Protein 3EU9 (pdb70)

Foldseek 3Di:
DDDPDDCVPPDLLVCLLVLVVVSNVVVVVVPDQQQDADPQFHGSLLSNLLSVNLVVNVVSVVRPHDLFQFTGPFRGGSLLNNLLSQPQVSNVSSVVVPHDQQDQTSVQDGSLQSNLLSQNQVNNVVVVVVPDDQQDQTPQQDGSLLSNLQHPLDQPPNVVSLVPPYDQQAARPPFGHGSLLNNLVNVSPNVNVVSLVSPHDQCRATPVSAGSLNSNVVVPPPVSNVVSVVSD/DVPCLPPDLLVCLLVLVVVSNVVVVVVPDQQQDADPQFHGSLLSNLLSVVLVVNVVSVVRPHDQFQFGGPFRGGSLLNNLLNLPQVSVVSSVVVVRDQQDATSVQDGSLLSNLLNQNQVNVVVCVVVPDDQQDAGVFQDGSLLNNLQRPLACPPNVVSVVVVYDQAFAGDPFGDTSLLNNLVNVRPSNNVVSVVSPHQQQDATPVRRRSLNSVVVVVPPVSVVVSVD/DPLLVCLLVLVVVVNVVVVVVPDQQQDADPQFHGSLLSNLLSVNLVVNVVSVVRPHDQQQFTGPWRGGSLLNNLLSLPQVSVVSSVVVPHDQQDAISVQDGSLLSNLLNQNQVNNVVCVVVPDDQQDQGPQQDGSLLSNLQRPLDLPPNVVSVVVPYDQLQARPPFGQGSLLNNLVNVNVNNNVVSLVSPYQQCRATPVRAGSLNSNVVVVPPVNNVSSVVSNVVD

GO terms:
  GO:0043067 regulation of programmed cell death (P, IDA)
  GO:0019706 protein-cysteine S-palmitoyltransferase activity (F, IDA)
  GO:0000139 Golgi membrane (C, EXP)
  GO:0030659 cytoplasmic vesicle membrane (C, EXP)
  GO:0019706 protein-cysteine S-palmitoyltransferase activity (F, EXP)
  GO:0042802 identical protein binding (F, IPI)
  GO:0005515 protein binding (F, IPI)
  GO:0005794 Golgi apparatus (C, IDA)
  GO:0000139 Golgi membrane (C, IDA)
  GO:0030660 Golgi-associated vesicle membrane (C, IDA)
  GO:0042953 lipoprotein transport (P, IDA)
  GO:0043123 positive regulation of canonical NF-kappaB signal transduction (P, HMP)
  GO:0016409 palmitoyltransferase activity (F, IDA)
  GO:0042734 presynaptic membrane (C, EXP)
  GO:0016409 palmitoyltransferase activity (F, IMP)
  GO:0018345 protein palmitoylation (P, IMP)

Secondary structure (DSSP, 8-state):
----S-GGG--HHHHHHTT-HHHHHHHHHTT--TT---TTS--HHHHHHHTT-HHHHHHHHHTT--TT--BTTTTB-HHHHHHHHT-HHHHHHHHHTT--TT---TTS--HHHHHHHTT-HHHHHHHHHTT--TT---TTS--HHHHHHHH--SSTTHHHHHHTT--TT---TTT---HHHHHHHHT-HHHHHHHHHHT--TT-B-TTS-BHHHHHHHTT-HHHHHHHHHH-/---GGG--HHHHHHTT-HHHHHHHHHTT--TT---TTS--HHHHHHHTT-HHHHHHHHHTT--TT--BTTTTB-HHHHHHHHT-HHHHHHHHTTT--TT---TTS--HHHHHHHTT-HHHHHHHHHHT--TT---TTS--HHHHHHHH--SSTTHHHHHHTT--TT-B-SSS--BHHHHHHHTT-HHHHHHHHHTT--SS---TTS--SHHHHHHHT-HHHHHHHH-/--HHHHHHTT-HHHHHHHHHTT--TT---TT---HHHHHHHTT-HHHHHHHHHTT--TT--BTTTTB-HHHHHHHHT-HHHHHHHHHTT--TT---TTS--HHHHHHHTT-HHHHHHHHHTT--TT---TTS--HHHHHHHH--SSTTHHHHHHTT--TT-B-TTT--BHHHHHHHTT-HHHHHHHHHTT--TT---TTS--HHHHHHHHT-HHHHHHHHHHHHH-

Radius of gyration: 31.91 Å; Cα contacts (8 Å, |Δi|>4): 1283; chains: 3; bounding box: 91×57×67 Å

Structure (mmCIF, N/CA/C/O backbone):
data_3EU9
#
_entry.id   3EU9
#
_cell.length_a   106.660
_cell.length_b   106.660
_cell.length_c   255.530
_cell.angle_alpha   90.00
_cell.angle_beta   90.00
_cell.angle_gamma   120.00
#
_symmetry.space_group_name_H-M   'P 61 2 2'
#
loop_
_entity.id
_entity.type
_entity.pdbx_description
1 polymer 'Huntingtin-interacting protein 14'
2 non-polymer HISTIDINE
3 non-polymer 'SULFATE ION'
4 non-polymer GLYCEROL
5 water water
#
loop_
_atom_site.group_PDB
_atom_site.id
_atom_site.type_symbol
_atom_site.label_atom_id
_atom_site.label_alt_id
_atom_site.label_comp_id
_atom_site.label_asym_id
_atom_site.label_entity_id
_atom_site.label_seq_id
_atom_site.pdbx_PDB_ins_code
_atom_site.Cartn_x
_atom_site.Cartn_y
_atom_site.Cartn_z
_atom_site.occupancy
_atom_site.B_iso_or_equiv
_atom_site.auth_seq_id
_atom_site.auth_comp_id
_atom_site.auth_asym_id
_atom_site.auth_atom_id
_atom_site.pdbx_PDB_model_num
ATOM 1 N N . MET A 1 2 ? 43.944 -41.868 -15.488 1.00 43.50 50 MET A N 1
ATOM 2 C CA . MET A 1 2 ? 45.254 -41.399 -14.950 1.00 41.49 50 MET A CA 1
ATOM 3 C C . MET A 1 2 ? 46.012 -42.561 -14.308 1.00 40.55 50 MET A C 1
ATOM 4 O O . MET A 1 2 ? 47.136 -42.868 -14.704 1.00 40.96 50 MET A O 1
ATOM 6 N N . THR A 1 3 ? 45.395 -43.203 -13.318 1.00 38.67 51 THR A N 1
ATOM 7 C CA . THR A 1 3 ? 46.019 -44.334 -12.629 1.00 36.61 51 THR A CA 1
ATOM 8 C C . THR A 1 3 ? 45.756 -45.627 -13.395 1.00 36.38 51 THR A C 1
ATOM 9 O O . THR A 1 3 ? 44.617 -45.914 -13.760 1.00 35.56 51 THR A O 1
ATOM 13 N N . HIS A 1 4 ? 46.804 -46.408 -13.642 1.00 36.42 52 HIS A N 1
ATOM 14 C CA . HIS A 1 4 ? 46.636 -47.669 -14.360 1.00 37.65 52 HIS A CA 1
ATOM 15 C C . HIS A 1 4 ? 46.187 -48.759 -13.397 1.00 37.53 52 HIS A C 1
ATOM 16 O O . HIS A 1 4 ? 46.982 -49.251 -12.597 1.00 36.63 52 HIS A O 1
ATOM 23 N N . ILE A 1 5 ? 44.912 -49.133 -13.481 1.00 37.56 53 ILE A N 1
ATOM 24 C CA . ILE A 1 5 ? 44.353 -50.148 -12.598 1.00 38.18 53 ILE A CA 1
ATOM 25 C C . ILE A 1 5 ? 43.966 -51.422 -13.337 1.00 39.23 53 ILE A C 1
ATOM 26 O O . ILE A 1 5 ? 43.301 -52.295 -12.784 1.00 38.85 53 ILE A O 1
ATOM 31 N N . ASP A 1 6 ? 44.388 -51.515 -14.592 1.00 40.38 54 ASP A N 1
ATOM 32 C CA . ASP A 1 6 ? 44.108 -52.676 -15.425 1.00 42.44 54 ASP A CA 1
ATOM 33 C C . ASP A 1 6 ? 45.154 -52.752 -16.528 1.00 42.61 54 ASP A C 1
ATOM 34 O O . ASP A 1 6 ? 45.878 -51.785 -16.776 1.00 42.31 54 ASP A O 1
ATOM 39 N N . ASP A 1 7 ? 45.238 -53.907 -17.177 1.00 42.93 55 ASP A N 1
ATOM 40 C CA . ASP A 1 7 ? 46.175 -54.092 -18.275 1.00 44.41 55 ASP A CA 1
ATOM 41 C C . ASP A 1 7 ? 45.370 -53.785 -19.535 1.00 45.21 55 ASP A C 1
ATOM 42 O O . ASP A 1 7 ? 44.628 -54.635 -20.026 1.00 44.93 55 ASP A O 1
ATOM 47 N N . TYR A 1 8 ? 45.511 -52.567 -20.048 1.00 46.03 56 TYR A N 1
ATOM 48 C CA . TYR A 1 8 ? 44.762 -52.152 -21.233 1.00 47.37 56 TYR A CA 1
ATOM 49 C C . TYR A 1 8 ? 45.425 -52.533 -22.548 1.00 48.88 56 TYR A C 1
ATOM 50 O O . TYR A 1 8 ? 44.804 -52.441 -23.610 1.00 49.61 56 TYR A O 1
ATOM 59 N N . SER A 1 9 ? 46.683 -52.957 -22.480 1.00 49.81 57 SER A N 1
ATOM 60 C CA . SER A 1 9 ? 47.422 -53.337 -23.680 1.00 50.67 57 SER A CA 1
ATOM 61 C C . SER A 1 9 ? 46.705 -54.412 -24.496 1.00 51.17 57 SER A C 1
ATOM 62 O O . SER A 1 9 ? 47.117 -54.726 -25.613 1.00 51.67 57 SER A O 1
ATOM 65 N N . THR A 1 10 ? 45.631 -54.969 -23.943 1.00 51.49 58 THR A N 1
ATOM 66 C CA . THR A 1 10 ? 44.875 -56.010 -24.635 1.00 51.64 58 THR A CA 1
ATOM 67 C C . THR A 1 10 ? 43.437 -55.599 -24.951 1.00 51.06 58 THR A C 1
ATOM 68 O O . THR A 1 10 ? 42.688 -56.358 -25.567 1.00 51.04 58 THR A O 1
ATOM 72 N N . TRP A 1 11 ? 43.055 -54.396 -24.533 1.00 49.92 59 TRP A N 1
ATOM 73 C CA . TRP A 1 11 ? 41.698 -53.900 -24.763 1.00 48.77 59 TRP A CA 1
ATOM 74 C C . TRP A 1 11 ? 41.525 -53.322 -26.165 1.00 47.36 59 TRP A C 1
ATOM 75 O O . TRP A 1 11 ? 42.380 -52.580 -26.643 1.00 47.52 59 TRP A O 1
ATOM 86 N N . ASP A 1 12 ? 40.418 -53.664 -26.821 1.00 46.02 60 ASP A N 1
ATOM 87 C CA . ASP A 1 12 ? 40.144 -53.155 -28.162 1.00 45.29 60 ASP A CA 1
ATOM 88 C C . ASP A 1 12 ? 39.563 -51.739 -28.064 1.00 43.94 60 ASP A C 1
ATOM 89 O O . ASP A 1 12 ? 39.005 -51.355 -27.035 1.00 42.62 60 ASP A O 1
ATOM 94 N N . ILE A 1 13 ? 39.703 -50.970 -29.139 1.00 42.17 61 ILE A N 1
ATOM 95 C CA . ILE A 1 13 ? 39.227 -49.592 -29.176 1.00 40.15 61 ILE A CA 1
ATOM 96 C C . ILE A 1 13 ? 37.813 -49.387 -28.616 1.00 38.48 61 ILE A C 1
ATOM 97 O O . ILE A 1 13 ? 37.596 -48.497 -27.795 1.00 38.12 61 ILE A O 1
ATOM 102 N N . VAL A 1 14 ? 36.857 -50.204 -29.043 1.00 37.07 62 VAL A N 1
ATOM 103 C CA . VAL A 1 14 ? 35.487 -50.059 -28.559 1.00 37.20 62 VAL A CA 1
ATOM 104 C C . VAL A 1 14 ? 35.380 -50.182 -27.039 1.00 37.27 62 VAL A C 1
ATOM 105 O O . VAL A 1 14 ? 34.761 -49.343 -26.389 1.00 36.93 62 VAL A O 1
ATOM 109 N N . LYS A 1 15 ? 35.989 -51.216 -26.467 1.00 37.04 63 LYS A N 1
ATOM 110 C CA . LYS A 1 15 ? 35.929 -51.404 -25.023 1.00 36.65 63 LYS A CA 1
ATOM 111 C C . LYS A 1 15 ? 36.603 -50.260 -24.271 1.00 35.45 63 LYS A C 1
ATOM 112 O O . LYS A 1 15 ? 36.074 -49.775 -23.272 1.00 35.91 63 LYS A O 1
ATOM 118 N N . ALA A 1 16 ? 37.769 -49.828 -24.745 1.00 34.09 64 ALA A N 1
ATOM 119 C CA . ALA A 1 16 ? 38.491 -48.742 -24.091 1.00 33.18 64 ALA A CA 1
ATOM 120 C C . ALA A 1 16 ? 37.686 -47.438 -24.159 1.00 32.68 64 ALA A C 1
ATOM 121 O O . ALA A 1 16 ? 37.783 -46.588 -23.271 1.00 31.57 64 ALA A O 1
ATOM 123 N N . THR A 1 17 ? 36.895 -47.288 -25.217 1.00 31.81 65 THR A N 1
ATOM 124 C CA . THR A 1 17 ? 36.070 -46.094 -25.388 1.00 31.16 65 THR A CA 1
ATOM 125 C C . THR A 1 17 ? 34.932 -46.133 -24.376 1.00 31.54 65 THR A C 1
ATOM 126 O O . THR A 1 17 ? 34.727 -45.186 -23.624 1.00 30.98 65 THR A O 1
ATOM 130 N N . GLN A 1 18 ? 34.203 -47.240 -24.358 1.00 33.68 66 GLN A N 1
ATOM 131 C CA . GLN A 1 18 ? 33.093 -47.405 -23.433 1.00 36.24 66 GLN A CA 1
ATOM 132 C C . GLN A 1 18 ? 33.534 -47.160 -21.987 1.00 38.22 66 GLN A C 1
ATOM 133 O O . GLN A 1 18 ? 32.810 -46.530 -21.213 1.00 37.81 66 GLN A O 1
ATOM 139 N N . TYR A 1 19 ? 34.725 -47.642 -21.631 1.00 39.40 67 TYR A N 1
ATOM 140 C CA . TYR A 1 19 ? 35.251 -47.463 -20.278 1.00 41.31 67 TYR A CA 1
ATOM 141 C C . TYR A 1 19 ? 35.977 -46.138 -20.070 1.00 41.04 67 TYR A C 1
ATOM 142 O O . TYR A 1 19 ? 36.427 -45.833 -18.964 1.00 41.62 67 TYR A O 1
ATOM 151 N N . GLY A 1 20 ? 36.100 -45.352 -21.133 1.00 39.65 68 GLY A N 1
ATOM 152 C CA . GLY A 1 20 ? 36.768 -44.071 -21.014 1.00 38.71 68 GLY A CA 1
ATOM 153 C C . GLY A 1 20 ? 38.264 -44.121 -20.756 1.00 38.41 68 GLY A C 1
ATOM 154 O O . GLY A 1 20 ? 38.805 -43.238 -20.091 1.00 37.75 68 GLY A O 1
ATOM 155 N N . ILE A 1 21 ? 38.945 -45.141 -21.271 1.00 38.64 69 ILE A N 1
ATOM 156 C CA . ILE A 1 21 ? 40.385 -45.229 -21.073 1.00 38.61 69 ILE A CA 1
ATOM 157 C C . ILE A 1 21 ? 41.062 -44.389 -22.149 1.00 38.78 69 ILE A C 1
ATOM 158 O O . ILE A 1 21 ? 41.523 -44.908 -23.165 1.00 39.03 69 ILE A O 1
ATOM 163 N N . TYR A 1 22 ? 41.110 -43.083 -21.913 1.00 38.54 70 TYR A N 1
ATOM 164 C CA . TYR A 1 22 ? 41.702 -42.130 -22.846 1.00 39.28 70 TYR A CA 1
ATOM 165 C C . TYR A 1 22 ? 43.021 -42.577 -23.473 1.00 39.44 70 TYR A C 1
ATOM 166 O O . TYR A 1 22 ? 43.119 -42.725 -24.686 1.00 38.88 70 TYR A O 1
ATOM 175 N N . GLU A 1 23 ? 44.033 -42.785 -22.637 1.00 40.00 71 GLU A N 1
ATOM 176 C CA . GLU A 1 23 ? 45.362 -43.175 -23.102 1.00 40.63 71 GLU A CA 1
ATOM 177 C C . GLU A 1 23 ? 45.392 -44.372 -24.051 1.00 39.39 71 GLU A C 1
ATOM 178 O O . GLU A 1 23 ? 46.139 -44.374 -25.027 1.00 39.51 71 GLU A O 1
ATOM 184 N N . ARG A 1 24 ? 44.589 -45.389 -23.764 1.00 38.23 72 ARG A N 1
ATOM 185 C CA . ARG A 1 24 ? 44.539 -46.578 -24.610 1.00 37.61 72 ARG A CA 1
ATOM 186 C C . ARG A 1 24 ? 43.864 -46.298 -25.954 1.00 37.92 72 ARG A C 1
ATOM 187 O O . ARG A 1 24 ? 44.182 -46.935 -26.962 1.00 37.35 72 ARG A O 1
ATOM 195 N N . CYS A 1 25 ? 42.919 -45.361 -25.963 1.00 36.40 73 CYS A N 1
ATOM 196 C CA . CYS A 1 25 ? 42.223 -45.007 -27.195 1.00 35.44 73 CYS A CA 1
ATOM 197 C C . CYS A 1 25 ? 43.166 -44.198 -28.063 1.00 36.16 73 CYS A C 1
ATOM 198 O O . CYS A 1 25 ? 43.291 -44.434 -29.264 1.00 36.76 73 CYS A O 1
ATOM 201 N N . ARG A 1 26 ? 43.834 -43.238 -27.439 1.00 37.45 74 ARG A N 1
ATOM 202 C CA . ARG A 1 26 ? 44.774 -42.386 -28.143 1.00 39.48 74 ARG A CA 1
ATOM 203 C C . ARG A 1 26 ? 45.845 -43.268 -28.780 1.00 39.92 74 ARG A C 1
ATOM 204 O O . ARG A 1 26 ? 46.247 -43.049 -29.924 1.00 39.64 74 ARG A O 1
ATOM 212 N N . GLU A 1 27 ? 46.291 -44.277 -28.036 1.00 40.23 75 GLU A N 1
ATOM 213 C CA . GLU A 1 27 ? 47.314 -45.193 -28.527 1.00 41.33 75 GLU A CA 1
ATOM 214 C C . GLU A 1 27 ? 46.855 -45.929 -29.783 1.00 41.00 75 GLU A C 1
ATOM 215 O O . GLU A 1 27 ? 47.548 -45.917 -30.798 1.00 41.37 75 GLU A O 1
ATOM 217 N N . LEU A 1 28 ? 45.686 -46.563 -29.716 1.00 41.25 76 LEU A N 1
ATOM 218 C CA . LEU A 1 28 ? 45.152 -47.299 -30.858 1.00 41.21 76 LEU A CA 1
ATOM 219 C C . LEU A 1 28 ? 44.927 -46.400 -32.074 1.00 41.88 76 LEU A C 1
ATOM 220 O O . LEU A 1 28 ? 45.147 -46.821 -33.211 1.00 41.49 76 LEU A O 1
ATOM 225 N N . VAL A 1 29 ? 44.489 -45.166 -31.841 1.00 42.11 77 VAL A N 1
ATOM 226 C CA . VAL A 1 29 ? 44.269 -44.233 -32.942 1.00 42.48 77 VAL A CA 1
ATOM 227 C C . VAL A 1 29 ? 45.639 -43.863 -33.503 1.00 44.40 77 VAL A C 1
ATOM 228 O O . VAL A 1 29 ? 45.813 -43.720 -34.715 1.00 44.06 77 VAL A O 1
ATOM 232 N N . GLU A 1 30 ? 46.610 -43.720 -32.605 1.00 46.11 78 GLU A N 1
ATOM 233 C CA . GLU A 1 30 ? 47.978 -43.398 -32.993 1.00 48.18 78 GLU A CA 1
ATOM 234 C C . GLU A 1 30 ? 48.499 -44.519 -33.886 1.00 48.02 78 GLU A C 1
ATOM 235 O O . GLU A 1 30 ? 49.183 -44.273 -34.878 1.00 48.81 78 GLU A O 1
ATOM 241 N N . ALA A 1 31 ? 48.162 -45.752 -33.518 1.00 47.69 79 ALA A N 1
ATOM 242 C CA . ALA A 1 31 ? 48.581 -46.934 -34.259 1.00 47.44 79 ALA A CA 1
ATOM 243 C C . ALA A 1 31 ? 47.980 -46.972 -35.660 1.00 47.33 79 ALA A C 1
ATOM 244 O O . ALA A 1 31 ? 48.446 -47.722 -36.520 1.00 47.55 79 ALA A O 1
ATOM 246 N N . GLY A 1 32 ? 46.940 -46.175 -35.887 1.00 46.38 80 GLY A N 1
ATOM 247 C CA . GLY A 1 32 ? 46.324 -46.139 -37.201 1.00 44.22 80 GLY A CA 1
ATOM 248 C C . GLY A 1 32 ? 44.856 -46.519 -37.287 1.00 43.19 80 GLY A C 1
ATOM 249 O O . GLY A 1 32 ? 44.356 -46.790 -38.379 1.00 43.54 80 GLY A O 1
ATOM 250 N N . TYR A 1 33 ? 44.154 -46.554 -36.158 1.00 41.11 81 TYR A N 1
ATOM 251 C CA . TYR A 1 33 ? 42.736 -46.894 -36.196 1.00 39.79 81 TYR A CA 1
ATOM 252 C C . TYR A 1 33 ? 41.963 -45.677 -36.712 1.00 38.17 81 TYR A C 1
ATOM 253 O O . TYR A 1 33 ? 42.216 -44.549 -36.291 1.00 37.41 81 TYR A O 1
ATOM 262 N N . ASP A 1 34 ? 41.027 -45.910 -37.625 1.00 36.82 82 ASP A N 1
ATOM 263 C CA . ASP A 1 34 ? 40.227 -44.824 -38.195 1.00 35.87 82 ASP A CA 1
ATOM 264 C C . ASP A 1 34 ? 39.032 -44.555 -37.285 1.00 33.61 82 ASP A C 1
ATOM 265 O O . ASP A 1 34 ? 38.141 -45.397 -37.167 1.00 31.89 82 ASP A O 1
ATOM 270 N N . VAL A 1 35 ? 39.008 -43.386 -36.647 1.00 32.63 83 VAL A N 1
ATOM 271 C CA . VAL A 1 35 ? 37.909 -43.052 -35.738 1.00 32.04 83 VAL A CA 1
ATOM 272 C C . VAL A 1 35 ? 36.543 -43.045 -36.425 1.00 32.75 83 VAL A C 1
ATOM 273 O O . VAL A 1 35 ? 35.509 -43.063 -35.757 1.00 32.41 83 VAL A O 1
ATOM 277 N N . ARG A 1 36 ? 36.535 -43.020 -37.755 1.00 33.32 84 ARG A N 1
ATOM 278 C CA . ARG A 1 36 ? 35.278 -43.017 -38.496 1.00 35.44 84 ARG A CA 1
ATOM 279 C C . ARG A 1 36 ? 34.781 -44.426 -38.794 1.00 36.18 84 ARG A C 1
ATOM 280 O O . ARG A 1 36 ? 33.695 -44.601 -39.340 1.00 36.25 84 ARG A O 1
ATOM 288 N N A GLN A 1 37 ? 35.580 -45.427 -38.443 0.50 36.55 85 GLN A N 1
ATOM 289 N N B GLN A 1 37 ? 35.578 -45.425 -38.428 0.50 36.87 85 GLN A N 1
ATOM 290 C CA A GLN A 1 37 ? 35.210 -46.816 -38.691 0.50 37.24 85 GLN A CA 1
ATOM 291 C CA B GLN A 1 37 ? 35.226 -46.826 -38.651 0.50 37.83 85 GLN A CA 1
ATOM 292 C C A GLN A 1 37 ? 34.208 -47.322 -37.657 0.50 37.66 85 GLN A C 1
ATOM 293 C C B GLN A 1 37 ? 34.202 -47.327 -37.637 0.50 37.99 85 GLN A C 1
ATOM 294 O O A GLN A 1 37 ? 34.539 -47.481 -36.484 0.50 37.28 85 GLN A O 1
ATOM 295 O O B GLN A 1 37 ? 34.511 -47.486 -36.458 0.50 37.61 85 GLN A O 1
ATOM 306 N N . PRO A 1 38 ? 32.964 -47.585 -38.087 1.00 38.50 86 PRO A N 1
ATOM 307 C CA . PRO A 1 38 ? 31.901 -48.074 -37.205 1.00 39.31 86 PRO A CA 1
ATOM 308 C C . PRO A 1 38 ? 32.018 -49.575 -36.952 1.00 40.19 86 PRO A C 1
ATOM 309 O O . PRO A 1 38 ? 32.665 -50.286 -37.720 1.00 40.38 86 PRO A O 1
ATOM 313 N N . ASP A 1 39 ? 31.404 -50.058 -35.877 1.00 40.22 87 ASP A N 1
ATOM 314 C CA . ASP A 1 39 ? 31.450 -51.485 -35.576 1.00 41.31 87 ASP A CA 1
ATOM 315 C C . ASP A 1 39 ? 30.410 -52.244 -36.404 1.00 41.86 87 ASP A C 1
ATOM 316 O O . ASP A 1 39 ? 29.816 -51.689 -37.333 1.00 40.62 87 ASP A O 1
ATOM 321 N N . LYS A 1 40 ? 30.190 -53.511 -36.064 1.00 42.55 88 LYS A N 1
ATOM 322 C CA . LYS A 1 40 ? 29.237 -54.346 -36.791 1.00 43.99 88 LYS A CA 1
ATOM 323 C C . LYS A 1 40 ? 27.824 -53.765 -36.802 1.00 44.84 88 LYS A C 1
ATOM 324 O O . LYS A 1 40 ? 27.107 -53.875 -37.798 1.00 45.08 88 LYS A O 1
ATOM 326 N N . GLU A 1 41 ? 27.426 -53.145 -35.695 1.00 44.79 89 GLU A N 1
ATOM 327 C CA . GLU A 1 41 ? 26.097 -52.555 -35.597 1.00 45.00 89 GLU A CA 1
ATOM 328 C C . GLU A 1 41 ? 26.045 -51.166 -36.219 1.00 43.75 89 GLU A C 1
ATOM 329 O O . GLU A 1 41 ? 25.055 -50.447 -36.081 1.00 43.90 89 GLU A O 1
ATOM 335 N N . ASN A 1 42 ? 27.119 -50.792 -36.904 1.00 41.50 90 ASN A N 1
ATOM 336 C CA . ASN A 1 42 ? 27.195 -49.492 -37.554 1.00 39.25 90 ASN A CA 1
ATOM 337 C C . ASN A 1 42 ? 27.250 -48.357 -36.528 1.00 37.10 90 ASN A C 1
ATOM 338 O O . ASN A 1 42 ? 26.794 -47.247 -36.790 1.00 35.23 90 ASN A O 1
ATOM 343 N N . VAL A 1 43 ? 27.804 -48.647 -35.357 1.00 35.17 91 VAL A N 1
ATOM 344 C CA . VAL A 1 43 ? 27.932 -47.649 -34.303 1.00 32.54 91 VAL A CA 1
ATOM 345 C C . VAL A 1 43 ? 29.350 -47.085 -34.338 1.00 30.71 91 VAL A C 1
ATOM 346 O O . VAL A 1 43 ? 30.308 -47.849 -34.436 1.00 31.06 91 VAL A O 1
ATOM 350 N N . THR A 1 44 ? 29.492 -45.761 -34.261 1.00 27.20 92 THR A N 1
ATOM 351 C CA . THR A 1 44 ? 30.822 -45.154 -34.276 1.00 25.28 92 THR A CA 1
ATOM 352 C C . THR A 1 44 ? 31.367 -44.973 -32.867 1.00 24.49 92 THR A C 1
ATOM 353 O O . THR A 1 44 ? 30.616 -44.995 -31.890 1.00 25.15 92 THR A O 1
ATOM 357 N N . LEU A 1 45 ? 32.682 -44.808 -32.767 1.00 24.17 93 LEU A N 1
ATOM 358 C CA . LEU A 1 45 ? 33.322 -44.596 -31.479 1.00 23.43 93 LEU A CA 1
ATOM 359 C C . LEU A 1 45 ? 32.722 -43.366 -30.793 1.00 24.63 93 LEU A C 1
ATOM 360 O O . LEU A 1 45 ? 32.680 -43.300 -29.564 1.00 23.50 93 LEU A O 1
ATOM 365 N N . LEU A 1 46 ? 32.272 -42.388 -31.583 1.00 24.42 94 LEU A N 1
ATOM 366 C CA . LEU A 1 46 ? 31.678 -41.174 -31.009 1.00 23.76 94 LEU A CA 1
ATOM 367 C C . LEU A 1 46 ? 30.370 -41.512 -30.302 1.00 23.35 94 LEU A C 1
ATOM 368 O O . LEU A 1 46 ? 30.062 -40.930 -29.265 1.00 23.24 94 LEU A O 1
ATOM 373 N N . HIS A 1 47 ? 29.593 -42.435 -30.872 1.00 23.19 95 HIS A N 1
ATOM 374 C CA . HIS A 1 47 ? 28.336 -42.867 -30.253 1.00 23.20 95 HIS A CA 1
ATOM 375 C C . HIS A 1 47 ? 28.638 -43.514 -28.905 1.00 23.33 95 HIS A C 1
ATOM 376 O O . HIS A 1 47 ? 27.990 -43.219 -27.898 1.00 23.08 95 HIS A O 1
ATOM 383 N N . TRP A 1 48 ? 29.618 -44.413 -28.895 1.00 24.02 96 TRP A N 1
ATOM 384 C CA . TRP A 1 48 ? 29.996 -45.107 -27.664 1.00 24.90 96 TRP A CA 1
ATOM 385 C C . TRP A 1 48 ? 30.483 -44.143 -26.598 1.00 24.23 96 TRP A C 1
ATOM 386 O O . TRP A 1 48 ? 30.116 -44.272 -25.431 1.00 25.65 96 TRP A O 1
ATOM 397 N N . ALA A 1 49 ? 31.312 -43.184 -26.998 1.00 23.45 97 ALA A N 1
ATOM 398 C CA . ALA A 1 49 ? 31.839 -42.194 -26.057 1.00 23.86 97 ALA A CA 1
ATOM 399 C C . ALA A 1 49 ? 30.724 -41.304 -25.513 1.00 23.78 97 ALA A C 1
ATOM 400 O O . ALA A 1 49 ? 30.710 -40.961 -24.330 1.00 24.04 97 ALA A O 1
ATOM 402 N N . ALA A 1 50 ? 29.794 -40.918 -26.380 1.00 23.89 98 ALA A N 1
ATOM 403 C CA . ALA A 1 50 ? 28.696 -40.057 -25.954 1.00 24.93 98 ALA A CA 1
ATOM 404 C C . ALA A 1 50 ? 27.741 -40.748 -24.980 1.00 24.64 98 ALA A C 1
ATOM 405 O O . ALA A 1 50 ? 27.419 -40.201 -23.929 1.00 23.67 98 ALA A O 1
ATOM 407 N N . ILE A 1 51 ? 27.289 -41.950 -25.320 1.00 25.64 99 ILE A N 1
ATOM 408 C CA . ILE A 1 51 ? 26.351 -42.642 -24.447 1.00 26.77 99 ILE A CA 1
ATOM 409 C C . ILE A 1 51 ? 26.987 -43.058 -23.121 1.00 28.64 99 ILE A C 1
ATOM 410 O O . ILE A 1 51 ? 26.284 -43.309 -22.141 1.00 28.71 99 ILE A O 1
ATOM 415 N N . ASN A 1 52 ? 28.315 -43.108 -23.083 1.00 28.75 100 ASN A N 1
ATOM 416 C CA . ASN A 1 52 ? 29.020 -43.467 -21.856 1.00 30.71 100 ASN A CA 1
ATOM 417 C C . ASN A 1 52 ? 29.522 -42.233 -21.135 1.00 30.36 100 ASN A C 1
ATOM 418 O O . ASN A 1 52 ? 30.295 -42.329 -20.184 1.00 30.84 100 ASN A O 1
ATOM 423 N N . ASN A 1 53 ? 29.089 -41.071 -21.608 1.00 30.56 101 ASN A N 1
ATOM 424 C CA . ASN A 1 53 ? 29.462 -39.805 -20.990 1.00 30.36 101 ASN A CA 1
ATOM 425 C C . ASN A 1 53 ? 30.969 -39.534 -20.948 1.00 31.05 101 ASN A C 1
ATOM 426 O O . ASN A 1 53 ? 31.454 -38.866 -20.029 1.00 30.20 101 ASN A O 1
ATOM 431 N N . ARG A 1 54 ? 31.713 -40.040 -21.930 1.00 29.39 102 ARG A N 1
ATOM 432 C CA . ARG A 1 54 ? 33.155 -39.804 -21.968 1.00 30.26 102 ARG A CA 1
ATOM 433 C C . ARG A 1 54 ? 33.442 -38.496 -22.700 1.00 30.51 102 ARG A C 1
ATOM 434 O O . ARG A 1 54 ? 33.751 -38.492 -23.891 1.00 29.15 102 ARG A O 1
ATOM 442 N N . ILE A 1 55 ? 33.342 -37.387 -21.974 1.00 31.84 103 ILE A N 1
ATOM 443 C CA . ILE A 1 55 ? 33.558 -36.062 -22.545 1.00 32.19 103 ILE A CA 1
ATOM 444 C C . ILE A 1 55 ? 34.923 -35.825 -23.185 1.00 32.66 103 ILE A C 1
ATOM 445 O O . ILE A 1 55 ? 35.009 -35.252 -24.272 1.00 30.65 103 ILE A O 1
ATOM 450 N N . ASP A 1 56 ? 35.989 -36.254 -22.518 1.00 32.85 104 ASP A N 1
ATOM 451 C CA . ASP A 1 56 ? 37.331 -36.050 -23.058 1.00 33.11 104 ASP A CA 1
ATOM 452 C C . ASP A 1 56 ? 37.550 -36.822 -24.358 1.00 30.35 104 ASP A C 1
ATOM 453 O O . ASP A 1 56 ? 38.190 -36.319 -25.279 1.00 30.28 104 ASP A O 1
ATOM 458 N N . LEU A 1 57 ? 37.014 -38.034 -24.436 1.00 28.63 105 LEU A N 1
ATOM 459 C CA . LEU A 1 57 ? 37.156 -38.845 -25.642 1.00 27.54 105 LEU A CA 1
ATOM 460 C C . LEU A 1 57 ? 36.357 -38.250 -26.798 1.00 26.11 105 LEU A C 1
ATOM 461 O O . LEU A 1 57 ? 36.796 -38.280 -27.945 1.00 25.87 105 LEU A O 1
ATOM 466 N N . VAL A 1 58 ? 35.178 -37.713 -26.497 1.00 24.98 106 VAL A N 1
ATOM 467 C CA . VAL A 1 58 ? 34.359 -37.102 -27.540 1.00 23.58 106 VAL A CA 1
ATOM 468 C C . VAL A 1 58 ? 35.150 -35.991 -28.220 1.00 24.16 106 VAL A C 1
ATOM 469 O O . VAL A 1 58 ? 35.190 -35.912 -29.446 1.00 23.79 106 VAL A O 1
ATOM 473 N N . LYS A 1 59 ? 35.796 -35.141 -27.425 1.00 25.57 107 LYS A N 1
ATOM 474 C CA . LYS A 1 59 ? 36.587 -34.049 -27.981 1.00 26.87 107 LYS A CA 1
ATOM 475 C C . LYS A 1 59 ? 37.780 -34.588 -28.772 1.00 27.01 107 LYS A C 1
ATOM 476 O O . LYS A 1 59 ? 38.102 -34.080 -29.847 1.00 27.16 107 LYS A O 1
ATOM 482 N N . TYR A 1 60 ? 38.432 -35.618 -28.245 1.00 26.82 108 TYR A N 1
ATOM 483 C CA . TYR A 1 60 ? 39.572 -36.214 -28.933 1.00 26.26 108 TYR A CA 1
ATOM 484 C C . TYR A 1 60 ? 39.154 -36.809 -30.275 1.00 25.19 108 TYR A C 1
ATOM 485 O O . TYR A 1 60 ? 39.761 -36.524 -31.308 1.00 25.00 108 TYR A O 1
ATOM 494 N N . TYR A 1 61 ? 38.116 -37.639 -30.267 1.00 24.26 109 TYR A N 1
ATOM 495 C CA . TYR A 1 61 ? 37.669 -38.257 -31.510 1.00 24.07 109 TYR A CA 1
ATOM 496 C C . TYR A 1 61 ? 37.279 -37.221 -32.561 1.00 24.12 109 TYR A C 1
ATOM 497 O O . TYR A 1 61 ? 37.597 -37.369 -33.741 1.00 22.86 109 TYR A O 1
ATOM 506 N N . ILE A 1 62 ? 36.600 -36.165 -32.135 1.00 23.01 110 ILE A N 1
ATOM 507 C CA . ILE A 1 62 ? 36.204 -35.131 -33.076 1.00 22.63 110 ILE A CA 1
ATOM 508 C C . ILE A 1 62 ? 37.445 -34.482 -33.688 1.00 23.18 110 ILE A C 1
ATOM 509 O O . ILE A 1 62 ? 37.491 -34.258 -34.895 1.00 23.58 110 ILE A O 1
ATOM 514 N N . SER A 1 63 ? 38.464 -34.217 -32.872 1.00 24.51 111 SER A N 1
ATOM 515 C CA . SER A 1 63 ? 39.691 -33.606 -33.386 1.00 25.48 111 SER A CA 1
ATOM 516 C C . SER A 1 63 ? 40.392 -34.548 -34.364 1.00 26.71 111 SER A C 1
ATOM 517 O O . SER A 1 63 ? 41.141 -34.107 -35.245 1.00 25.42 111 SER A O 1
ATOM 520 N N . LYS A 1 64 ? 40.132 -35.843 -34.220 1.00 27.46 112 LYS A N 1
ATOM 521 C CA . LYS A 1 64 ? 40.752 -36.840 -35.083 1.00 28.16 112 LYS A CA 1
ATOM 522 C C . LYS A 1 64 ? 39.970 -37.166 -36.353 1.00 28.52 112 LYS A C 1
ATOM 523 O O . LYS A 1 64 ? 40.388 -38.022 -37.137 1.00 30.02 112 LYS A O 1
ATOM 529 N N . GLY A 1 65 ? 38.845 -36.492 -36.564 1.00 27.46 113 GLY A N 1
ATOM 530 C CA . GLY A 1 65 ? 38.074 -36.721 -37.775 1.00 26.34 113 GLY A CA 1
ATOM 531 C C . GLY A 1 65 ? 36.672 -37.285 -37.633 1.00 26.12 113 GLY A C 1
ATOM 532 O O . GLY A 1 65 ? 35.969 -37.441 -38.627 1.00 27.13 113 GLY A O 1
ATOM 533 N N . ALA A 1 66 ? 36.253 -37.603 -36.417 1.00 24.79 114 ALA A N 1
ATOM 534 C CA . ALA A 1 66 ? 34.921 -38.159 -36.221 1.00 25.48 114 ALA A CA 1
ATOM 535 C C . ALA A 1 66 ? 33.819 -37.208 -36.704 1.00 25.17 114 ALA A C 1
ATOM 536 O O . ALA A 1 66 ? 33.876 -36.001 -36.465 1.00 24.45 114 ALA A O 1
ATOM 538 N N . ILE A 1 67 ? 32.822 -37.766 -37.383 1.00 24.62 115 ILE A N 1
ATOM 539 C CA . ILE A 1 67 ? 31.696 -36.980 -37.881 1.00 26.13 115 ILE A CA 1
ATOM 540 C C . ILE A 1 67 ? 30.748 -36.790 -36.700 1.00 25.84 115 ILE A C 1
ATOM 541 O O . ILE A 1 67 ? 30.203 -37.760 -36.163 1.00 25.23 115 ILE A O 1
ATOM 546 N N . VAL A 1 68 ? 30.565 -35.538 -36.296 1.00 25.32 116 VAL A N 1
ATOM 547 C CA . VAL A 1 68 ? 29.730 -35.205 -35.149 1.00 25.18 116 VAL A CA 1
ATOM 548 C C . VAL A 1 68 ? 28.315 -35.750 -35.191 1.00 25.31 116 VAL A C 1
ATOM 549 O O . VAL A 1 68 ? 27.889 -36.424 -34.253 1.00 23.92 116 VAL A O 1
ATOM 553 N N . ASP A 1 69 ? 27.581 -35.466 -36.262 1.00 25.02 117 ASP A N 1
ATOM 554 C CA . ASP A 1 69 ? 26.208 -35.947 -36.356 1.00 27.07 117 ASP A CA 1
ATOM 555 C C . ASP A 1 69 ? 26.036 -37.204 -37.201 1.00 27.63 117 ASP A C 1
ATOM 556 O O . ASP A 1 69 ? 24.992 -37.404 -37.829 1.00 28.57 117 ASP A O 1
ATOM 561 N N . GLN A 1 70 ? 27.054 -38.056 -37.199 1.00 27.63 118 GLN A N 1
ATOM 562 C CA . GLN A 1 70 ? 27.005 -39.305 -37.952 1.00 27.73 118 GLN A CA 1
ATOM 563 C C . GLN A 1 70 ? 25.866 -40.193 -37.453 1.00 27.93 118 GLN A C 1
ATOM 564 O O . GLN A 1 70 ? 25.750 -40.450 -36.255 1.00 26.56 118 GLN A O 1
ATOM 570 N N . LEU A 1 71 ? 25.027 -40.658 -38.372 1.00 28.31 119 LEU A N 1
ATOM 571 C CA . LEU A 1 71 ? 23.919 -41.535 -38.010 1.00 30.19 119 LEU A CA 1
ATOM 572 C C . LEU A 1 71 ? 24.438 -42.964 -37.878 1.00 30.26 119 LEU A C 1
ATOM 573 O O . LEU A 1 71 ? 25.294 -43.393 -38.649 1.00 31.24 119 LEU A O 1
ATOM 578 N N . GLY A 1 72 ? 23.933 -43.696 -36.895 1.00 29.82 120 GLY A N 1
ATOM 579 C CA . GLY A 1 72 ? 24.384 -45.061 -36.712 1.00 30.81 120 GLY A CA 1
ATOM 580 C C . GLY A 1 72 ? 23.494 -45.886 -35.805 1.00 30.62 120 GLY A C 1
ATOM 581 O O . GLY A 1 72 ? 22.499 -45.393 -35.275 1.00 29.59 120 GLY A O 1
ATOM 582 N N . GLY A 1 73 ? 23.859 -47.154 -35.637 1.00 31.34 121 GLY A N 1
ATOM 583 C CA . GLY A 1 73 ? 23.096 -48.049 -34.787 1.00 32.66 121 GLY A CA 1
ATOM 584 C C . GLY A 1 73 ? 21.823 -48.547 -35.441 1.00 33.19 121 GLY A C 1
ATOM 585 O O . GLY A 1 73 ? 21.465 -48.110 -36.536 1.00 33.23 121 GLY A O 1
ATOM 586 N N . ASP A 1 74 ? 21.139 -49.464 -34.763 1.00 34.23 122 ASP A N 1
ATOM 587 C CA . ASP A 1 74 ? 19.901 -50.038 -35.274 1.00 36.40 122 ASP A CA 1
ATOM 588 C C . ASP A 1 74 ? 18.855 -48.963 -35.542 1.00 37.41 122 ASP A C 1
ATOM 589 O O . ASP A 1 74 ? 18.163 -49.008 -36.559 1.00 37.72 122 ASP A O 1
ATOM 591 N N . LEU A 1 75 ? 18.762 -47.993 -34.633 1.00 37.19 123 LEU 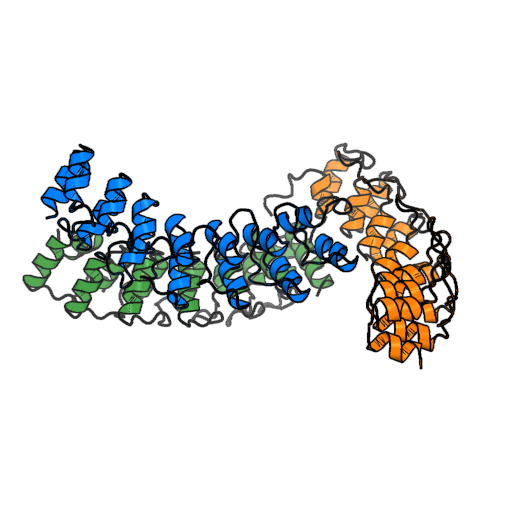A N 1
ATOM 592 C CA . LEU A 1 75 ? 17.790 -46.908 -34.745 1.00 37.37 123 LEU A CA 1
ATOM 593 C C . LEU A 1 75 ? 18.226 -45.715 -35.596 1.00 36.68 123 LEU A C 1
ATOM 594 O O . LEU A 1 75 ? 17.536 -44.695 -35.632 1.00 37.96 123 LEU A O 1
ATOM 599 N N . ASN A 1 76 ? 19.363 -45.831 -36.273 1.00 34.40 124 ASN A N 1
ATOM 600 C CA . ASN A 1 76 ? 19.845 -44.750 -37.127 1.00 32.71 124 ASN A CA 1
ATOM 601 C C . ASN A 1 76 ? 19.775 -43.396 -36.401 1.00 31.38 124 ASN A C 1
ATOM 602 O O . ASN A 1 76 ? 19.011 -42.503 -36.785 1.00 30.60 124 ASN A O 1
ATOM 607 N N . SER A 1 77 ? 20.592 -43.244 -35.363 1.00 28.12 125 SER A N 1
ATOM 608 C CA . SER A 1 77 ? 20.603 -42.023 -34.564 1.00 26.71 125 SER A CA 1
ATOM 609 C C . SER A 1 77 ? 21.993 -41.405 -34.496 1.00 24.37 125 SER A C 1
ATOM 610 O O . SER A 1 77 ? 22.984 -42.059 -34.808 1.00 23.99 125 SER A O 1
ATOM 613 N N . THR A 1 78 ? 22.061 -40.151 -34.057 1.00 22.52 126 THR A N 1
ATOM 614 C CA . THR A 1 78 ? 23.343 -39.457 -33.920 1.00 21.56 126 THR A CA 1
ATOM 615 C C . THR A 1 78 ? 23.885 -39.642 -32.508 1.00 20.97 126 THR A C 1
ATOM 616 O O . THR A 1 78 ? 23.174 -40.116 -31.618 1.00 19.95 126 THR A O 1
ATOM 620 N N . PRO A 1 79 ? 25.163 -39.288 -32.291 1.00 19.87 127 PRO A N 1
ATOM 621 C CA . PRO A 1 79 ? 25.729 -39.430 -30.948 1.00 19.21 127 PRO A CA 1
ATOM 622 C C . PRO A 1 79 ? 24.921 -38.577 -29.956 1.00 19.41 127 PRO A C 1
ATOM 623 O O . PRO A 1 79 ? 24.708 -38.985 -28.821 1.00 18.35 127 PRO A O 1
ATOM 627 N N . LEU A 1 80 ? 24.457 -37.405 -30.397 1.00 19.12 128 LEU A N 1
ATOM 628 C CA . LEU A 1 80 ? 23.657 -36.518 -29.536 1.00 18.53 128 LEU A CA 1
ATOM 629 C C . LEU A 1 80 ? 22.323 -37.167 -29.159 1.00 19.62 128 LEU A C 1
ATOM 630 O O . LEU A 1 80 ? 21.837 -36.989 -28.036 1.00 19.13 128 LEU A O 1
ATOM 635 N N . HIS A 1 81 ? 21.717 -37.892 -30.101 1.00 19.30 129 HIS A N 1
ATOM 636 C CA . HIS A 1 81 ? 20.457 -38.589 -29.822 1.00 20.76 129 HIS A CA 1
ATOM 637 C C . HIS A 1 81 ? 20.724 -39.602 -28.702 1.00 19.81 129 HIS A C 1
ATOM 638 O O . HIS A 1 81 ? 19.943 -39.727 -27.767 1.00 20.13 129 HIS A O 1
ATOM 645 N N . TRP A 1 82 ? 21.818 -40.344 -28.823 1.00 19.55 130 TRP A N 1
ATOM 646 C CA . TRP A 1 82 ? 22.170 -41.347 -27.814 1.00 20.58 130 TRP A CA 1
ATOM 647 C C . TRP A 1 82 ? 22.397 -40.700 -26.448 1.00 20.31 130 TRP A C 1
ATOM 648 O O . TRP A 1 82 ? 21.895 -41.181 -25.425 1.00 20.15 130 TRP A O 1
ATOM 659 N N . ALA A 1 83 ? 23.153 -39.607 -26.437 1.00 18.15 131 ALA A N 1
ATOM 660 C CA . ALA A 1 83 ? 23.436 -38.889 -25.194 1.00 19.39 131 ALA A CA 1
ATOM 661 C C . ALA A 1 83 ? 22.139 -38.380 -24.566 1.00 20.26 131 ALA A C 1
ATOM 662 O O . ALA A 1 83 ? 21.971 -38.403 -23.341 1.00 20.19 131 ALA A O 1
ATOM 664 N N . THR A 1 84 ? 21.220 -37.925 -25.411 1.00 19.92 132 THR A N 1
ATOM 665 C CA . THR A 1 84 ? 19.949 -37.407 -24.936 1.00 20.13 132 THR A CA 1
ATOM 666 C C . THR A 1 84 ? 19.104 -38.519 -24.321 1.00 21.16 132 THR A C 1
ATOM 667 O O . THR A 1 84 ? 18.576 -38.357 -23.224 1.00 21.45 132 THR A O 1
ATOM 671 N N . ARG A 1 85 ? 18.974 -39.639 -25.031 1.00 22.98 133 ARG A N 1
ATOM 672 C CA . ARG A 1 85 ? 18.204 -40.787 -24.537 1.00 25.03 133 ARG A CA 1
ATOM 673 C C . ARG A 1 85 ? 18.730 -41.253 -23.186 1.00 25.31 133 ARG A C 1
ATOM 674 O O . ARG A 1 85 ? 17.958 -41.524 -22.262 1.00 23.88 133 ARG A O 1
ATOM 682 N N . GLN A 1 86 ? 20.052 -41.370 -23.092 1.00 24.93 134 GLN A N 1
ATOM 683 C CA . GLN A 1 86 ? 20.703 -41.824 -21.867 1.00 26.56 134 GLN A CA 1
ATOM 684 C C . GLN A 1 86 ? 20.563 -40.776 -20.765 1.00 27.22 134 GLN A C 1
ATOM 685 O O . GLN A 1 86 ? 20.621 -41.099 -19.581 1.00 28.37 134 GLN A O 1
ATOM 691 N N . GLY A 1 87 ? 20.379 -39.518 -21.159 1.00 26.14 135 GLY A N 1
ATOM 692 C CA . GLY A 1 87 ? 20.207 -38.455 -20.185 1.00 23.54 135 GLY A CA 1
ATOM 693 C C . GLY A 1 87 ? 21.458 -37.796 -19.635 1.00 23.91 135 GLY A C 1
ATOM 694 O O . GLY A 1 87 ? 21.459 -37.363 -18.479 1.00 24.39 135 GLY A O 1
ATOM 695 N N . HIS A 1 88 ? 22.518 -37.710 -20.436 1.00 21.43 136 HIS A N 1
ATOM 696 C CA . HIS A 1 88 ? 23.758 -37.070 -19.989 1.00 22.61 136 HIS A CA 1
ATOM 697 C C . HIS A 1 88 ? 23.752 -35.599 -20.400 1.00 22.03 136 HIS A C 1
ATOM 698 O O . HIS A 1 88 ? 24.159 -35.253 -21.513 1.00 20.18 136 HIS A O 1
ATOM 705 N N . LEU A 1 89 ? 23.287 -34.738 -19.496 1.00 21.55 137 LEU A N 1
ATOM 706 C CA . LEU A 1 89 ? 23.219 -33.307 -19.761 1.00 21.08 137 LEU A CA 1
ATOM 707 C C . LEU A 1 89 ? 24.559 -32.698 -20.178 1.00 21.15 137 LEU A C 1
ATOM 708 O O . LEU A 1 89 ? 24.623 -31.927 -21.133 1.00 19.06 137 LEU A O 1
ATOM 713 N N . SER A 1 90 ? 25.635 -33.029 -19.467 1.00 21.36 138 SER A N 1
ATOM 714 C CA . SER A 1 90 ? 26.934 -32.473 -19.817 1.00 22.11 138 SER A CA 1
ATOM 715 C C . SER A 1 90 ? 27.376 -32.889 -21.214 1.00 21.08 138 SER A C 1
ATOM 716 O O . SER A 1 90 ? 28.007 -32.114 -21.928 1.00 21.42 138 SER A O 1
ATOM 719 N N . MET A 1 91 ? 27.051 -34.111 -21.611 1.00 20.07 139 MET A N 1
ATOM 720 C CA . MET A 1 91 ? 27.439 -34.565 -22.940 1.00 20.28 139 MET A CA 1
ATOM 721 C C . MET A 1 91 ? 26.596 -33.834 -23.996 1.00 19.83 139 MET A C 1
ATOM 722 O O . MET A 1 91 ? 27.090 -33.497 -25.067 1.00 19.11 139 MET A O 1
ATOM 727 N N . VAL A 1 92 ? 25.323 -33.596 -23.690 1.00 19.10 140 VAL A N 1
ATOM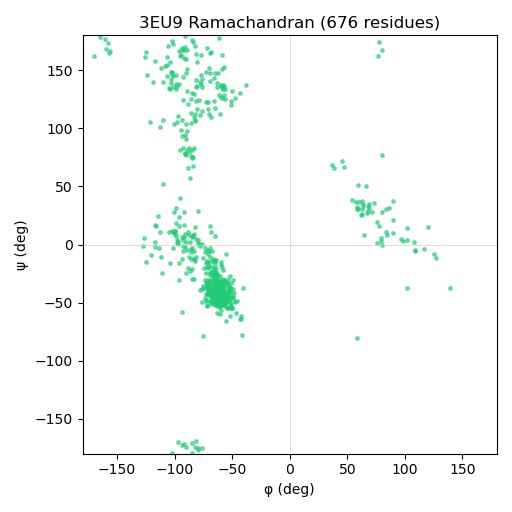 728 C CA . VAL A 1 92 ? 24.458 -32.865 -24.618 1.00 19.02 140 VAL A CA 1
ATOM 729 C C . VAL A 1 92 ? 25.059 -31.469 -24.806 1.00 18.54 140 VAL A C 1
ATOM 730 O O . VAL A 1 92 ? 25.177 -30.972 -25.919 1.00 19.41 140 VAL A O 1
ATOM 734 N N . VAL A 1 93 ? 25.456 -30.839 -23.707 1.00 20.98 141 VAL A N 1
ATOM 735 C CA . VAL A 1 93 ? 26.047 -29.507 -23.791 1.00 19.73 141 VAL A CA 1
ATOM 736 C C . VAL A 1 93 ? 27.298 -29.519 -24.657 1.00 20.15 141 VAL A C 1
ATOM 737 O O . VAL A 1 93 ? 27.476 -28.669 -25.545 1.00 18.95 141 VAL A O 1
ATOM 741 N N . GLN A 1 94 ? 28.164 -30.494 -24.409 1.00 20.61 142 GLN A N 1
ATOM 742 C CA . GLN A 1 94 ? 29.420 -30.591 -25.148 1.00 22.47 142 GLN A CA 1
ATOM 743 C C . GLN A 1 94 ? 29.237 -30.830 -26.638 1.00 21.52 142 GLN A C 1
ATOM 744 O O . GLN A 1 94 ? 29.879 -30.176 -27.464 1.00 21.89 142 GLN A O 1
ATOM 750 N N . LEU A 1 95 ? 28.381 -31.782 -26.989 1.00 20.88 143 LEU A N 1
ATOM 751 C CA . LEU A 1 95 ? 28.158 -32.075 -28.399 1.00 21.26 143 LEU A CA 1
ATOM 752 C C . LEU A 1 95 ? 27.539 -30.877 -29.121 1.00 20.64 143 LEU A C 1
ATOM 753 O O . LEU A 1 95 ? 27.896 -30.578 -30.261 1.00 21.04 143 LEU A O 1
ATOM 758 N N . MET A 1 96 ? 26.620 -30.1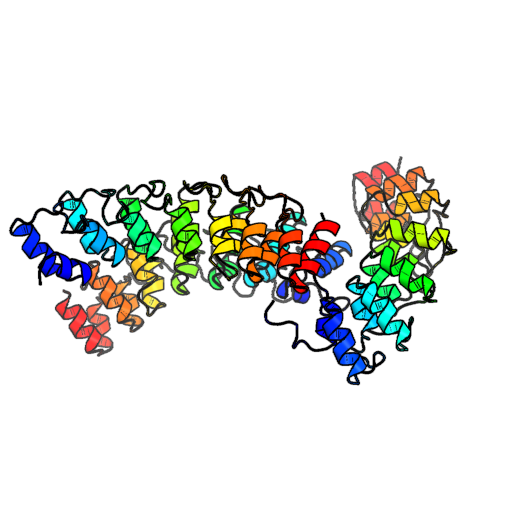82 -28.462 1.00 21.83 144 MET A N 1
ATOM 759 C CA . MET A 1 96 ? 26.007 -29.024 -29.103 1.00 22.81 144 MET A CA 1
ATOM 760 C C . MET A 1 96 ? 27.050 -27.929 -29.309 1.00 23.05 144 MET A C 1
ATOM 761 O O . MET A 1 96 ? 26.970 -27.167 -30.267 1.00 24.49 144 MET A O 1
ATOM 766 N N . LYS A 1 97 ? 28.037 -27.858 -28.419 1.00 25.40 145 LYS A N 1
ATOM 767 C CA . LYS A 1 97 ? 29.100 -26.868 -28.566 1.00 27.46 145 LYS A CA 1
ATOM 768 C C . LYS A 1 97 ? 29.847 -27.155 -29.856 1.00 28.64 145 LYS A C 1
ATOM 769 O O . LYS A 1 97 ? 30.278 -26.235 -30.551 1.00 27.55 145 LYS A O 1
ATOM 775 N N . TYR A 1 98 ? 29.991 -28.439 -30.182 1.00 28.66 146 TYR A N 1
ATOM 776 C CA . TYR A 1 98 ? 30.682 -28.823 -31.407 1.00 28.00 146 TYR A CA 1
ATOM 777 C C . TYR A 1 98 ? 29.813 -28.736 -32.645 1.00 27.43 146 TYR A C 1
ATOM 778 O O . TYR A 1 98 ? 30.246 -29.106 -33.733 1.00 28.36 146 TYR A O 1
ATOM 787 N N . GLY A 1 99 ? 28.587 -28.245 -32.490 1.00 26.57 147 GLY A N 1
ATOM 788 C CA . GLY A 1 99 ? 27.715 -28.124 -33.644 1.00 24.81 147 GLY A CA 1
ATOM 789 C C . GLY A 1 99 ? 26.697 -29.237 -33.841 1.00 24.07 147 GLY A C 1
ATOM 790 O O . GLY A 1 99 ? 25.980 -29.236 -34.842 1.00 23.57 147 GLY A O 1
ATOM 791 N N . ALA A 1 100 ? 26.625 -30.199 -32.923 1.00 22.84 148 ALA A N 1
ATOM 792 C CA . ALA A 1 100 ? 25.631 -31.263 -33.072 1.00 21.72 148 ALA A CA 1
ATOM 793 C C . ALA A 1 100 ? 24.268 -30.563 -33.098 1.00 21.32 148 ALA A C 1
ATOM 794 O O . ALA A 1 100 ? 23.998 -29.690 -32.284 1.00 19.91 148 ALA A O 1
ATOM 796 N N . ASP A 1 101 ? 23.422 -30.965 -34.037 1.00 21.93 149 ASP A N 1
ATOM 797 C CA . ASP A 1 101 ? 22.102 -30.368 -34.239 1.00 22.63 149 ASP A CA 1
ATOM 798 C C . ASP A 1 101 ? 20.998 -31.169 -33.541 1.00 20.94 149 ASP A C 1
ATOM 799 O O . ASP A 1 101 ? 20.673 -32.278 -33.961 1.00 19.85 149 ASP A O 1
ATOM 804 N N . PRO A 1 102 ? 20.399 -30.612 -32.473 1.00 21.19 150 PRO A N 1
ATOM 805 C CA . PRO A 1 102 ? 19.337 -31.329 -31.755 1.00 21.96 150 PRO A CA 1
ATOM 806 C C . PRO A 1 102 ? 18.021 -31.490 -32.515 1.00 23.09 150 PRO A C 1
ATOM 807 O O . PRO A 1 102 ? 17.153 -32.252 -32.094 1.00 24.24 150 PRO A O 1
ATOM 811 N N . SER A 1 103 ? 17.877 -30.789 -33.632 1.00 22.31 151 SER A N 1
ATOM 812 C CA . SER A 1 103 ? 16.655 -30.900 -34.415 1.00 24.49 151 SER A CA 1
ATOM 813 C C . SER A 1 103 ? 16.639 -32.119 -35.341 1.00 24.37 151 SER A C 1
ATOM 814 O O . SER A 1 103 ? 15.578 -32.490 -35.862 1.00 24.76 151 SER A O 1
ATOM 817 N N . LEU A 1 104 ? 17.794 -32.754 -35.547 1.00 23.95 152 LEU A N 1
ATOM 818 C CA . LEU A 1 104 ? 17.852 -33.925 -36.425 1.00 24.42 152 LEU A CA 1
ATOM 819 C C . LEU A 1 104 ? 16.925 -35.043 -35.946 1.00 25.88 152 LEU A C 1
ATOM 820 O O . LEU A 1 104 ? 16.674 -35.186 -34.748 1.00 22.53 152 LEU A O 1
ATOM 825 N N . ILE A 1 105 ? 16.439 -35.841 -36.897 1.00 26.43 153 ILE A N 1
ATOM 826 C CA . ILE A 1 105 ? 15.513 -36.941 -36.630 1.00 29.06 153 ILE A CA 1
ATOM 827 C C . ILE A 1 105 ? 16.194 -38.305 -36.546 1.00 29.40 153 ILE A C 1
ATOM 828 O O . ILE A 1 105 ? 17.074 -38.610 -37.353 1.00 30.03 153 ILE A O 1
ATOM 833 N N . ASP A 1 106 ? 15.793 -39.129 -35.581 1.00 28.94 154 ASP A N 1
ATOM 834 C CA . ASP A 1 106 ? 16.368 -40.462 -35.484 1.00 29.50 154 ASP A CA 1
ATOM 835 C C . ASP A 1 106 ? 15.524 -41.421 -36.322 1.00 29.55 154 ASP A C 1
ATOM 836 O O . ASP A 1 106 ? 14.603 -40.993 -37.015 1.00 28.61 154 ASP A O 1
ATOM 841 N N . GLY A 1 107 ? 15.843 -42.708 -36.257 1.00 30.93 155 GLY A N 1
ATOM 842 C CA . GLY A 1 107 ? 15.124 -43.703 -37.036 1.00 33.03 155 GLY A CA 1
ATOM 843 C C . GLY A 1 107 ? 13.686 -43.964 -36.622 1.00 34.26 155 GLY A C 1
ATOM 844 O O . GLY A 1 107 ? 12.990 -44.762 -37.260 1.00 34.49 155 GLY A O 1
ATOM 845 N N . GLU A 1 108 ? 13.238 -43.303 -35.559 1.00 33.06 156 GLU A N 1
ATOM 846 C CA . GLU A 1 108 ? 11.872 -43.475 -35.083 1.00 33.18 156 GLU A CA 1
ATOM 847 C C . GLU A 1 108 ? 11.098 -42.159 -35.185 1.00 31.13 156 GLU A C 1
ATOM 848 O O . GLU A 1 108 ? 10.053 -41.996 -34.561 1.00 31.13 156 GLU A O 1
ATOM 854 N N . GLY A 1 109 ? 11.634 -41.233 -35.979 1.00 28.84 157 GLY A N 1
ATOM 855 C CA . GLY A 1 109 ? 11.002 -39.943 -36.202 1.00 27.43 157 GLY A CA 1
ATOM 856 C C . GLY A 1 109 ? 11.159 -38.881 -35.125 1.00 26.86 157 GLY A C 1
ATOM 857 O O . GLY A 1 109 ? 10.582 -37.798 -35.240 1.00 27.11 157 GLY A O 1
ATOM 858 N N . CYS A 1 110 ? 11.955 -39.164 -34.097 1.00 24.61 158 CYS A N 1
ATOM 859 C CA . CYS A 1 110 ? 12.129 -38.219 -32.996 1.00 24.10 158 CYS A CA 1
ATOM 860 C C . CYS A 1 110 ? 13.371 -37.330 -33.023 1.00 23.22 158 CYS A C 1
ATOM 861 O O . CYS A 1 110 ? 14.441 -37.739 -33.487 1.00 20.71 158 CYS A O 1
ATOM 864 N N . SER A 1 111 ? 13.219 -36.105 -32.522 1.00 22.13 159 SER A N 1
ATOM 865 C CA . SER A 1 111 ? 14.348 -35.185 -32.404 1.00 22.40 159 SER A CA 1
ATOM 866 C C . SER A 1 111 ? 14.745 -35.228 -30.924 1.00 21.77 159 SER A C 1
ATOM 867 O O . SER A 1 111 ? 14.064 -35.867 -30.117 1.00 20.20 159 SER A O 1
ATOM 870 N N . CYS A 1 112 ? 15.825 -34.539 -30.559 1.00 19.83 160 CYS A N 1
ATOM 871 C CA . CYS A 1 112 ? 16.284 -34.565 -29.176 1.00 19.77 160 CYS A CA 1
ATOM 872 C C . CYS A 1 112 ? 15.255 -34.123 -28.146 1.00 18.19 160 CYS A C 1
ATOM 873 O O . CYS A 1 112 ? 15.127 -34.752 -27.104 1.00 18.50 160 CYS A O 1
ATOM 876 N N . ILE A 1 113 ? 14.507 -33.065 -28.426 1.00 18.20 161 ILE A N 1
ATOM 877 C CA . ILE A 1 113 ? 13.542 -32.616 -27.435 1.00 18.47 161 ILE A CA 1
ATOM 878 C C . ILE A 1 113 ? 12.477 -33.681 -27.160 1.00 18.73 161 ILE A C 1
ATOM 879 O O . ILE A 1 113 ? 11.990 -33.803 -26.037 1.00 18.71 161 ILE A O 1
ATOM 884 N N . HIS A 1 114 ? 12.140 -34.477 -28.172 1.00 19.38 162 HIS A N 1
ATOM 885 C CA . HIS A 1 114 ? 11.149 -35.533 -27.998 1.00 18.99 162 HIS A CA 1
ATOM 886 C C . HIS A 1 114 ? 11.718 -36.701 -27.213 1.00 18.57 162 HIS A C 1
ATOM 887 O O . HIS A 1 114 ? 11.014 -37.322 -26.414 1.00 18.61 162 HIS A O 1
ATOM 894 N N . LEU A 1 115 ? 12.987 -37.009 -27.449 1.00 17.29 163 LEU A N 1
ATOM 895 C CA . LEU A 1 115 ? 13.639 -38.091 -26.725 1.00 19.63 163 LEU A CA 1
ATOM 896 C C . LEU A 1 115 ? 13.755 -37.705 -25.256 1.00 20.48 163 LEU A C 1
ATOM 897 O O . LEU A 1 115 ? 13.481 -38.517 -24.360 1.00 21.40 163 LEU A O 1
ATOM 902 N N . ALA A 1 116 ? 14.156 -36.461 -25.008 1.00 20.89 164 ALA A N 1
ATOM 903 C CA . ALA A 1 116 ? 14.305 -35.974 -23.636 1.00 20.93 164 ALA A CA 1
ATOM 904 C C . ALA A 1 116 ? 12.963 -36.043 -22.916 1.00 21.32 164 ALA A C 1
ATOM 905 O O . ALA A 1 116 ? 12.893 -36.452 -21.754 1.00 22.32 164 ALA A O 1
ATOM 907 N N . ALA A 1 117 ? 11.897 -35.661 -23.613 1.00 20.77 165 ALA A N 1
ATOM 908 C CA . ALA A 1 117 ? 10.563 -35.694 -23.029 1.00 22.08 165 ALA A CA 1
ATOM 909 C C . ALA A 1 117 ? 10.071 -37.117 -22.750 1.00 23.81 165 ALA A C 1
ATOM 910 O O . ALA A 1 117 ? 9.594 -37.404 -21.650 1.00 24.47 165 ALA A O 1
ATOM 912 N N . GLN A 1 118 ? 10.180 -38.016 -23.724 1.00 23.89 166 GLN A N 1
ATOM 913 C CA . GLN A 1 118 ? 9.683 -39.370 -23.496 1.00 26.77 166 GLN A CA 1
ATOM 914 C C . GLN A 1 118 ? 10.465 -40.164 -22.447 1.00 26.57 166 GLN A C 1
ATOM 915 O O . GLN A 1 118 ? 9.919 -41.064 -21.815 1.00 26.11 166 GLN A O 1
ATOM 921 N N . PHE A 1 119 ? 11.732 -39.823 -22.246 1.00 26.65 167 PHE A N 1
ATOM 922 C CA . PHE A 1 119 ? 12.527 -40.527 -21.253 1.00 27.37 167 PHE A CA 1
ATOM 923 C C . PHE A 1 119 ? 12.626 -39.743 -19.946 1.00 27.33 167 PHE A C 1
ATOM 924 O O . PHE A 1 119 ? 13.414 -40.076 -19.062 1.00 27.24 167 PHE A O 1
ATOM 932 N N . GLY A 1 120 ? 11.797 -38.705 -19.845 1.00 26.96 168 GLY A N 1
ATOM 933 C CA . GLY A 1 120 ? 11.718 -37.887 -18.644 1.00 27.12 168 GLY A CA 1
ATOM 934 C C . GLY A 1 120 ? 12.932 -37.110 -18.169 1.00 27.80 168 GLY A C 1
ATOM 935 O O . GLY A 1 120 ? 13.034 -36.813 -16.973 1.00 26.69 168 GLY A O 1
ATOM 936 N N . HIS A 1 121 ? 13.838 -36.768 -19.081 1.00 25.96 169 HIS A N 1
ATOM 937 C CA . HIS A 1 121 ? 15.039 -36.017 -18.720 1.00 25.51 169 HIS A CA 1
ATOM 938 C C . HIS A 1 121 ? 14.729 -34.519 -18.687 1.00 25.14 169 HIS A C 1
ATOM 939 O O . HIS A 1 121 ? 15.108 -33.766 -19.580 1.00 24.54 169 HIS A O 1
ATOM 946 N N . THR A 1 122 ? 14.042 -34.099 -17.630 1.00 24.17 170 THR A N 1
ATOM 947 C CA . THR A 1 122 ? 13.627 -32.714 -17.456 1.00 24.02 170 THR A CA 1
ATOM 948 C C . THR A 1 122 ? 14.702 -31.644 -17.649 1.00 21.87 170 THR A C 1
ATOM 949 O O . THR A 1 122 ? 14.461 -30.646 -18.323 1.00 20.84 170 THR A O 1
ATOM 953 N N . SER A 1 123 ? 15.887 -31.836 -17.083 1.00 21.75 171 SER A N 1
ATOM 954 C CA . SER A 1 123 ? 16.936 -30.827 -17.225 1.00 22.68 171 SER A CA 1
ATOM 955 C C . SER A 1 123 ? 17.358 -30.623 -18.673 1.00 21.86 171 SER A C 1
ATOM 956 O O . SER A 1 123 ? 17.703 -29.515 -19.074 1.00 20.71 171 SER A O 1
ATOM 959 N N . ILE A 1 124 ? 17.324 -31.690 -19.463 1.00 20.73 172 ILE A N 1
ATOM 960 C CA . ILE A 1 124 ? 17.717 -31.570 -20.854 1.00 19.56 172 ILE A CA 1
ATOM 961 C C . ILE A 1 124 ? 16.613 -30.871 -21.647 1.00 19.99 172 ILE A C 1
ATOM 962 O O . ILE A 1 124 ? 16.892 -30.089 -22.555 1.00 18.97 172 ILE A O 1
ATOM 967 N N . VAL A 1 125 ? 15.361 -31.135 -21.290 1.00 19.29 173 VAL A N 1
ATOM 968 C CA . VAL A 1 125 ? 14.254 -30.476 -21.966 1.00 20.49 173 VAL A CA 1
ATOM 969 C C . VAL A 1 125 ? 14.425 -28.969 -21.787 1.00 20.74 173 VAL A C 1
ATOM 970 O O . VAL A 1 125 ? 14.370 -28.214 -22.752 1.00 20.52 173 VAL A O 1
ATOM 974 N N . ALA A 1 126 ? 14.650 -28.535 -20.547 1.00 21.28 174 ALA A N 1
ATOM 975 C CA . ALA A 1 126 ? 14.836 -27.109 -20.267 1.00 20.94 174 ALA A CA 1
ATOM 976 C C . ALA A 1 126 ? 16.030 -26.523 -21.006 1.00 20.18 174 ALA A C 1
ATOM 977 O O . ALA A 1 126 ? 15.939 -25.431 -21.565 1.00 21.27 174 ALA A O 1
ATOM 979 N N . TYR A 1 127 ? 17.156 -27.233 -21.004 1.00 19.93 175 TYR A N 1
ATOM 980 C CA . TYR A 1 127 ? 18.339 -26.726 -21.688 1.00 19.00 175 TYR A CA 1
ATOM 981 C C . TYR A 1 127 ? 18.091 -26.540 -23.181 1.00 19.21 175 TYR A C 1
ATOM 982 O O . TYR A 1 127 ? 18.487 -25.529 -23.760 1.00 18.45 175 TYR A O 1
ATOM 991 N N . LEU A 1 128 ? 17.455 -27.530 -23.806 1.00 19.07 176 LEU A N 1
ATOM 992 C CA . LEU A 1 128 ? 17.184 -27.467 -25.240 1.00 20.09 176 LEU A CA 1
ATOM 993 C C . LEU A 1 128 ? 16.261 -26.294 -25.571 1.00 20.42 176 LEU A C 1
ATOM 994 O O . LEU A 1 128 ? 16.466 -25.586 -26.556 1.00 18.84 176 LEU A O 1
ATOM 999 N N . ILE A 1 129 ? 15.244 -26.078 -24.746 1.00 21.27 177 ILE A N 1
ATOM 1000 C CA . ILE A 1 129 ? 14.336 -24.969 -24.999 1.00 22.96 177 ILE A CA 1
ATOM 1001 C C . ILE A 1 129 ? 15.103 -23.660 -24.822 1.00 22.64 177 ILE A C 1
ATOM 1002 O O . ILE A 1 129 ? 14.970 -22.743 -25.625 1.00 22.51 177 ILE A O 1
ATOM 1007 N N . ALA A 1 130 ? 15.937 -23.589 -23.790 1.00 23.55 178 ALA A N 1
ATOM 1008 C CA . ALA A 1 130 ? 16.728 -22.382 -23.546 1.00 23.80 178 ALA A CA 1
ATOM 1009 C C . ALA A 1 130 ? 17.623 -22.126 -24.751 1.00 24.35 178 ALA A C 1
ATOM 1010 O O . ALA A 1 130 ? 17.907 -20.977 -25.098 1.00 25.23 178 ALA A O 1
ATOM 1012 N N . LYS A 1 131 ? 18.056 -23.197 -25.405 1.00 24.76 179 LYS A N 1
ATOM 1013 C CA . LYS A 1 131 ? 18.920 -23.054 -26.570 1.00 25.65 179 LYS A CA 1
ATOM 1014 C C . LYS A 1 131 ? 18.170 -22.815 -27.881 1.00 26.80 179 LYS A C 1
ATOM 1015 O O . LYS A 1 131 ? 18.777 -22.827 -28.951 1.00 27.55 179 LYS A O 1
ATOM 1021 N N . GLY A 1 132 ? 16.857 -22.623 -27.815 1.00 26.62 180 GLY A N 1
ATOM 1022 C CA . GLY A 1 132 ? 16.123 -22.347 -29.040 1.00 25.94 180 GLY A CA 1
ATOM 1023 C C . GLY A 1 132 ? 15.201 -23.400 -29.627 1.00 26.87 180 GLY A C 1
ATOM 1024 O O . GLY A 1 132 ? 14.518 -23.119 -30.613 1.00 26.41 180 GLY A O 1
ATOM 1025 N N . GLN A 1 133 ? 15.157 -24.600 -29.057 1.00 25.78 181 GLN A N 1
ATOM 1026 C CA . GLN A 1 133 ? 14.260 -25.616 -29.602 1.00 26.39 181 GLN A CA 1
ATOM 1027 C C . GLN A 1 133 ? 12.803 -25.222 -29.321 1.00 26.69 181 GLN A C 1
ATOM 1028 O O . GLN A 1 133 ? 12.481 -24.691 -28.260 1.00 27.40 181 GLN A O 1
ATOM 1034 N N . ASP A 1 134 ? 11.933 -25.464 -30.293 1.00 26.28 182 ASP A N 1
ATOM 1035 C CA . ASP A 1 134 ? 10.515 -25.131 -30.186 1.00 27.68 182 ASP A CA 1
ATOM 1036 C C . ASP A 1 134 ? 9.847 -26.067 -29.184 1.00 27.01 182 ASP A C 1
ATOM 1037 O O . ASP A 1 134 ? 9.880 -27.282 -29.340 1.00 26.06 182 ASP A O 1
ATOM 1042 N N . VAL A 1 135 ? 9.235 -25.502 -28.154 1.00 26.08 183 VAL A N 1
ATOM 1043 C CA . VAL A 1 135 ? 8.585 -26.324 -27.149 1.00 26.35 183 VAL A CA 1
ATOM 1044 C C . VAL A 1 135 ? 7.411 -27.118 -27.749 1.00 26.25 183 VAL A C 1
ATOM 1045 O O . VAL A 1 135 ? 7.042 -28.170 -27.230 1.00 24.97 183 VAL A O 1
ATOM 1049 N N . ASP A 1 136 ? 6.850 -26.624 -28.851 1.00 25.70 184 ASP A N 1
ATOM 1050 C CA . ASP A 1 136 ? 5.729 -27.291 -29.516 1.00 27.76 184 ASP A CA 1
ATOM 1051 C C . ASP A 1 136 ? 6.169 -28.089 -30.746 1.00 28.16 184 ASP A C 1
ATOM 1052 O O . ASP A 1 136 ? 5.330 -28.529 -31.529 1.00 27.48 184 ASP A O 1
ATOM 1057 N N . MET A 1 137 ? 7.474 -28.267 -30.921 1.00 27.96 185 MET A N 1
ATOM 1058 C CA . MET A 1 137 ? 7.993 -29.001 -32.072 1.00 27.95 185 MET A CA 1
ATOM 1059 C C . MET A 1 137 ? 7.313 -30.359 -32.238 1.00 26.73 185 MET A C 1
ATOM 1060 O O . MET A 1 137 ? 7.377 -31.213 -31.358 1.00 26.05 185 MET A O 1
ATOM 1065 N N . MET A 1 138 ? 6.674 -30.565 -33.381 1.00 24.99 186 MET A N 1
ATOM 1066 C CA . MET A 1 138 ? 6.003 -31.834 -33.643 1.00 25.80 186 MET A CA 1
ATOM 1067 C C . MET A 1 138 ? 6.987 -32.758 -34.373 1.00 24.75 186 MET A C 1
ATOM 1068 O O . MET A 1 138 ? 7.538 -32.374 -35.403 1.00 26.17 186 MET A O 1
ATOM 1073 N N . ASP A 1 139 ? 7.239 -33.957 -33.850 1.00 23.08 187 ASP A N 1
ATOM 1074 C CA . ASP A 1 139 ? 8.174 -34.848 -34.541 1.00 23.75 187 ASP A CA 1
ATOM 1075 C C . ASP A 1 139 ? 7.491 -35.480 -35.759 1.00 24.13 187 ASP A C 1
ATOM 1076 O O . ASP A 1 139 ? 6.352 -35.140 -36.075 1.00 23.68 187 ASP A O 1
ATOM 1081 N N . GLN A 1 140 ? 8.174 -36.396 -36.438 1.00 25.74 188 GLN A N 1
ATOM 1082 C CA . GLN A 1 140 ? 7.595 -37.020 -37.633 1.00 26.97 188 GLN A CA 1
ATOM 1083 C C . GLN A 1 140 ? 6.494 -38.030 -37.345 1.00 27.20 188 GLN A C 1
ATOM 1084 O O . GLN A 1 140 ? 5.880 -38.573 -38.266 1.00 28.02 188 GLN A O 1
ATOM 1090 N N . ASN A 1 141 ? 6.239 -38.276 -36.065 1.00 26.05 189 ASN A N 1
ATOM 1091 C CA . ASN A 1 141 ? 5.174 -39.180 -35.659 1.00 25.10 189 ASN A CA 1
ATOM 1092 C C . ASN A 1 141 ? 3.973 -38.301 -35.330 1.00 24.76 189 ASN A C 1
ATOM 1093 O O . ASN A 1 141 ? 2.924 -38.789 -34.901 1.00 26.31 189 ASN A O 1
ATOM 1098 N N . GLY A 1 142 ? 4.139 -36.999 -35.535 1.00 23.37 190 GLY A N 1
ATOM 1099 C CA . GLY A 1 142 ? 3.072 -36.053 -35.252 1.00 23.55 190 GLY A CA 1
ATOM 1100 C C . GLY A 1 142 ? 2.924 -35.760 -33.768 1.00 24.26 190 GLY A C 1
ATOM 1101 O O . GLY A 1 142 ? 1.915 -35.207 -33.340 1.00 24.14 190 GLY A O 1
ATOM 1102 N N . MET A 1 143 ? 3.944 -36.112 -32.987 1.00 24.62 191 MET A N 1
ATOM 1103 C CA . MET A 1 143 ? 3.916 -35.915 -31.540 1.00 24.11 191 MET A CA 1
ATOM 1104 C C . MET A 1 143 ? 4.754 -34.745 -31.020 1.00 23.37 191 MET A C 1
ATOM 1105 O O . MET A 1 143 ? 5.906 -34.567 -31.416 1.00 21.83 191 MET A O 1
ATOM 1110 N N . THR A 1 144 ? 4.164 -33.951 -30.131 1.00 21.70 192 THR A N 1
ATOM 1111 C CA . THR A 1 144 ? 4.878 -32.839 -29.510 1.00 20.96 192 THR A CA 1
ATOM 1112 C C . THR A 1 144 ? 5.516 -33.389 -28.234 1.00 19.71 192 THR A C 1
ATOM 1113 O O . THR A 1 144 ? 5.233 -34.511 -27.830 1.00 20.21 192 THR A O 1
ATOM 1117 N N . PRO A 1 145 ? 6.401 -32.610 -27.593 1.00 20.64 193 PRO A N 1
ATOM 1118 C CA . PRO A 1 145 ? 7.042 -33.071 -26.355 1.00 20.23 193 PRO A CA 1
ATOM 1119 C C . PRO A 1 145 ? 5.994 -33.330 -25.271 1.00 20.12 193 PRO A C 1
ATOM 1120 O O . PRO A 1 145 ? 6.101 -34.299 -24.517 1.00 20.50 193 PRO A O 1
ATOM 1124 N N . LEU A 1 146 ? 4.980 -32.467 -25.202 1.00 20.11 194 LEU A N 1
ATOM 1125 C CA . LEU A 1 146 ? 3.913 -32.620 -24.204 1.00 21.68 194 LEU A CA 1
ATOM 1126 C C . LEU A 1 146 ? 3.186 -33.948 -24.388 1.00 23.16 194 LEU A C 1
ATOM 1127 O O . LEU A 1 146 ? 2.882 -34.651 -23.412 1.00 22.78 194 LEU A O 1
ATOM 1132 N N . MET A 1 147 ? 2.901 -34.286 -25.644 1.00 22.39 195 MET A N 1
ATOM 1133 C CA . MET A 1 147 ? 2.226 -35.538 -25.962 1.00 23.46 195 MET A CA 1
ATOM 1134 C C . MET A 1 147 ? 3.068 -36.730 -25.549 1.00 23.85 195 MET A C 1
ATOM 1135 O O . MET A 1 147 ? 2.545 -37.710 -25.010 1.00 23.76 195 MET A O 1
ATOM 1140 N N . TRP A 1 148 ? 4.369 -36.657 -25.820 1.00 24.24 196 TRP A N 1
ATOM 1141 C CA . TRP A 1 148 ? 5.280 -37.736 -25.454 1.00 23.84 196 TRP A CA 1
ATOM 1142 C C . TRP A 1 148 ? 5.336 -37.911 -23.942 1.00 24.16 196 TRP A C 1
ATOM 1143 O O . TRP A 1 148 ? 5.362 -39.034 -23.440 1.00 23.46 196 TRP A O 1
ATOM 1154 N N . ALA A 1 149 ? 5.358 -36.797 -23.222 1.00 24.09 197 ALA A N 1
ATOM 1155 C CA . ALA A 1 149 ? 5.416 -36.840 -21.765 1.00 26.65 197 ALA A CA 1
ATOM 1156 C C . ALA A 1 149 ? 4.114 -37.446 -21.234 1.00 27.15 197 ALA A C 1
ATOM 1157 O O . ALA A 1 149 ? 4.115 -38.280 -20.323 1.00 26.42 197 ALA A O 1
ATOM 1159 N N . ALA A 1 150 ? 3.003 -37.034 -21.828 1.00 28.25 198 ALA A N 1
ATOM 1160 C CA . ALA A 1 150 ? 1.694 -37.525 -21.421 1.00 29.34 198 ALA A CA 1
ATOM 1161 C C . ALA A 1 150 ? 1.554 -39.026 -21.641 1.00 30.60 198 ALA A C 1
ATOM 1162 O O . ALA A 1 150 ? 0.949 -39.729 -20.831 1.00 31.85 198 ALA A O 1
ATOM 1164 N N . TYR A 1 151 ? 2.128 -39.519 -22.730 1.00 32.56 199 TYR A N 1
ATOM 1165 C CA . TYR A 1 151 ? 2.025 -40.931 -23.069 1.00 34.34 199 TYR A CA 1
ATOM 1166 C C . TYR A 1 151 ? 3.079 -41.827 -22.426 1.00 35.13 199 TYR A C 1
ATOM 1167 O O . TYR A 1 151 ? 2.861 -43.033 -22.273 1.00 34.60 199 TYR A O 1
ATOM 1176 N N . ARG A 1 152 ? 4.208 -41.253 -22.026 1.00 34.91 200 ARG A N 1
ATOM 1177 C CA . ARG A 1 152 ? 5.267 -42.077 -21.460 1.00 36.14 200 ARG A CA 1
ATOM 1178 C C . ARG A 1 152 ? 5.831 -41.760 -20.077 1.00 35.67 200 ARG A C 1
ATOM 1179 O O . ARG A 1 152 ? 6.520 -42.601 -19.495 1.00 36.94 200 ARG A O 1
ATOM 1187 N N . THR A 1 153 ? 5.562 -40.576 -19.539 1.00 34.09 201 THR A N 1
ATOM 1188 C CA . THR A 1 153 ? 6.106 -40.252 -18.226 1.00 34.06 201 THR A CA 1
ATOM 1189 C C . THR A 1 153 ? 5.029 -40.120 -17.159 1.00 34.79 201 THR A C 1
ATOM 1190 O O . THR A 1 153 ? 4.347 -39.098 -17.056 1.00 34.22 201 THR A O 1
ATOM 1194 N N . HIS A 1 154 ? 4.888 -41.177 -16.370 1.00 36.32 202 HIS A N 1
ATOM 1195 C CA . HIS A 1 154 ? 3.904 -41.226 -15.297 1.00 38.38 202 HIS A CA 1
ATOM 1196 C C . HIS A 1 154 ? 4.511 -40.551 -14.082 1.00 38.35 202 HIS A C 1
ATOM 1197 O O . HIS A 1 154 ? 4.792 -41.189 -13.063 1.00 38.42 202 HIS A O 1
ATOM 1204 N N . SER A 1 155 ? 4.708 -39.243 -14.210 1.00 36.76 203 SER A N 1
ATOM 1205 C CA . SER A 1 155 ? 5.308 -38.442 -13.162 1.00 34.72 203 SER A CA 1
ATOM 1206 C C . SER A 1 155 ? 4.943 -36.984 -13.389 1.00 33.23 203 SER A C 1
ATOM 1207 O O . SER A 1 155 ? 4.423 -36.630 -14.450 1.00 31.57 203 SER A O 1
ATOM 1210 N N . VAL A 1 156 ? 5.209 -36.144 -12.391 1.00 31.88 204 VAL A N 1
ATOM 1211 C CA . VAL A 1 156 ? 4.900 -34.723 -12.476 1.00 31.72 204 VAL A CA 1
ATOM 1212 C C . VAL A 1 156 ? 5.720 -34.043 -13.570 1.00 31.99 204 VAL A C 1
ATOM 1213 O O . VAL A 1 156 ? 5.181 -33.285 -14.372 1.00 30.88 204 VAL A O 1
ATOM 1217 N N . ASP A 1 157 ? 7.021 -34.305 -13.599 1.00 31.92 205 ASP A N 1
ATOM 1218 C CA . ASP A 1 157 ? 7.871 -33.729 -14.638 1.00 32.01 205 ASP A CA 1
ATOM 1219 C C . ASP A 1 157 ? 8.162 -34.833 -15.634 1.00 30.89 205 ASP A C 1
ATOM 1220 O O . ASP A 1 157 ? 8.108 -36.014 -15.281 1.00 31.90 205 ASP A O 1
ATOM 1225 N N . PRO A 1 158 ? 8.509 -34.472 -16.882 1.00 28.80 206 PRO A N 1
ATOM 1226 C CA . PRO A 1 158 ? 8.646 -33.105 -17.400 1.00 27.64 206 PRO A CA 1
ATOM 1227 C C . PRO A 1 158 ? 7.360 -32.364 -17.786 1.00 27.11 206 PRO A C 1
ATOM 1228 O O . PRO A 1 158 ? 7.420 -31.226 -18.249 1.00 25.97 206 PRO A O 1
ATOM 1232 N N . THR A 1 159 ? 6.201 -32.988 -17.608 1.00 27.31 207 THR A N 1
ATOM 1233 C CA . THR A 1 159 ? 4.960 -32.315 -17.990 1.00 27.66 207 THR A CA 1
ATOM 1234 C C . THR A 1 159 ? 4.819 -30.946 -17.345 1.00 27.21 207 THR A C 1
ATOM 1235 O O . THR A 1 159 ? 4.530 -29.967 -18.031 1.00 26.82 207 THR A O 1
ATOM 1239 N N . ARG A 1 160 ? 5.033 -30.861 -16.033 1.00 28.06 208 ARG A N 1
ATOM 1240 C CA . ARG A 1 160 ? 4.914 -29.574 -15.356 1.00 28.89 208 ARG A CA 1
ATOM 1241 C C . ARG A 1 160 ? 5.859 -28.515 -15.915 1.00 26.91 208 ARG A C 1
ATOM 1242 O O . ARG A 1 160 ? 5.491 -27.346 -16.014 1.00 26.59 208 ARG A O 1
ATOM 1250 N N . LEU A 1 161 ? 7.081 -28.914 -16.262 1.00 27.00 209 LEU A N 1
ATOM 1251 C CA . LEU A 1 161 ? 8.055 -27.970 -16.825 1.00 24.64 209 LEU A CA 1
ATOM 1252 C C . LEU A 1 161 ? 7.568 -27.504 -18.200 1.00 24.65 209 LEU A C 1
ATOM 1253 O O . LEU A 1 161 ? 7.597 -26.316 -18.523 1.00 25.14 209 LEU A O 1
ATOM 1258 N N . LEU A 1 162 ? 7.132 -28.455 -19.018 1.00 24.55 210 LEU A N 1
ATOM 1259 C CA . LEU A 1 162 ? 6.643 -28.127 -20.350 1.00 26.38 210 LEU A CA 1
ATOM 1260 C C . LEU A 1 162 ? 5.484 -27.152 -20.249 1.00 27.27 210 LEU A C 1
ATOM 1261 O O . LEU A 1 162 ? 5.443 -26.140 -20.955 1.00 26.04 210 LEU A O 1
ATOM 1266 N N . LEU A 1 163 ? 4.548 -27.455 -19.357 1.00 28.44 211 LEU A N 1
ATOM 1267 C CA . LEU A 1 163 ? 3.391 -26.594 -19.174 1.00 30.89 211 LEU A CA 1
ATOM 1268 C C . LEU A 1 163 ? 3.826 -25.222 -18.701 1.00 31.20 211 LEU A C 1
ATOM 1269 O O . LEU A 1 163 ? 3.141 -24.232 -18.942 1.00 32.00 211 LEU A O 1
ATOM 1274 N N . THR A 1 164 ? 4.974 -25.160 -18.034 1.00 32.58 212 THR A N 1
ATOM 1275 C CA . THR A 1 164 ? 5.484 -23.886 -17.545 1.00 33.24 212 THR A CA 1
ATOM 1276 C C . THR A 1 164 ? 5.950 -23.018 -18.708 1.00 33.25 212 THR A C 1
ATOM 1277 O O . THR A 1 164 ? 5.889 -21.794 -18.631 1.00 33.19 212 THR A O 1
ATOM 1281 N N . PHE A 1 165 ? 6.442 -23.638 -19.778 1.00 33.69 213 PHE A N 1
ATOM 1282 C CA . PHE A 1 165 ? 6.846 -22.859 -20.945 1.00 35.48 213 PHE A CA 1
ATOM 1283 C C . PHE A 1 165 ? 5.527 -22.563 -21.672 1.00 36.99 213 PHE A C 1
ATOM 1284 O O . PHE A 1 165 ? 4.460 -22.931 -21.181 1.00 37.87 213 PHE A O 1
ATOM 1292 N N . ASN A 1 166 ? 5.574 -21.912 -22.826 1.00 38.84 214 ASN A N 1
ATOM 1293 C CA . ASN A 1 166 ? 4.327 -21.583 -23.524 1.00 41.28 214 ASN A CA 1
ATOM 1294 C C . ASN A 1 166 ? 3.806 -22.684 -24.458 1.00 41.51 214 ASN A C 1
ATOM 1295 O O . ASN A 1 166 ? 3.596 -22.446 -25.648 1.00 42.85 214 ASN A O 1
ATOM 1297 N N . VAL A 1 167 ? 3.576 -23.875 -23.913 1.00 41.79 215 VAL A N 1
ATOM 1298 C CA . VAL A 1 167 ? 3.094 -25.006 -24.710 1.00 42.38 215 VAL A CA 1
ATOM 1299 C C . VAL A 1 167 ? 1.606 -24.935 -25.046 1.00 42.19 215 VAL A C 1
ATOM 1300 O O . VAL A 1 167 ? 0.800 -24.451 -24.249 1.00 42.79 215 VAL A O 1
ATOM 1304 N N . SER A 1 168 ? 1.247 -25.420 -26.234 1.00 41.27 216 SER A N 1
ATOM 1305 C CA . SER A 1 168 ? -0.148 -25.444 -26.665 1.00 39.81 216 SER A CA 1
ATOM 1306 C C . SER A 1 168 ? -0.729 -26.772 -26.200 1.00 38.51 216 SER A C 1
ATOM 1307 O O . SER A 1 168 ? -0.470 -27.821 -26.789 1.00 38.92 216 SER A O 1
ATOM 1310 N N . VAL A 1 169 ? -1.515 -26.713 -25.135 1.00 35.83 217 VAL A N 1
ATOM 1311 C CA . VAL A 1 169 ? -2.113 -27.898 -24.540 1.00 35.05 217 VAL A CA 1
ATOM 1312 C C . VAL A 1 169 ? -3.113 -28.666 -25.406 1.00 33.52 217 VAL A C 1
ATOM 1313 O O . VAL A 1 169 ? -3.215 -29.884 -25.290 1.00 33.57 217 VAL A O 1
ATOM 1317 N N . ASN A 1 170 ? -3.832 -27.970 -26.280 1.00 33.25 218 ASN A N 1
ATOM 1318 C CA . ASN A 1 170 ? -4.846 -28.629 -27.103 1.00 33.86 218 ASN A CA 1
ATOM 1319 C C . ASN A 1 170 ? -4.516 -29.016 -28.543 1.00 34.04 218 ASN A C 1
ATOM 1320 O O . ASN A 1 170 ? -5.425 -29.255 -29.343 1.00 34.91 218 ASN A O 1
ATOM 1325 N N . LEU A 1 171 ? -3.236 -29.081 -28.886 1.00 33.13 219 LEU A N 1
ATOM 1326 C CA . LEU A 1 171 ? -2.866 -29.491 -30.232 1.00 31.45 219 LEU A CA 1
ATOM 1327 C C . LEU A 1 171 ? -3.117 -30.988 -30.321 1.00 30.04 219 LEU A C 1
ATOM 1328 O O . LEU A 1 171 ? -3.014 -31.699 -29.319 1.00 29.71 219 LEU A O 1
ATOM 1333 N N . GLY A 1 172 ? -3.468 -31.466 -31.509 1.00 27.95 220 GLY A N 1
ATOM 1334 C CA . GLY A 1 172 ? -3.685 -32.890 -31.685 1.00 27.00 220 GLY A CA 1
ATOM 1335 C C . GLY A 1 172 ? -2.568 -33.397 -32.576 1.00 26.50 220 GLY A C 1
ATOM 1336 O O . GLY A 1 172 ? -2.041 -32.629 -33.375 1.00 26.07 220 GLY A O 1
ATOM 1337 N N . ASP A 1 173 ? -2.188 -34.665 -32.458 1.00 27.71 221 ASP A N 1
ATOM 1338 C CA . ASP A 1 173 ? -1.117 -35.166 -33.304 1.00 28.68 221 ASP A CA 1
ATOM 1339 C C . ASP A 1 173 ? -1.572 -35.138 -34.756 1.00 30.05 221 ASP A C 1
ATOM 1340 O O . ASP A 1 173 ? -2.752 -35.316 -35.062 1.00 27.90 221 ASP A O 1
ATOM 1345 N N . LYS A 1 174 ? -0.619 -34.906 -35.647 1.00 31.40 222 LYS A N 1
ATOM 1346 C CA . LYS A 1 174 ? -0.893 -34.800 -37.070 1.00 33.82 222 LYS A CA 1
ATOM 1347 C C . LYS A 1 174 ? -1.706 -35.925 -37.693 1.00 33.76 222 LYS A C 1
ATOM 1348 O O . LYS A 1 174 ? -2.478 -35.679 -38.617 1.00 34.17 222 LYS A O 1
ATOM 1354 N N . TYR A 1 175 ? -1.541 -37.146 -37.195 1.00 34.72 223 TYR A N 1
ATOM 1355 C CA . TYR A 1 175 ? -2.250 -38.299 -37.750 1.00 35.54 223 TYR A CA 1
ATOM 1356 C C . TYR A 1 175 ? -3.578 -38.657 -37.074 1.00 36.56 223 TYR A C 1
ATOM 1357 O O . TYR A 1 175 ? -4.610 -38.702 -37.735 1.00 38.49 223 TYR A O 1
ATOM 1366 N N . HIS A 1 176 ? -3.550 -38.920 -35.771 1.00 37.63 224 HIS A N 1
ATOM 1367 C CA . HIS A 1 176 ? -4.753 -39.301 -35.024 1.00 38.65 224 HIS A CA 1
ATOM 1368 C C . HIS A 1 176 ? -5.544 -38.114 -34.468 1.00 38.41 224 HIS A C 1
ATOM 1369 O O . HIS A 1 176 ? -6.726 -38.240 -34.147 1.00 38.99 224 HIS A O 1
ATOM 1376 N N . LYS A 1 177 ? -4.888 -36.968 -34.343 1.00 36.57 225 LYS A N 1
ATOM 1377 C CA . LYS A 1 177 ? -5.510 -35.782 -33.771 1.00 35.41 225 LYS A CA 1
ATOM 1378 C C . LYS A 1 177 ? -5.794 -36.015 -32.283 1.00 34.62 225 LYS A C 1
ATOM 1379 O O . LYS A 1 177 ? -6.723 -35.443 -31.711 1.00 34.11 225 LYS A O 1
ATOM 1385 N N . ASN A 1 178 ? -4.991 -36.878 -31.665 1.00 33.81 226 ASN A N 1
ATOM 1386 C CA . ASN A 1 178 ? -5.109 -37.141 -30.235 1.00 33.36 226 ASN A CA 1
ATOM 1387 C C . ASN A 1 178 ? -4.340 -36.035 -29.520 1.00 32.82 226 ASN A C 1
ATOM 1388 O O . ASN A 1 178 ? -3.190 -35.750 -29.867 1.00 32.24 226 ASN A O 1
ATOM 1393 N N . THR A 1 179 ? -4.965 -35.400 -28.537 1.00 31.76 227 THR A N 1
ATOM 1394 C CA . THR A 1 179 ? -4.283 -34.350 -27.794 1.00 31.27 227 THR A CA 1
ATOM 1395 C C . THR A 1 179 ? -3.474 -35.021 -26.692 1.00 30.18 227 THR A C 1
ATOM 1396 O O . THR A 1 179 ? -3.534 -36.244 -26.521 1.00 29.23 227 THR A O 1
ATOM 1400 N N . ALA A 1 180 ? -2.712 -34.222 -25.955 1.00 29.95 228 ALA A N 1
ATOM 1401 C CA . ALA A 1 180 ? -1.905 -34.743 -24.857 1.00 30.54 228 ALA A CA 1
ATOM 1402 C C . ALA A 1 180 ? -2.836 -35.458 -23.882 1.00 30.51 228 ALA A C 1
ATOM 1403 O O . ALA A 1 180 ? -2.467 -36.463 -23.281 1.00 30.03 228 ALA A O 1
ATOM 1405 N N . LEU A 1 181 ? -4.052 -34.935 -23.741 1.00 32.80 229 LEU A N 1
ATOM 1406 C CA . LEU A 1 181 ? -5.052 -35.521 -22.845 1.00 33.47 229 LEU A CA 1
ATOM 1407 C C . LEU A 1 181 ? -5.437 -36.932 -23.300 1.00 34.46 229 LEU A C 1
ATOM 1408 O O . LEU A 1 181 ? -5.535 -37.847 -22.483 1.00 35.20 229 LEU A O 1
ATOM 1413 N N . HIS A 1 182 ? -5.664 -37.103 -24.601 1.00 34.26 230 HIS A N 1
ATOM 1414 C CA . HIS A 1 182 ? -6.018 -38.411 -25.146 1.00 34.79 230 HIS A CA 1
ATOM 1415 C C . HIS A 1 182 ? -4.916 -39.420 -24.851 1.00 34.72 230 HIS A C 1
ATOM 1416 O O . HIS A 1 182 ? -5.180 -40.538 -24.406 1.00 35.48 230 HIS A O 1
ATOM 1423 N N . TRP A 1 183 ? -3.674 -39.026 -25.123 1.00 34.22 231 TRP A N 1
ATOM 1424 C CA . TRP A 1 183 ? -2.537 -39.907 -24.893 1.00 33.27 231 TRP A CA 1
ATOM 1425 C C . TRP A 1 183 ? -2.425 -40.291 -23.422 1.00 33.67 231 TRP A C 1
ATOM 1426 O O . TRP A 1 183 ? -2.126 -41.440 -23.097 1.00 34.26 231 TRP A O 1
ATOM 1437 N N . ALA A 1 184 ? -2.666 -39.332 -22.537 1.00 33.20 232 ALA A N 1
ATOM 1438 C CA . ALA A 1 184 ? -2.594 -39.600 -21.105 1.00 34.73 232 ALA A CA 1
ATOM 1439 C C . ALA A 1 184 ? -3.610 -40.694 -20.754 1.00 35.24 232 ALA A C 1
ATOM 1440 O O . ALA A 1 184 ? -3.294 -41.651 -20.048 1.00 34.42 232 ALA A O 1
ATOM 1442 N N . VAL A 1 185 ? -4.829 -40.551 -21.265 1.00 36.77 233 VAL A N 1
ATOM 1443 C CA . VAL A 1 185 ? -5.875 -41.540 -21.023 1.00 37.85 233 VAL A CA 1
ATOM 1444 C C . VAL A 1 185 ? -5.414 -42.891 -21.554 1.00 38.71 233 VAL A C 1
ATOM 1445 O O . VAL A 1 185 ? -5.347 -43.877 -20.812 1.00 39.27 233 VAL A O 1
ATOM 1449 N N . LEU A 1 186 ? -5.077 -42.929 -22.839 1.00 39.03 234 LEU A N 1
ATOM 1450 C CA . LEU A 1 186 ? -4.624 -44.159 -23.475 1.00 40.41 234 LEU A CA 1
ATOM 1451 C C . LEU A 1 186 ? -3.488 -44.830 -22.719 1.00 41.15 234 LEU A C 1
ATOM 1452 O O . LEU A 1 186 ? -3.319 -46.049 -22.792 1.00 41.26 234 LEU A O 1
ATOM 1457 N N . ALA A 1 187 ? -2.705 -44.034 -21.996 1.00 41.43 235 ALA A N 1
ATOM 1458 C CA . ALA A 1 187 ? -1.579 -44.572 -21.242 1.00 41.84 235 ALA A CA 1
ATOM 1459 C C . ALA A 1 187 ? -1.967 -44.884 -19.805 1.00 42.28 235 ALA A C 1
ATOM 1460 O O . ALA A 1 187 ? -1.228 -45.553 -19.089 1.00 42.54 235 ALA A O 1
ATOM 1462 N N . GLY A 1 188 ? -3.134 -44.405 -19.389 1.00 43.27 236 GLY A N 1
ATOM 1463 C CA . GLY A 1 188 ? -3.571 -44.636 -18.026 1.00 43.66 236 GLY A CA 1
ATOM 1464 C C . GLY A 1 188 ? -2.654 -43.850 -17.113 1.00 43.35 236 GLY A C 1
ATOM 1465 O O . GLY A 1 188 ? -2.353 -44.268 -15.993 1.00 42.89 236 GLY A O 1
ATOM 1466 N N . ASN A 1 189 ? -2.203 -42.704 -17.614 1.00 42.97 237 ASN A N 1
ATOM 1467 C CA . ASN A 1 189 ? -1.300 -41.825 -16.879 1.00 42.03 237 ASN A CA 1
ATOM 1468 C C . ASN A 1 189 ? -2.117 -40.821 -16.075 1.00 40.98 237 ASN A C 1
ATOM 1469 O O . ASN A 1 189 ? -2.255 -39.666 -16.469 1.00 40.20 237 ASN A O 1
ATOM 1474 N N . THR A 1 190 ? -2.653 -41.267 -14.943 1.00 40.64 238 THR A N 1
ATOM 1475 C CA . THR A 1 190 ? -3.470 -40.406 -14.093 1.00 40.20 238 THR A CA 1
ATOM 1476 C C . THR A 1 190 ? -2.735 -39.161 -13.600 1.00 39.22 238 THR A C 1
ATOM 1477 O O . THR A 1 190 ? -3.327 -38.090 -13.469 1.00 38.58 238 THR A O 1
ATOM 1481 N N . THR A 1 191 ? -1.443 -39.306 -13.330 1.00 39.03 239 THR A N 1
ATOM 1482 C CA . THR A 1 191 ? -0.635 -38.190 -12.847 1.00 38.91 239 THR A CA 1
ATOM 1483 C C . THR A 1 191 ? -0.693 -37.002 -13.806 1.00 38.17 239 THR A C 1
ATOM 1484 O O . THR A 1 191 ? -0.968 -35.872 -13.401 1.00 37.52 239 THR A O 1
ATOM 1488 N N . VAL A 1 192 ? -0.433 -37.271 -15.081 1.00 36.96 240 VAL A N 1
ATOM 1489 C CA . VAL A 1 192 ? -0.443 -36.232 -16.102 1.00 36.86 240 VAL A CA 1
ATOM 1490 C C . VAL A 1 192 ? -1.853 -35.712 -16.393 1.00 37.14 240 VAL A C 1
ATOM 1491 O O . VAL A 1 192 ? -2.055 -34.505 -16.564 1.00 35.47 240 VAL A O 1
ATOM 1495 N N . ILE A 1 193 ? -2.828 -36.619 -16.449 1.00 37.82 241 ILE A N 1
ATOM 1496 C CA . ILE A 1 193 ? -4.209 -36.212 -16.712 1.00 38.25 241 ILE A CA 1
ATOM 1497 C C . ILE A 1 193 ? -4.553 -35.066 -15.768 1.00 37.68 241 ILE A C 1
ATOM 1498 O O . ILE A 1 193 ? -5.125 -34.055 -16.175 1.00 37.53 241 ILE A O 1
ATOM 1503 N N . SER A 1 194 ? -4.177 -35.231 -14.504 1.00 38.34 242 SER A N 1
ATOM 1504 C CA . SER A 1 194 ? -4.429 -34.221 -13.482 1.00 38.47 242 SER A CA 1
ATOM 1505 C C . SER A 1 194 ? -3.785 -32.885 -13.848 1.00 37.36 242 SER A C 1
ATOM 1506 O O . SER A 1 194 ? -4.394 -31.829 -13.704 1.00 36.99 242 SER A O 1
ATOM 1509 N N . LEU A 1 195 ? -2.542 -32.941 -14.313 1.00 37.33 243 LEU A N 1
ATOM 1510 C CA . LEU A 1 195 ? -1.805 -31.735 -14.695 1.00 36.54 243 LEU A CA 1
ATOM 1511 C C . LEU A 1 195 ? -2.393 -31.052 -15.933 1.00 36.10 243 LEU A C 1
ATOM 1512 O O . LEU A 1 195 ? -2.491 -29.827 -15.994 1.00 34.62 243 LEU A O 1
ATOM 1517 N N . LEU A 1 196 ? -2.777 -31.850 -16.922 1.00 36.00 244 LEU A N 1
ATOM 1518 C CA . LEU A 1 196 ? -3.361 -31.316 -18.150 1.00 36.42 244 LEU A CA 1
ATOM 1519 C C . LEU A 1 196 ? -4.687 -30.593 -17.883 1.00 37.72 244 LEU A C 1
ATOM 1520 O O . LEU A 1 196 ? -4.886 -29.461 -18.331 1.00 36.90 244 LEU A O 1
ATOM 1525 N N . LEU A 1 197 ? -5.590 -31.249 -17.154 1.00 38.52 245 LEU A N 1
ATOM 1526 C CA . LEU A 1 197 ? -6.888 -30.655 -16.842 1.00 39.73 245 LEU A CA 1
ATOM 1527 C C . LEU A 1 197 ? -6.694 -29.306 -16.177 1.00 40.18 245 LEU A C 1
ATOM 1528 O O . LEU A 1 197 ? -7.304 -28.316 -16.572 1.00 40.40 245 LEU A O 1
ATOM 1533 N N . GLU A 1 198 ? -5.826 -29.266 -15.175 1.00 41.47 246 GLU A N 1
ATOM 1534 C CA . GLU A 1 198 ? -5.541 -28.025 -14.472 1.00 42.43 246 GLU A CA 1
ATOM 1535 C C . GLU A 1 198 ? -5.020 -26.965 -15.443 1.00 43.34 246 GLU A C 1
ATOM 1536 O O . GLU A 1 198 ? -5.226 -25.771 -15.235 1.00 43.81 246 GLU A O 1
ATOM 1538 N N . ALA A 1 199 ? -4.348 -27.409 -16.504 1.00 44.92 247 ALA A N 1
ATOM 1539 C CA . ALA A 1 199 ? -3.778 -26.499 -17.496 1.00 45.86 247 ALA A CA 1
ATOM 1540 C C . ALA A 1 199 ? -4.769 -26.030 -18.562 1.00 47.07 247 ALA A C 1
ATOM 1541 O O . ALA A 1 199 ? -4.432 -25.190 -19.398 1.00 47.36 247 ALA A O 1
ATOM 1543 N N . GLY A 1 200 ? -5.983 -26.572 -18.542 1.00 47.66 248 GLY A N 1
ATOM 1544 C CA . GLY A 1 200 ? -6.979 -26.157 -19.516 1.00 47.53 248 GLY A CA 1
ATOM 1545 C C . GLY A 1 200 ? -7.221 -27.080 -20.697 1.00 47.41 248 GLY A C 1
ATOM 1546 O O . GLY A 1 200 ? -7.843 -26.674 -21.674 1.00 47.89 248 GLY A O 1
ATOM 1547 N N . ALA A 1 201 ? -6.742 -28.318 -20.624 1.00 47.50 249 ALA A N 1
ATOM 1548 C CA . ALA A 1 201 ? -6.948 -29.263 -21.716 1.00 47.38 249 ALA A CA 1
ATOM 1549 C C . ALA A 1 201 ? -8.446 -29.424 -22.004 1.00 47.86 249 ALA A C 1
ATOM 1550 O O . ALA A 1 201 ? -9.239 -29.679 -21.094 1.00 47.38 249 ALA A O 1
ATOM 1552 N N . ASN A 1 202 ? -8.826 -29.268 -23.269 1.00 48.03 250 ASN A N 1
ATOM 1553 C CA . ASN A 1 202 ? -10.223 -29.396 -23.676 1.00 47.84 250 ASN A CA 1
ATOM 1554 C C . ASN A 1 202 ? -10.677 -30.848 -23.546 1.00 47.72 250 ASN A C 1
ATOM 1555 O O . ASN A 1 202 ? -10.262 -31.715 -24.317 1.00 47.13 250 ASN A O 1
ATOM 1560 N N . VAL A 1 203 ? -11.539 -31.109 -22.570 1.00 47.35 251 VAL A N 1
ATOM 1561 C CA . VAL A 1 203 ? -12.036 -32.461 -22.335 1.00 48.12 251 VAL A CA 1
ATOM 1562 C C . VAL A 1 203 ? -12.918 -32.995 -23.469 1.00 47.67 251 VAL A C 1
ATOM 1563 O O . VAL A 1 203 ? -13.053 -34.207 -23.638 1.00 47.94 251 VAL A O 1
ATOM 1567 N N . ASP A 1 204 ? -13.502 -32.095 -24.254 1.00 47.57 252 ASP A N 1
ATOM 1568 C CA . ASP A 1 204 ? -14.376 -32.510 -25.348 1.00 47.70 252 ASP A CA 1
ATOM 1569 C C . ASP A 1 204 ? -13.699 -32.554 -26.718 1.00 47.56 252 ASP A C 1
ATOM 1570 O O . ASP A 1 204 ? -14.342 -32.872 -27.724 1.00 47.17 252 ASP A O 1
ATOM 1575 N N . ALA A 1 205 ? -12.407 -32.239 -26.761 1.00 46.26 253 ALA A N 1
ATOM 1576 C CA . ALA A 1 205 ? -11.670 -32.261 -28.019 1.00 45.13 253 ALA A CA 1
ATOM 1577 C C . ALA A 1 205 ? -11.733 -33.663 -28.609 1.00 44.54 253 ALA A C 1
ATOM 1578 O O . ALA A 1 205 ? -11.382 -34.641 -27.948 1.00 43.84 253 ALA A O 1
ATOM 1580 N N . GLN A 1 206 ? -12.178 -33.764 -29.857 1.00 43.86 254 GLN A N 1
ATOM 1581 C CA . GLN A 1 206 ? -12.283 -35.066 -30.504 1.00 44.26 254 GLN A CA 1
ATOM 1582 C C . GLN A 1 206 ? -11.131 -35.335 -31.468 1.00 43.23 254 GLN A C 1
ATOM 1583 O O . GLN A 1 206 ? -10.632 -34.417 -32.117 1.00 42.58 254 GLN A O 1
ATOM 1589 N N . ASN A 1 207 ? -10.704 -36.593 -31.551 1.00 43.49 255 ASN A N 1
ATOM 1590 C CA . ASN A 1 207 ? -9.650 -36.964 -32.487 1.00 44.25 255 ASN A CA 1
ATOM 1591 C C . ASN A 1 207 ? -10.342 -37.231 -33.830 1.00 44.97 255 ASN A C 1
ATOM 1592 O O . ASN A 1 207 ? -11.534 -36.946 -33.967 1.00 44.01 255 ASN A O 1
ATOM 1597 N N . ILE A 1 208 ? -9.624 -37.771 -34.813 1.00 46.05 256 ILE A N 1
ATOM 1598 C CA . ILE A 1 208 ? -10.238 -38.019 -36.120 1.00 47.69 256 ILE A CA 1
ATOM 1599 C C . ILE A 1 208 ? -11.354 -39.053 -36.073 1.00 49.11 256 ILE A C 1
ATOM 1600 O O . ILE A 1 208 ? -12.125 -39.179 -37.026 1.00 49.45 256 ILE A O 1
ATOM 1605 N N . LYS A 1 209 ? -11.434 -39.795 -34.972 1.00 50.17 257 LYS A N 1
ATOM 1606 C CA . LYS A 1 209 ? -12.474 -40.805 -34.810 1.00 50.96 257 LYS A CA 1
ATOM 1607 C C . LYS A 1 209 ? -13.680 -40.227 -34.081 1.00 51.14 257 LYS A C 1
ATOM 1608 O O . LYS A 1 209 ? -14.613 -40.952 -33.738 1.00 51.32 257 LYS A O 1
ATOM 1614 N N . GLY A 1 210 ? -13.655 -38.920 -33.845 1.00 51.03 258 GLY A N 1
ATOM 1615 C CA . GLY A 1 210 ? -14.755 -38.278 -33.151 1.00 51.38 258 GLY A CA 1
ATOM 1616 C C . GLY A 1 210 ? -14.730 -38.564 -31.661 1.00 51.80 258 GLY A C 1
ATOM 1617 O O . GLY A 1 210 ? -15.604 -38.111 -30.919 1.00 51.31 258 GLY A O 1
ATOM 1618 N N . GLU A 1 211 ? -13.723 -39.316 -31.223 1.00 51.54 259 GLU A N 1
ATOM 1619 C CA . GLU A 1 211 ? -13.579 -39.663 -29.814 1.00 52.12 259 GLU A CA 1
ATOM 1620 C C . GLU A 1 211 ? -12.948 -38.513 -29.037 1.00 51.71 259 GLU A C 1
ATOM 1621 O O . GLU A 1 211 ? -11.984 -37.894 -29.495 1.00 51.67 259 GLU A O 1
ATOM 1627 N N . SER A 1 212 ? -13.499 -38.222 -27.865 1.00 50.77 260 SER A N 1
ATOM 1628 C CA . SER A 1 212 ? -12.958 -37.172 -27.013 1.00 49.98 260 SER A CA 1
ATOM 1629 C C . SER A 1 212 ? -12.153 -37.912 -25.951 1.00 49.63 260 SER A C 1
ATOM 1630 O O . SER A 1 212 ? -12.189 -39.146 -25.892 1.00 49.00 260 SER A O 1
ATOM 1633 N N . ALA A 1 213 ? -11.425 -37.173 -25.122 1.00 49.01 261 ALA A N 1
ATOM 1634 C CA . ALA A 1 213 ? -10.627 -37.797 -24.076 1.00 49.26 261 ALA A CA 1
ATOM 1635 C C . ALA A 1 213 ? -11.557 -38.618 -23.185 1.00 49.69 261 ALA A C 1
ATOM 1636 O O . ALA A 1 213 ? -11.225 -39.726 -22.757 1.00 49.22 261 ALA A O 1
ATOM 1638 N N . LEU A 1 214 ? -12.735 -38.062 -22.928 1.00 50.44 262 LEU A N 1
ATOM 1639 C CA . LEU A 1 214 ? -13.738 -38.713 -22.094 1.00 51.21 262 LEU A CA 1
ATOM 1640 C C . LEU A 1 214 ? -14.213 -40.025 -22.727 1.00 51.57 262 LEU A C 1
ATOM 1641 O O . LEU A 1 214 ? -14.321 -41.048 -22.046 1.00 51.47 262 LEU A O 1
ATOM 1646 N N . ASP A 1 215 ? -14.486 -39.995 -24.029 1.00 52.10 263 ASP A N 1
ATOM 1647 C CA . ASP A 1 215 ? -14.939 -41.190 -24.733 1.00 52.67 263 ASP A CA 1
ATOM 1648 C C . ASP A 1 215 ? -13.961 -42.343 -24.547 1.00 53.23 263 ASP A C 1
ATOM 1649 O O . ASP A 1 215 ? -14.367 -43.500 -24.424 1.00 53.26 263 ASP A O 1
ATOM 1654 N N . LEU A 1 216 ? -12.671 -42.021 -24.527 1.00 53.03 264 LEU A N 1
ATOM 1655 C CA . LEU A 1 216 ? -11.637 -43.032 -24.357 1.00 52.83 264 LEU A CA 1
ATOM 1656 C C . LEU A 1 216 ? -11.612 -43.556 -22.926 1.00 53.31 264 LEU A C 1
ATOM 1657 O O . LEU A 1 216 ? -11.300 -44.724 -22.690 1.00 53.41 264 LEU A O 1
ATOM 1662 N N . ALA A 1 217 ? -11.939 -42.687 -21.974 1.00 53.95 265 ALA A N 1
ATOM 1663 C CA . ALA A 1 217 ? -11.961 -43.065 -20.565 1.00 55.20 265 ALA A CA 1
ATOM 1664 C C . ALA A 1 217 ? -13.093 -44.061 -20.316 1.00 56.00 265 ALA A C 1
ATOM 1665 O O . ALA A 1 217 ? -12.927 -45.044 -19.590 1.00 55.96 265 ALA A O 1
ATOM 1667 N N . LYS A 1 218 ? -14.244 -43.797 -20.927 1.00 57.07 266 LYS A N 1
ATOM 1668 C CA . LYS A 1 218 ? -15.406 -44.666 -20.788 1.00 57.92 266 LYS A CA 1
ATOM 1669 C C . LYS A 1 218 ? -15.124 -46.014 -21.442 1.00 58.54 266 LYS A C 1
ATOM 1670 O O . LYS A 1 218 ? -15.356 -47.064 -20.843 1.00 58.78 266 LYS A O 1
ATOM 1676 N N . GLN A 1 219 ? -14.617 -45.981 -22.672 1.00 58.87 267 GLN A N 1
ATOM 1677 C CA . GLN A 1 219 ? -14.296 -47.205 -23.395 1.00 59.57 267 GLN A CA 1
ATOM 1678 C C . GLN A 1 219 ? -13.374 -48.094 -22.566 1.00 60.12 267 GLN A C 1
ATOM 1679 O O . GLN A 1 219 ? -13.458 -49.322 -22.625 1.00 59.67 267 GLN A O 1
ATOM 1685 N N . ARG A 1 220 ? -12.495 -47.462 -21.794 1.00 60.70 268 ARG A N 1
ATOM 1686 C CA . ARG A 1 220 ? -11.553 -48.186 -20.951 1.00 61.12 268 ARG A CA 1
ATOM 1687 C C . ARG A 1 220 ? -12.209 -48.578 -19.631 1.00 61.52 268 ARG A C 1
ATOM 1688 O O . ARG A 1 220 ? -11.669 -49.386 -18.873 1.00 61.39 268 ARG A O 1
ATOM 1690 N N . LYS A 1 221 ? -13.378 -48.000 -19.367 1.00 61.78 269 LYS A N 1
ATOM 1691 C CA . LYS A 1 221 ? -14.118 -48.276 -18.140 1.00 62.37 269 LYS A CA 1
ATOM 1692 C C . LYS A 1 221 ? -13.294 -47.930 -16.904 1.00 62.73 269 LYS A C 1
ATOM 1693 O O . LYS A 1 221 ? -13.428 -48.574 -15.862 1.00 63.03 269 LYS A O 1
ATOM 1695 N N . ASN A 1 222 ? -12.440 -46.916 -17.019 1.00 62.60 270 ASN A N 1
ATOM 1696 C CA . ASN A 1 222 ? -11.608 -46.499 -15.894 1.00 62.44 270 ASN A CA 1
ATOM 1697 C C . ASN A 1 222 ? -12.354 -45.457 -15.066 1.00 62.12 270 ASN A C 1
ATOM 1698 O O . ASN A 1 222 ? -12.355 -44.273 -15.400 1.00 61.64 270 ASN A O 1
ATOM 1703 N N . VAL A 1 223 ? -12.986 -45.913 -13.987 1.00 61.94 271 VAL A N 1
ATOM 1704 C CA . VAL A 1 223 ? -13.755 -45.044 -13.098 1.00 62.32 271 VAL A CA 1
ATOM 1705 C C . VAL A 1 223 ? -12.995 -43.785 -12.690 1.00 62.25 271 VAL A C 1
ATOM 1706 O O . VAL A 1 223 ? -13.531 -42.676 -12.757 1.00 61.78 271 VAL A O 1
ATOM 1708 N N . TRP A 1 224 ? -11.753 -43.959 -12.251 1.00 62.57 272 TRP A N 1
ATOM 1709 C CA . TRP A 1 224 ? -10.934 -42.826 -11.841 1.00 62.72 272 TRP A CA 1
ATOM 1710 C C . TRP A 1 224 ? -10.929 -41.773 -12.948 1.00 62.84 272 TRP A C 1
ATOM 1711 O O . TRP A 1 224 ? -11.386 -40.646 -12.748 1.00 62.49 272 TRP A O 1
ATOM 1713 N N . MET A 1 225 ? -10.428 -42.154 -14.120 1.00 62.58 273 MET A N 1
ATOM 1714 C CA . MET A 1 225 ? -10.361 -41.239 -15.255 1.00 62.84 273 MET A CA 1
ATOM 1715 C C . MET A 1 225 ? -11.722 -40.676 -15.649 1.00 62.75 273 MET A C 1
ATOM 1716 O O . MET A 1 225 ? -11.868 -39.468 -15.847 1.00 62.64 273 MET A O 1
ATOM 1721 N N . ILE A 1 226 ? -12.716 -41.552 -15.758 1.00 62.75 274 ILE A N 1
ATOM 1722 C CA . ILE A 1 226 ? -14.061 -41.142 -16.149 1.00 62.81 274 ILE A CA 1
ATOM 1723 C C . ILE A 1 226 ? -14.607 -39.993 -15.302 1.00 62.79 274 ILE A C 1
ATOM 1724 O O . ILE A 1 226 ? -15.084 -38.994 -15.839 1.00 62.34 274 ILE A O 1
ATOM 1729 N N . ASN A 1 227 ? -14.529 -40.133 -13.983 1.00 63.33 275 ASN A N 1
ATOM 1730 C CA . ASN A 1 227 ? -15.027 -39.101 -13.079 1.00 63.88 275 ASN A CA 1
ATOM 1731 C C . ASN A 1 227 ? -14.171 -37.834 -13.087 1.00 63.85 275 ASN A C 1
ATOM 1732 O O . ASN A 1 227 ? -14.699 -36.721 -13.102 1.00 63.31 275 ASN A O 1
ATOM 1737 N N . HIS A 1 228 ? -12.852 -38.005 -13.073 1.00 63.78 276 HIS A N 1
ATOM 1738 C CA . HIS A 1 228 ? -11.939 -36.866 -13.077 1.00 64.10 276 HIS A CA 1
ATOM 1739 C C . HIS A 1 228 ? -12.190 -35.947 -14.269 1.00 63.76 276 HIS A C 1
ATOM 1740 O O . HIS A 1 228 ? -12.368 -34.739 -14.105 1.00 63.18 276 HIS A O 1
ATOM 1747 N N . LEU A 1 229 ? -12.203 -36.521 -15.468 1.00 63.80 277 LEU A N 1
ATOM 1748 C CA . LEU A 1 229 ? -12.443 -35.736 -16.674 1.00 64.50 277 LEU A CA 1
ATOM 1749 C C . LEU A 1 229 ? -13.854 -35.155 -16.632 1.00 65.04 277 LEU A C 1
ATOM 1750 O O . LEU A 1 229 ? -14.075 -34.001 -17.010 1.00 64.93 277 LEU A O 1
ATOM 1752 N N . GLN A 1 230 ? -14.803 -35.963 -16.164 1.00 65.44 278 GLN A N 1
ATOM 1753 C CA . GLN A 1 230 ? -16.195 -35.541 -16.067 1.00 65.91 278 GLN A CA 1
ATOM 1754 C C . GLN A 1 230 ? -16.310 -34.304 -15.184 1.00 66.12 278 GLN A C 1
ATOM 1755 O O . GLN A 1 230 ? -16.979 -33.334 -15.541 1.00 65.74 278 GLN A O 1
ATOM 1757 N N . GLU A 1 231 ? -15.648 -34.341 -14.033 1.00 66.63 279 GLU A N 1
ATOM 1758 C CA . GLU A 1 231 ? -15.674 -33.218 -13.104 1.00 67.32 279 GLU A CA 1
ATOM 1759 C C . GLU A 1 231 ? -14.897 -32.038 -13.676 1.00 67.21 279 GLU A C 1
ATOM 1760 O O . GLU A 1 231 ? -15.223 -30.878 -13.417 1.00 66.82 279 GLU A O 1
ATOM 1766 N N . ALA A 1 232 ? -13.871 -32.347 -14.462 1.00 67.53 280 ALA A N 1
ATOM 1767 C CA . ALA A 1 232 ? -13.038 -31.326 -15.082 1.00 67.74 280 ALA A CA 1
ATOM 1768 C C . ALA A 1 232 ? -13.867 -30.450 -16.018 1.00 67.72 280 ALA A C 1
ATOM 1769 O O . ALA A 1 232 ? -13.874 -29.225 -15.894 1.00 67.71 280 ALA A O 1
ATOM 1771 N N . ARG A 1 233 ? -14.563 -31.090 -16.953 1.00 67.84 281 ARG A N 1
ATOM 1772 C CA . ARG A 1 233 ? -15.400 -30.384 -17.918 1.00 68.42 281 ARG A CA 1
ATOM 1773 C C . ARG A 1 233 ? -16.440 -29.515 -17.218 1.00 68.85 281 ARG A C 1
ATOM 1774 O O . ARG A 1 233 ? -16.546 -28.322 -17.580 1.00 68.79 281 ARG A O 1
ATOM 1776 N N . ILE B 1 5 ? 40.791 -41.506 -0.815 1.00 64.36 53 ILE B N 1
ATOM 1777 C CA . ILE B 1 5 ? 39.423 -41.003 -1.118 1.00 64.62 53 ILE B CA 1
ATOM 1778 C C . ILE B 1 5 ? 38.366 -41.606 -0.202 1.00 64.59 53 ILE B C 1
ATOM 1779 O O . ILE B 1 5 ? 37.976 -40.995 0.793 1.00 65.24 53 ILE B O 1
ATOM 1784 N N . ASP B 1 6 ? 37.903 -42.805 -0.545 1.00 64.33 54 ASP B N 1
ATOM 1785 C CA . ASP B 1 6 ? 36.887 -43.492 0.244 1.00 63.26 54 ASP B CA 1
ATOM 1786 C C . ASP B 1 6 ? 37.529 -44.459 1.234 1.00 61.53 54 ASP B C 1
ATOM 1787 O O . ASP B 1 6 ? 37.042 -45.574 1.445 1.00 62.33 54 ASP B O 1
ATOM 1792 N N . ASP B 1 7 ? 38.631 -44.011 1.832 1.00 58.36 55 ASP B N 1
ATOM 1793 C CA . ASP B 1 7 ? 39.381 -44.785 2.815 1.00 54.20 55 ASP B CA 1
ATOM 1794 C C . ASP B 1 7 ? 40.297 -45.813 2.157 1.00 50.92 55 ASP B C 1
ATOM 1795 O O . ASP B 1 7 ? 40.010 -47.012 2.134 1.00 49.65 55 ASP B O 1
ATOM 1800 N N . TYR B 1 8 ? 41.414 -45.324 1.631 1.00 46.91 56 TYR B N 1
ATOM 1801 C CA . TYR B 1 8 ? 42.384 -46.175 0.963 1.00 43.76 56 TYR B CA 1
ATOM 1802 C C . TYR B 1 8 ? 43.137 -47.067 1.943 1.00 42.82 56 TYR B C 1
ATOM 1803 O O . TYR B 1 8 ? 43.873 -47.962 1.535 1.00 42.54 56 TYR B O 1
ATOM 1812 N N . SER B 1 9 ? 42.941 -46.827 3.236 1.00 42.32 57 SER B N 1
ATOM 1813 C CA . SER B 1 9 ? 43.601 -47.621 4.263 1.00 42.57 57 SER B CA 1
ATOM 1814 C C . SER B 1 9 ? 43.045 -49.039 4.337 1.00 41.63 57 SER B C 1
ATOM 1815 O O . SER B 1 9 ? 43.552 -49.868 5.090 1.00 41.92 57 SER B O 1
ATOM 1818 N N . THR B 1 10 ? 42.011 -49.320 3.550 1.00 40.46 58 THR B N 1
ATOM 1819 C CA . THR B 1 10 ? 41.416 -50.653 3.537 1.00 40.04 58 THR B CA 1
ATOM 1820 C C . THR B 1 10 ? 41.554 -51.323 2.171 1.00 39.07 58 THR B C 1
ATOM 1821 O O . THR B 1 10 ? 41.080 -52.442 1.972 1.00 38.39 58 THR B O 1
ATOM 1825 N N . TRP B 1 11 ? 42.207 -50.643 1.233 1.00 38.43 59 TRP B N 1
ATOM 1826 C CA . TRP B 1 11 ? 42.382 -51.192 -0.111 1.00 37.63 59 TRP B CA 1
ATOM 1827 C C . TRP B 1 11 ? 43.323 -52.387 -0.132 1.00 37.66 59 TRP B C 1
ATOM 1828 O O . TRP B 1 11 ? 44.263 -52.459 0.659 1.00 37.79 59 TRP B O 1
ATOM 1839 N N . ASP B 1 12 ? 43.068 -53.321 -1.043 1.00 37.74 60 ASP B N 1
ATOM 1840 C CA . ASP B 1 12 ? 43.906 -54.505 -1.173 1.00 37.87 60 ASP B CA 1
ATOM 1841 C C . ASP B 1 12 ? 45.274 -54.077 -1.691 1.00 37.37 60 ASP B C 1
ATOM 1842 O O . ASP B 1 12 ? 45.436 -52.955 -2.183 1.00 36.98 60 ASP B O 1
ATOM 1847 N N . ILE B 1 13 ? 46.254 -54.969 -1.586 1.00 35.72 61 ILE B N 1
ATOM 1848 C CA . ILE B 1 13 ? 47.618 -54.665 -2.013 1.00 34.67 61 ILE B CA 1
ATOM 1849 C C . ILE B 1 13 ? 47.764 -54.201 -3.463 1.00 33.59 61 ILE B C 1
ATOM 1850 O O . ILE B 1 13 ? 48.518 -53.273 -3.747 1.00 31.67 61 ILE B O 1
ATOM 1855 N N . VAL B 1 14 ? 47.058 -54.843 -4.386 1.00 33.23 62 VAL B N 1
ATOM 1856 C CA . VAL B 1 14 ? 47.165 -54.454 -5.790 1.00 32.72 62 VAL B CA 1
ATOM 1857 C C . VAL B 1 14 ? 46.728 -53.002 -6.016 1.00 31.90 62 VAL B C 1
ATOM 1858 O O . VAL B 1 14 ? 47.434 -52.221 -6.655 1.00 31.34 62 VAL B O 1
ATOM 1862 N N . LYS B 1 15 ? 45.569 -52.642 -5.479 1.00 32.02 63 LYS B N 1
ATOM 1863 C CA . LYS B 1 15 ? 45.051 -51.288 -5.639 1.00 30.71 63 LYS B CA 1
ATOM 1864 C C . LYS B 1 15 ? 45.932 -50.270 -4.912 1.00 30.35 63 LYS B C 1
ATOM 1865 O O . LYS B 1 15 ? 46.212 -49.192 -5.438 1.00 28.94 63 LYS B O 1
ATOM 1871 N N . ALA B 1 16 ? 46.371 -50.615 -3.703 1.00 29.33 64 ALA B N 1
ATOM 1872 C CA . ALA B 1 16 ? 47.223 -49.727 -2.919 1.00 29.15 64 ALA B CA 1
ATOM 1873 C C . ALA B 1 16 ? 48.517 -49.457 -3.670 1.00 29.22 64 ALA B C 1
ATOM 1874 O O . ALA B 1 16 ? 49.073 -48.360 -3.588 1.00 30.05 64 ALA B O 1
ATOM 1876 N N . THR B 1 17 ? 48.995 -50.465 -4.394 1.00 28.64 65 THR B N 1
ATOM 1877 C CA . THR B 1 17 ? 50.216 -50.341 -5.182 1.00 28.39 65 THR B CA 1
ATOM 1878 C C . THR B 1 17 ? 49.983 -49.405 -6.373 1.00 28.82 65 THR B C 1
ATOM 1879 O O . THR B 1 17 ? 50.767 -48.488 -6.626 1.00 29.07 65 THR B O 1
ATOM 1883 N N . GLN B 1 18 ? 48.903 -49.652 -7.105 1.00 28.15 66 GLN B N 1
ATOM 1884 C CA . GLN B 1 18 ? 48.569 -48.842 -8.269 1.00 28.43 66 GLN B CA 1
ATOM 1885 C C . GLN B 1 18 ? 48.448 -47.359 -7.920 1.00 27.54 66 GLN B C 1
ATOM 1886 O O . GLN B 1 18 ? 48.949 -46.507 -8.643 1.00 28.58 66 GLN B O 1
ATOM 1892 N N . TYR B 1 19 ? 47.805 -47.058 -6.798 1.00 27.31 67 TYR B N 1
ATOM 1893 C CA . TYR B 1 19 ? 47.630 -45.674 -6.374 1.00 28.17 67 TYR B CA 1
ATOM 1894 C C . TYR B 1 19 ? 48.782 -45.110 -5.547 1.00 28.23 67 TYR B C 1
ATOM 1895 O O . TYR B 1 19 ? 48.729 -43.965 -5.103 1.00 28.26 67 TYR B O 1
ATOM 1904 N N . GLY B 1 20 ? 49.821 -45.915 -5.347 1.00 28.51 68 GLY B N 1
ATOM 1905 C CA . GLY B 1 20 ? 50.978 -45.459 -4.594 1.00 28.12 68 GLY B CA 1
ATOM 1906 C C . GLY B 1 20 ? 50.773 -45.221 -3.111 1.00 28.44 68 GLY B C 1
ATOM 1907 O O . GLY B 1 20 ? 51.374 -44.312 -2.540 1.00 29.16 68 GLY B O 1
ATOM 1908 N N . ILE B 1 21 ? 49.932 -46.026 -2.470 1.00 28.64 69 ILE B N 1
ATOM 1909 C CA . ILE B 1 21 ? 49.711 -45.855 -1.039 1.00 28.74 69 ILE B CA 1
ATOM 1910 C C . ILE B 1 21 ? 50.782 -46.690 -0.331 1.00 31.07 69 ILE B C 1
ATOM 1911 O O . ILE B 1 21 ? 50.525 -47.801 0.132 1.00 29.97 69 ILE B O 1
ATOM 1916 N N . TYR B 1 22 ? 51.986 -46.129 -0.269 1.00 32.69 70 TYR B N 1
ATOM 1917 C CA . TYR B 1 22 ? 53.151 -46.781 0.322 1.00 35.17 70 TYR B CA 1
ATOM 1918 C C . TYR B 1 22 ? 52.920 -47.522 1.635 1.00 35.57 70 TYR B C 1
ATOM 1919 O O . TYR B 1 22 ? 53.086 -48.736 1.698 1.00 35.91 70 TYR B O 1
ATOM 1928 N N . GLU B 1 23 ? 52.545 -46.791 2.677 1.00 35.90 71 GLU B N 1
ATOM 1929 C CA . GLU B 1 23 ? 52.329 -47.391 3.989 1.00 37.60 71 GLU B CA 1
ATOM 1930 C C . GLU B 1 23 ? 51.339 -48.550 4.000 1.00 36.96 71 GLU B C 1
ATOM 1931 O O . GLU B 1 23 ? 51.494 -49.493 4.777 1.00 35.84 71 GLU B O 1
ATOM 1937 N N . ARG B 1 24 ? 50.323 -48.487 3.145 1.00 35.47 72 ARG B N 1
ATOM 1938 C CA . ARG B 1 24 ? 49.343 -49.562 3.079 1.00 34.83 72 ARG B CA 1
ATOM 1939 C C . ARG B 1 24 ? 49.988 -50.788 2.438 1.00 34.76 72 ARG B C 1
ATOM 1940 O O . ARG B 1 24 ? 49.683 -51.924 2.803 1.00 34.83 72 ARG B O 1
ATOM 1948 N N . CYS B 1 25 ? 50.887 -50.553 1.487 1.00 34.24 73 CYS B N 1
ATOM 1949 C CA . CYS B 1 25 ? 51.576 -51.640 0.804 1.00 35.15 73 CYS B CA 1
ATOM 1950 C C . CYS B 1 25 ? 52.587 -52.311 1.729 1.00 36.51 73 CYS B C 1
ATOM 1951 O O . CYS B 1 25 ? 52.691 -53.537 1.761 1.00 35.10 73 CYS B O 1
ATOM 1954 N N . ARG B 1 26 ? 53.328 -51.499 2.475 1.00 37.48 74 ARG B N 1
ATOM 1955 C CA . ARG B 1 26 ? 54.326 -52.008 3.408 1.00 39.95 74 ARG B CA 1
ATOM 1956 C C . ARG B 1 26 ? 53.614 -52.827 4.479 1.00 40.01 74 ARG B C 1
ATOM 1957 O O . ARG B 1 26 ? 54.016 -53.944 4.804 1.00 40.34 74 ARG B O 1
ATOM 1965 N N . GLU B 1 27 ? 52.541 -52.260 5.010 1.00 40.47 75 GLU B N 1
ATOM 1966 C CA . GLU B 1 27 ? 51.738 -52.907 6.035 1.00 42.18 75 GLU B CA 1
ATOM 1967 C C . GLU B 1 27 ? 51.285 -54.312 5.626 1.00 42.31 75 GLU B C 1
ATOM 1968 O O . GLU B 1 27 ? 51.432 -55.266 6.389 1.00 42.19 75 GLU B O 1
ATOM 1974 N N . LEU B 1 28 ? 50.742 -54.435 4.418 1.00 41.57 76 LEU B N 1
ATOM 1975 C CA . LEU B 1 28 ? 50.252 -55.719 3.920 1.00 40.74 76 LEU B CA 1
ATOM 1976 C C . LEU B 1 28 ? 51.339 -56.743 3.603 1.00 41.03 76 LEU B C 1
ATOM 1977 O O . LEU B 1 28 ? 51.141 -57.943 3.803 1.00 40.48 76 LEU B O 1
ATOM 1982 N N . VAL B 1 29 ? 52.481 -56.288 3.097 1.00 41.11 77 VAL B N 1
ATOM 1983 C CA . VAL B 1 29 ? 53.556 -57.221 2.782 1.00 42.42 77 VAL B CA 1
ATOM 1984 C C . VAL B 1 29 ? 54.173 -57.749 4.078 1.00 42.88 77 VAL B C 1
ATOM 1985 O O . VAL B 1 29 ? 54.513 -58.930 4.175 1.00 42.28 77 VAL B O 1
ATOM 1989 N N . GLU B 1 30 ? 54.308 -56.874 5.071 1.00 42.93 78 GLU B N 1
ATOM 1990 C CA . GLU B 1 30 ? 54.874 -57.272 6.355 1.00 44.19 78 GLU B CA 1
ATOM 1991 C C . GLU B 1 30 ? 53.936 -58.255 7.039 1.00 43.73 78 GLU B C 1
ATOM 1992 O O . GLU B 1 30 ? 54.377 -59.156 7.750 1.00 44.04 78 GLU B O 1
ATOM 1998 N N . ALA B 1 31 ? 52.638 -58.074 6.815 1.00 42.90 79 ALA B N 1
ATOM 1999 C CA . ALA B 1 31 ? 51.636 -58.941 7.411 1.00 42.09 79 ALA B CA 1
ATOM 2000 C C . ALA B 1 31 ? 51.565 -60.288 6.700 1.00 41.49 79 ALA B C 1
ATOM 2001 O O . ALA B 1 31 ? 50.748 -61.133 7.056 1.00 41.76 79 ALA B O 1
ATOM 2003 N N . GLY B 1 32 ? 52.398 -60.488 5.685 1.00 40.14 80 GLY B N 1
ATOM 2004 C CA . GLY B 1 32 ? 52.381 -61.772 5.011 1.00 39.73 80 GLY B CA 1
ATOM 2005 C C . GLY B 1 32 ? 52.171 -61.851 3.513 1.00 39.29 80 GLY B C 1
ATOM 2006 O O . GLY B 1 32 ? 52.314 -62.933 2.946 1.00 38.47 80 GLY B O 1
ATOM 2007 N N . TYR B 1 33 ? 51.837 -60.744 2.853 1.00 38.68 81 TYR B N 1
ATOM 2008 C CA . TYR B 1 33 ? 51.634 -60.807 1.409 1.00 37.67 81 TYR B CA 1
ATOM 2009 C C . TYR B 1 33 ? 52.962 -60.966 0.664 1.00 37.80 81 TYR B C 1
ATOM 2010 O O . TYR B 1 33 ? 53.863 -60.142 0.801 1.00 37.95 81 TYR B O 1
ATOM 2019 N N . ASP B 1 34 ? 53.082 -62.025 -0.130 1.00 37.79 82 ASP B N 1
ATOM 2020 C CA . ASP B 1 34 ? 54.306 -62.264 -0.886 1.00 38.97 82 ASP B CA 1
ATOM 2021 C C . ASP B 1 34 ? 54.321 -61.360 -2.118 1.00 39.53 82 ASP B C 1
ATOM 2022 O O . ASP B 1 34 ? 53.397 -61.391 -2.929 1.00 39.16 82 ASP B O 1
ATOM 2027 N N . VAL B 1 35 ? 55.381 -60.568 -2.253 1.00 40.09 83 VAL B N 1
ATOM 2028 C CA . VAL B 1 35 ? 55.520 -59.637 -3.370 1.00 40.58 83 VAL B CA 1
ATOM 2029 C C . VAL B 1 35 ? 55.772 -60.298 -4.719 1.00 41.04 83 VAL B C 1
ATOM 2030 O O . VAL B 1 35 ? 55.817 -59.616 -5.741 1.00 40.48 83 VAL B O 1
ATOM 2034 N N . ARG B 1 36 ? 55.945 -61.617 -4.730 1.00 40.95 84 ARG B N 1
ATOM 2035 C CA . ARG B 1 36 ? 56.182 -62.329 -5.982 1.00 41.57 84 ARG B CA 1
ATOM 2036 C C . ARG B 1 36 ? 54.880 -62.901 -6.522 1.00 41.17 84 ARG B C 1
ATOM 2037 O O . ARG B 1 36 ? 54.801 -63.294 -7.684 1.00 41.88 84 ARG B O 1
ATOM 2045 N N . GLN B 1 37 ? 53.870 -62.953 -5.663 1.00 41.70 85 GLN B N 1
ATOM 2046 C CA . GLN B 1 37 ? 52.560 -63.489 -6.013 1.00 43.06 85 GLN B CA 1
ATOM 2047 C C . GLN B 1 37 ? 51.841 -62.659 -7.081 1.00 43.84 85 GLN B C 1
ATOM 2048 O O . GLN B 1 37 ? 51.542 -61.486 -6.868 1.00 43.05 85 GLN B O 1
ATOM 2054 N N . PRO B 1 38 ? 51.565 -63.263 -8.246 1.00 44.92 86 PRO B N 1
ATOM 2055 C CA . PRO B 1 38 ? 50.877 -62.584 -9.351 1.00 46.12 86 PRO B CA 1
ATOM 2056 C C . PRO B 1 38 ? 49.374 -62.485 -9.094 1.00 47.00 86 PRO B C 1
ATOM 2057 O O . PRO B 1 38 ? 48.837 -63.194 -8.239 1.00 46.63 86 PRO B O 1
ATOM 2061 N N . ASP B 1 39 ? 48.697 -61.606 -9.829 1.00 48.17 87 ASP B N 1
ATOM 2062 C CA . ASP B 1 39 ? 47.255 -61.462 -9.671 1.00 49.49 87 ASP B CA 1
ATOM 2063 C C . ASP B 1 39 ? 46.525 -62.340 -10.680 1.00 50.61 87 ASP B C 1
ATOM 2064 O O . ASP B 1 39 ? 47.144 -63.147 -11.375 1.00 50.68 87 ASP B O 1
ATOM 2069 N N . LYS B 1 40 ? 45.207 -62.183 -10.755 1.00 52.24 88 LYS B N 1
ATOM 2070 C CA . LYS B 1 40 ? 44.396 -62.966 -11.680 1.00 53.18 88 LYS B CA 1
ATOM 2071 C C . LYS B 1 40 ? 44.923 -62.832 -13.105 1.00 53.74 88 LYS B C 1
ATOM 2072 O O . LYS B 1 40 ? 44.994 -63.816 -13.844 1.00 54.43 88 LYS B O 1
ATOM 2074 N N . GLU B 1 41 ? 45.299 -61.612 -13.480 1.00 53.64 89 GLU B N 1
ATOM 2075 C CA . GLU B 1 41 ? 45.814 -61.337 -14.819 1.00 53.75 89 GLU B CA 1
ATOM 2076 C C . GLU B 1 41 ? 47.268 -61.776 -14.997 1.00 53.14 89 GLU B C 1
ATOM 2077 O O . GLU B 1 41 ? 47.834 -61.640 -16.083 1.00 53.74 89 GLU B O 1
ATOM 2079 N N . ASN B 1 42 ? 47.864 -62.302 -13.930 1.00 52.19 90 ASN B N 1
ATOM 2080 C CA . ASN B 1 42 ? 49.252 -62.765 -13.950 1.00 50.65 90 ASN B CA 1
ATOM 2081 C C . ASN B 1 42 ? 50.227 -61.586 -13.982 1.00 48.69 90 ASN B C 1
ATOM 2082 O O . ASN B 1 42 ? 51.279 -61.639 -14.620 1.00 48.24 90 ASN B O 1
ATOM 2087 N N . VAL B 1 43 ? 49.860 -60.517 -13.289 1.00 46.03 91 VAL B N 1
ATOM 2088 C CA . VAL B 1 43 ? 50.699 -59.332 -13.212 1.00 43.33 91 VAL B CA 1
ATOM 2089 C C . VAL B 1 43 ? 51.222 -59.250 -11.782 1.00 41.77 91 VAL B C 1
ATOM 2090 O O . VAL B 1 43 ? 50.486 -59.524 -10.833 1.00 41.97 91 VAL B O 1
ATOM 2094 N N . THR B 1 44 ? 52.491 -58.887 -11.626 1.00 39.66 92 THR B N 1
ATOM 2095 C CA . THR B 1 44 ? 53.076 -58.781 -10.297 1.00 38.21 92 THR B CA 1
ATOM 2096 C C . THR B 1 44 ? 52.990 -57.345 -9.796 1.00 37.50 92 THR B C 1
ATOM 2097 O O . THR B 1 44 ? 52.785 -56.414 -10.578 1.00 37.07 92 THR B O 1
ATOM 2101 N N . LEU B 1 45 ? 53.153 -57.173 -8.491 1.00 36.05 93 LEU B N 1
ATOM 2102 C CA . LEU B 1 45 ? 53.099 -55.851 -7.894 1.00 36.57 93 LEU B CA 1
ATOM 2103 C C . LEU B 1 45 ? 54.152 -54.941 -8.509 1.00 36.64 93 LEU B C 1
ATOM 2104 O O . LEU B 1 45 ? 53.923 -53.740 -8.652 1.00 36.20 93 LEU B O 1
ATOM 2109 N N . LEU B 1 46 ? 55.299 -55.508 -8.880 1.00 36.78 94 LEU B N 1
ATOM 2110 C CA . LEU B 1 46 ? 56.362 -54.715 -9.491 1.00 37.38 94 LEU B CA 1
ATOM 2111 C C . LEU B 1 46 ? 55.909 -54.124 -10.825 1.00 37.31 94 LEU B C 1
ATOM 2112 O O . LEU B 1 46 ? 56.349 -53.036 -11.203 1.00 37.38 94 LEU B O 1
ATOM 2117 N N . HIS B 1 47 ? 55.055 -54.844 -11.549 1.00 36.85 95 HIS B N 1
ATOM 2118 C CA . HIS B 1 47 ? 54.560 -54.336 -12.828 1.00 36.96 95 HIS B CA 1
ATOM 2119 C C . HIS B 1 47 ? 53.685 -53.114 -12.581 1.00 36.17 95 HIS B C 1
ATOM 2120 O O . HIS B 1 47 ? 53.816 -52.099 -13.260 1.00 35.51 95 HIS B O 1
ATOM 2127 N N . TRP B 1 48 ? 52.777 -53.234 -11.614 1.00 36.15 96 TRP B N 1
ATOM 2128 C CA . TRP B 1 48 ? 51.866 -52.148 -11.270 1.00 35.50 96 TRP B CA 1
ATOM 2129 C C . TRP B 1 48 ? 52.600 -50.933 -10.724 1.00 35.63 96 TRP B C 1
ATOM 2130 O O . TRP B 1 48 ? 52.209 -49.795 -10.988 1.00 35.02 96 TRP B O 1
ATOM 2141 N N . ALA B 1 49 ? 53.658 -51.174 -9.955 1.00 34.89 97 ALA B N 1
ATOM 2142 C CA . ALA B 1 49 ? 54.441 -50.088 -9.381 1.00 34.60 97 ALA B CA 1
ATOM 2143 C C . ALA B 1 49 ? 55.212 -49.350 -10.471 1.00 34.60 97 ALA B C 1
ATOM 2144 O O . ALA B 1 49 ? 55.268 -48.119 -10.484 1.00 36.37 97 ALA B O 1
ATOM 2146 N N . ALA B 1 50 ? 55.799 -50.110 -11.387 1.00 33.46 98 ALA B N 1
ATOM 2147 C CA . ALA B 1 50 ? 56.584 -49.543 -12.474 1.00 33.30 98 ALA B CA 1
ATOM 2148 C C . ALA B 1 50 ? 55.770 -48.679 -13.437 1.00 33.66 98 ALA B C 1
ATOM 2149 O O . ALA B 1 50 ? 56.183 -47.569 -13.785 1.00 34.44 98 ALA B O 1
ATOM 2151 N N . ILE B 1 51 ? 54.622 -49.188 -13.874 1.00 32.35 99 ILE B N 1
ATOM 2152 C CA . ILE B 1 51 ? 53.784 -48.449 -14.813 1.00 32.84 99 ILE B CA 1
ATOM 2153 C C . ILE B 1 51 ? 53.141 -47.208 -14.181 1.00 32.65 99 ILE B C 1
ATOM 2154 O O . ILE B 1 51 ? 52.829 -46.244 -14.882 1.00 33.37 99 ILE B O 1
ATOM 2159 N N . ASN B 1 52 ? 52.951 -47.228 -12.862 1.00 31.85 100 ASN B N 1
ATOM 2160 C CA . ASN B 1 52 ? 52.366 -46.088 -12.157 1.00 30.83 100 ASN B CA 1
ATOM 2161 C C . ASN B 1 52 ? 53.439 -45.181 -11.550 1.00 30.24 100 ASN B C 1
ATOM 2162 O O . ASN B 1 52 ? 53.153 -44.349 -10.691 1.00 29.78 100 ASN B O 1
ATOM 2167 N N . ASN B 1 53 ? 54.675 -45.351 -12.014 1.00 30.47 101 ASN B N 1
ATOM 2168 C CA . ASN B 1 53 ? 55.811 -44.547 -11.564 1.00 31.88 101 ASN B CA 1
ATOM 2169 C C . ASN B 1 53 ? 56.013 -44.529 -10.046 1.00 31.61 101 ASN B C 1
ATOM 2170 O O . ASN B 1 53 ? 56.381 -43.502 -9.477 1.00 31.13 101 ASN B O 1
ATOM 2175 N N . ARG B 1 54 ? 55.786 -45.660 -9.387 1.00 32.34 102 ARG B N 1
ATOM 2176 C CA . ARG B 1 54 ? 55.959 -45.722 -7.938 1.00 33.39 102 ARG B CA 1
ATOM 2177 C C . ARG B 1 54 ? 57.389 -46.144 -7.611 1.00 35.39 102 ARG B C 1
ATOM 2178 O O . ARG B 1 54 ? 57.652 -47.302 -7.275 1.00 34.82 102 ARG B O 1
ATOM 2186 N N . ILE B 1 55 ? 58.306 -45.190 -7.721 1.00 36.91 103 ILE B N 1
ATOM 2187 C CA . ILE B 1 55 ? 59.720 -45.424 -7.464 1.00 38.65 103 ILE B CA 1
ATOM 2188 C C . ILE B 1 55 ? 59.977 -46.045 -6.095 1.00 39.93 103 ILE B C 1
ATOM 2189 O O . ILE B 1 55 ? 60.729 -47.017 -5.978 1.00 40.03 103 ILE B O 1
ATOM 2194 N N . ASP B 1 56 ? 59.349 -45.482 -5.067 1.00 39.95 104 ASP B N 1
ATOM 2195 C CA . ASP B 1 56 ? 59.518 -45.969 -3.708 1.00 40.58 104 ASP B CA 1
ATOM 2196 C C . ASP B 1 56 ? 59.088 -47.429 -3.544 1.00 40.50 104 ASP B C 1
ATOM 2197 O O . ASP B 1 56 ? 59.794 -48.222 -2.916 1.00 40.05 104 ASP B O 1
ATOM 2202 N N . LEU B 1 57 ? 57.943 -47.788 -4.113 1.00 39.45 105 LEU B N 1
ATOM 2203 C CA . LEU B 1 57 ? 57.457 -49.158 -4.018 1.00 39.32 105 LEU B CA 1
ATOM 2204 C C . LEU B 1 57 ? 58.356 -50.123 -4.781 1.00 39.70 105 LEU B C 1
ATOM 2205 O O . LEU B 1 57 ? 58.500 -51.284 -4.397 1.00 39.50 105 LEU B O 1
ATOM 2210 N N . VAL B 1 58 ? 58.959 -49.638 -5.863 1.00 39.59 106 VAL B N 1
ATOM 2211 C CA . VAL B 1 58 ? 59.850 -50.457 -6.672 1.00 40.54 106 VAL B CA 1
ATOM 2212 C C . VAL B 1 58 ? 61.084 -50.879 -5.872 1.00 40.99 106 VAL B C 1
ATOM 2213 O O . VAL B 1 58 ? 61.501 -52.034 -5.933 1.00 39.74 106 VAL B O 1
ATOM 2217 N N . LYS B 1 59 ? 61.663 -49.941 -5.127 1.00 41.97 107 LYS B N 1
ATOM 2218 C CA . LYS B 1 59 ? 62.838 -50.242 -4.314 1.00 43.33 107 LYS B CA 1
ATOM 2219 C C . LYS B 1 59 ? 62.452 -51.217 -3.211 1.00 43.26 107 LYS B C 1
ATOM 2220 O O . LYS B 1 59 ? 63.127 -52.226 -2.985 1.00 44.14 107 LYS B O 1
ATOM 2226 N N . TYR B 1 60 ? 61.356 -50.903 -2.531 1.00 41.98 108 TYR B N 1
ATOM 2227 C CA . TYR B 1 60 ? 60.857 -51.729 -1.446 1.00 41.67 108 TYR B CA 1
ATOM 2228 C C . TYR B 1 60 ? 60.509 -53.154 -1.884 1.00 41.14 108 TYR B C 1
ATOM 2229 O O . TYR B 1 60 ? 60.919 -54.122 -1.245 1.00 40.85 108 TYR B O 1
ATOM 2238 N N . TYR B 1 61 ? 59.749 -53.287 -2.966 1.00 39.60 109 TYR B N 1
ATOM 2239 C CA . TYR B 1 61 ? 59.371 -54.609 -3.437 1.00 39.09 109 TYR B CA 1
ATOM 2240 C C . TYR B 1 61 ? 60.576 -55.443 -3.856 1.00 39.90 109 TYR B C 1
ATOM 2241 O O . TYR B 1 61 ? 60.632 -56.646 -3.590 1.00 40.05 109 TYR B O 1
ATOM 2250 N N . ILE B 1 62 ? 61.545 -54.812 -4.507 1.00 39.91 110 ILE B N 1
ATOM 2251 C CA . ILE B 1 62 ? 62.727 -55.541 -4.935 1.00 40.83 110 ILE B CA 1
ATOM 2252 C C . ILE B 1 62 ? 63.532 -55.990 -3.713 1.00 41.31 110 ILE B C 1
ATOM 2253 O O . ILE B 1 62 ? 64.109 -57.079 -3.705 1.00 40.89 110 ILE B O 1
ATOM 2258 N N . SER B 1 63 ? 63.538 -55.160 -2.674 1.00 41.53 111 SER B N 1
ATOM 2259 C CA . SER B 1 63 ? 64.262 -55.473 -1.450 1.00 42.67 111 SER B CA 1
ATOM 2260 C C . SER B 1 63 ? 63.590 -56.635 -0.730 1.00 43.33 111 SER B C 1
ATOM 2261 O O . SER B 1 63 ? 64.176 -57.237 0.170 1.00 42.56 111 SER B O 1
ATOM 2264 N N . LYS B 1 64 ? 62.359 -56.944 -1.132 1.00 43.32 112 LYS B N 1
ATOM 2265 C CA . LYS B 1 64 ? 61.599 -58.035 -0.530 1.00 43.38 112 LYS B CA 1
ATOM 2266 C C . LYS B 1 64 ? 61.693 -59.333 -1.324 1.00 43.00 112 LYS B C 1
ATOM 2267 O O . LYS B 1 64 ? 61.084 -60.337 -0.955 1.00 43.30 112 LYS B O 1
ATOM 2273 N N . GLY B 1 65 ? 62.440 -59.312 -2.421 1.00 42.68 113 GLY B N 1
ATOM 2274 C CA . GLY B 1 65 ? 62.592 -60.515 -3.215 1.00 42.35 113 GLY B CA 1
ATOM 2275 C C . GLY B 1 65 ? 61.863 -60.522 -4.542 1.00 42.56 113 GLY B C 1
ATOM 2276 O O . GLY B 1 65 ? 61.904 -61.512 -5.270 1.00 41.85 113 GLY B O 1
ATOM 2277 N N . ALA B 1 66 ? 61.192 -59.425 -4.872 1.00 43.12 114 ALA B N 1
ATOM 2278 C CA . ALA B 1 66 ? 60.469 -59.353 -6.132 1.00 43.30 114 ALA B CA 1
ATOM 2279 C C . ALA B 1 66 ? 61.419 -59.588 -7.305 1.00 43.66 114 ALA B C 1
ATOM 2280 O O . ALA B 1 66 ? 62.514 -59.030 -7.350 1.00 43.72 114 ALA B O 1
ATOM 2282 N N . ILE B 1 67 ? 61.003 -60.427 -8.246 1.00 44.10 115 ILE B N 1
ATOM 2283 C CA . ILE B 1 67 ? 61.823 -60.707 -9.415 1.00 45.73 115 ILE B CA 1
ATOM 2284 C C . ILE B 1 67 ? 61.739 -59.514 -10.369 1.00 46.46 115 ILE B C 1
ATOM 2285 O O . ILE B 1 67 ? 60.673 -59.214 -10.911 1.00 46.27 115 ILE B O 1
ATOM 2290 N N . VAL B 1 68 ? 62.870 -58.844 -10.565 1.00 46.64 116 VAL B N 1
ATOM 2291 C CA . VAL B 1 68 ? 62.949 -57.663 -11.420 1.00 47.02 116 VAL B CA 1
ATOM 2292 C C . VAL B 1 68 ? 62.446 -57.838 -12.852 1.00 47.35 116 VAL B C 1
ATOM 2293 O O . VAL B 1 68 ? 61.586 -57.077 -13.300 1.00 47.10 116 VAL B O 1
ATOM 2297 N N . ASP B 1 69 ? 62.975 -58.820 -13.577 1.00 47.58 117 ASP B N 1
ATOM 2298 C CA . ASP B 1 69 ? 62.548 -59.031 -14.960 1.00 47.98 117 ASP B CA 1
ATOM 2299 C C . ASP B 1 69 ? 61.467 -60.085 -15.141 1.00 47.37 117 ASP B C 1
ATOM 2300 O O . ASP B 1 69 ? 61.323 -60.655 -16.221 1.00 47.92 117 ASP B O 1
ATOM 2305 N N . GLN B 1 70 ? 60.701 -60.334 -14.091 1.00 47.27 118 GLN B N 1
ATOM 2306 C CA . GLN B 1 70 ? 59.625 -61.315 -14.143 1.00 48.06 118 GLN B CA 1
ATOM 2307 C C . GLN B 1 70 ? 58.643 -60.980 -15.272 1.00 48.66 118 GLN B C 1
ATOM 2308 O O . GLN B 1 70 ? 58.112 -59.872 -15.328 1.00 48.02 118 GLN B O 1
ATOM 2314 N N . LEU B 1 71 ? 58.411 -61.935 -16.170 1.00 49.25 119 LEU B N 1
ATOM 2315 C CA . LEU B 1 71 ? 57.483 -61.729 -17.282 1.00 49.53 119 LEU B CA 1
ATOM 2316 C C . LEU B 1 71 ? 56.041 -61.846 -16.800 1.00 50.43 119 LEU B C 1
ATOM 2317 O O . LEU B 1 71 ? 55.712 -62.735 -16.013 1.00 50.59 119 LEU B O 1
ATOM 2322 N N . GLY B 1 72 ? 55.181 -60.951 -17.278 1.00 50.31 120 GLY B N 1
ATOM 2323 C CA . GLY B 1 72 ? 53.788 -60.982 -16.872 1.00 50.43 120 GLY B CA 1
ATOM 2324 C C . GLY B 1 72 ? 52.865 -60.288 -17.855 1.00 50.81 120 GLY B C 1
ATOM 2325 O O . GLY B 1 72 ? 53.320 -59.668 -18.817 1.00 50.46 120 GLY B O 1
ATOM 2326 N N . GLY B 1 73 ? 51.562 -60.394 -17.611 1.00 51.37 121 GLY B N 1
ATOM 2327 C CA . GLY B 1 73 ? 50.589 -59.769 -18.488 1.00 52.40 121 GLY B CA 1
ATOM 2328 C C . GLY B 1 73 ? 50.393 -60.549 -19.773 1.00 53.21 121 GLY B C 1
ATOM 2329 O O . GLY B 1 73 ? 51.229 -61.375 -20.140 1.00 53.10 121 GLY B O 1
ATOM 2330 N N . ASP B 1 74 ? 49.288 -60.284 -20.460 1.00 53.75 122 ASP B N 1
ATOM 2331 C CA . ASP B 1 74 ? 48.979 -60.966 -21.709 1.00 54.43 122 ASP B CA 1
ATOM 2332 C C . ASP B 1 74 ? 50.140 -60.896 -22.694 1.00 54.00 122 ASP B C 1
ATOM 2333 O O . ASP B 1 74 ? 50.412 -61.857 -23.410 1.00 53.89 122 ASP B O 1
ATOM 2338 N N . LEU B 1 75 ? 50.827 -59.758 -22.721 1.00 53.68 123 LEU B N 1
ATOM 2339 C CA . LEU B 1 75 ? 51.955 -59.571 -23.628 1.00 53.46 123 LEU B CA 1
ATOM 2340 C C . LEU B 1 75 ? 53.277 -60.121 -23.101 1.00 53.00 123 LEU B C 1
ATOM 2341 O O . LEU B 1 75 ? 54.325 -59.901 -23.711 1.00 52.94 123 LEU B O 1
ATOM 2346 N N . ASN B 1 76 ? 53.236 -60.833 -21.978 1.00 52.45 124 ASN B N 1
ATOM 2347 C CA . ASN B 1 76 ? 54.457 -61.395 -21.408 1.00 51.38 124 ASN B CA 1
ATOM 2348 C C . ASN B 1 76 ? 55.564 -60.349 -21.409 1.00 49.98 124 ASN B C 1
ATOM 2349 O O . ASN B 1 76 ? 56.514 -60.444 -22.187 1.00 49.60 124 ASN B O 1
ATOM 2354 N N . SER B 1 77 ? 55.444 -59.357 -20.535 1.00 48.71 125 SER B N 1
ATOM 2355 C CA . SER B 1 77 ? 56.431 -58.288 -20.461 1.00 47.30 125 SER B CA 1
ATOM 2356 C C . SER B 1 77 ? 56.974 -58.138 -19.050 1.00 46.16 125 SER B C 1
ATOM 2357 O O . SER B 1 77 ? 56.358 -58.595 -18.091 1.00 46.56 125 SER B O 1
ATOM 2360 N N . THR B 1 78 ? 58.126 -57.487 -18.930 1.00 44.67 126 THR B N 1
ATOM 2361 C CA . THR B 1 78 ? 58.743 -57.262 -17.629 1.00 44.32 126 THR B CA 1
ATOM 2362 C C . THR B 1 78 ? 58.309 -55.893 -17.116 1.00 43.72 126 THR B C 1
ATOM 2363 O O . THR B 1 78 ? 57.740 -55.095 -17.862 1.00 44.09 126 THR B O 1
ATOM 2367 N N . PRO B 1 79 ? 58.559 -55.608 -15.830 1.00 42.60 127 PRO B N 1
ATOM 2368 C CA . PRO B 1 79 ? 58.171 -54.304 -15.290 1.00 42.07 127 PRO B CA 1
ATOM 2369 C C . PRO B 1 79 ? 58.837 -53.158 -16.062 1.00 42.00 127 PRO B C 1
ATOM 2370 O O . PRO B 1 79 ? 58.257 -52.085 -16.216 1.00 41.28 127 PRO B O 1
ATOM 2374 N N . LEU B 1 80 ? 60.053 -53.393 -16.549 1.00 41.81 128 LEU B N 1
ATOM 2375 C CA . LEU B 1 80 ? 60.779 -52.374 -17.309 1.00 41.66 128 LEU B CA 1
ATOM 2376 C C . LEU B 1 80 ? 60.089 -52.106 -18.643 1.00 41.28 128 LEU B C 1
ATOM 2377 O O . LEU B 1 80 ? 60.025 -50.965 -19.099 1.00 41.04 128 LEU B O 1
ATOM 2382 N N . HIS B 1 81 ? 59.589 -53.165 -19.274 1.00 40.67 129 HIS B N 1
ATOM 2383 C CA . HIS B 1 81 ? 58.885 -53.028 -20.541 1.00 40.77 129 HIS B CA 1
ATOM 2384 C C . HIS B 1 81 ? 57.685 -52.109 -20.322 1.00 40.03 129 HIS B C 1
ATOM 2385 O O . HIS B 1 81 ? 57.375 -51.265 -21.162 1.00 38.96 129 HIS B O 1
ATOM 2392 N N . TRP B 1 82 ? 57.025 -52.282 -19.180 1.00 38.65 130 TRP B N 1
ATOM 2393 C CA . TRP B 1 82 ? 55.859 -51.482 -18.821 1.00 38.49 130 TRP B CA 1
ATOM 2394 C C . TRP B 1 82 ? 56.234 -50.026 -18.584 1.00 38.20 130 TRP B C 1
ATOM 2395 O O . TRP B 1 82 ? 55.555 -49.118 -19.067 1.00 37.38 130 TRP B O 1
ATOM 2406 N N . ALA B 1 83 ? 57.312 -49.806 -17.840 1.00 38.29 131 ALA B N 1
ATOM 2407 C CA . ALA B 1 83 ? 57.772 -48.451 -17.559 1.00 39.01 131 ALA B CA 1
ATOM 2408 C C . ALA B 1 83 ? 58.134 -47.761 -18.868 1.00 39.55 131 ALA B C 1
ATOM 2409 O O . ALA B 1 83 ? 57.796 -46.595 -19.079 1.00 39.91 131 ALA B O 1
ATOM 2411 N N . THR B 1 84 ? 58.817 -48.491 -19.747 1.00 39.23 132 THR B N 1
ATOM 2412 C CA . THR B 1 84 ? 59.232 -47.955 -21.037 1.00 39.76 132 THR B CA 1
ATOM 2413 C C . THR B 1 84 ? 58.032 -47.527 -21.883 1.00 40.54 132 THR B C 1
ATOM 2414 O O . THR B 1 84 ? 58.047 -46.455 -22.488 1.00 40.31 132 THR B O 1
ATOM 2418 N N . ARG B 1 85 ? 56.997 -48.363 -21.916 1.00 40.59 133 ARG B N 1
ATOM 2419 C CA . ARG B 1 85 ? 55.785 -48.062 -22.672 1.00 41.70 133 ARG B CA 1
ATOM 2420 C C . ARG B 1 85 ? 55.108 -46.768 -22.215 1.00 41.04 133 ARG B C 1
ATOM 2421 O O . ARG B 1 85 ? 54.675 -45.969 -23.044 1.00 40.28 133 ARG B O 1
ATOM 2429 N N . GLN B 1 86 ? 55.003 -46.577 -20.900 1.00 41.07 134 GLN B N 1
ATOM 2430 C CA . GLN B 1 86 ? 54.366 -45.382 -20.338 1.00 40.83 134 GLN B CA 1
ATOM 2431 C C . GLN B 1 86 ? 55.239 -44.146 -20.425 1.00 40.52 134 GLN B C 1
ATOM 2432 O O . GLN B 1 86 ? 54.773 -43.037 -20.165 1.00 41.18 134 GLN B O 1
ATOM 2438 N N . GLY B 1 87 ? 56.511 -44.336 -20.757 1.00 39.73 135 GLY B N 1
ATOM 2439 C CA . GLY B 1 87 ? 57.410 -43.203 -20.870 1.00 38.90 135 GLY B CA 1
ATOM 2440 C C . GLY B 1 87 ? 57.957 -42.669 -19.562 1.00 38.68 135 GLY B C 1
ATOM 2441 O O . GLY B 1 87 ? 58.287 -41.489 -19.466 1.00 39.15 135 GLY B O 1
ATOM 2442 N N . HIS B 1 88 ? 58.069 -43.529 -18.554 1.00 38.28 136 HIS B N 1
ATOM 2443 C CA . HIS B 1 88 ? 58.600 -43.124 -17.256 1.00 38.38 136 HIS B CA 1
ATOM 2444 C C . HIS B 1 88 ? 60.122 -43.315 -17.199 1.00 39.35 136 HIS B C 1
ATOM 2445 O O . HIS B 1 88 ? 60.614 -44.374 -16.809 1.00 38.65 136 HIS B O 1
ATOM 2452 N N . LEU B 1 89 ? 60.856 -42.272 -17.580 1.00 40.46 137 LEU B N 1
ATOM 2453 C CA . LEU B 1 89 ? 62.319 -42.300 -17.610 1.00 41.27 137 LEU B CA 1
ATOM 2454 C C . LEU B 1 89 ? 62.998 -42.597 -16.275 1.00 41.90 137 LEU B C 1
ATOM 2455 O O . LEU B 1 89 ? 63.913 -43.416 -16.218 1.00 41.90 137 LEU B O 1
ATOM 2460 N N . SER B 1 90 ? 62.578 -41.918 -15.212 1.00 42.06 138 SER B N 1
ATOM 2461 C CA . SER B 1 90 ? 63.173 -42.147 -13.899 1.00 43.04 138 SER B CA 1
ATOM 2462 C C . SER B 1 90 ? 62.998 -43.597 -13.464 1.00 43.00 138 SER B C 1
ATOM 2463 O O . SER B 1 90 ? 63.861 -44.159 -12.786 1.00 43.25 138 SER B O 1
ATOM 2466 N N . MET B 1 91 ? 61.877 -44.196 -13.856 1.00 42.06 139 MET B N 1
ATOM 2467 C CA . MET B 1 91 ? 61.586 -45.581 -13.509 1.00 41.59 139 MET B CA 1
ATOM 2468 C C . MET B 1 91 ? 62.473 -46.516 -14.324 1.00 42.30 139 MET B C 1
ATOM 2469 O O . MET B 1 91 ? 63.012 -47.491 -13.800 1.00 42.06 139 MET B O 1
ATOM 2474 N N . VAL B 1 92 ? 62.623 -46.218 -15.610 1.00 42.69 140 VAL B N 1
ATOM 2475 C CA . VAL B 1 92 ? 63.465 -47.031 -16.471 1.00 43.94 140 VAL B CA 1
ATOM 2476 C C . VAL B 1 92 ? 64.878 -47.019 -15.901 1.00 44.74 140 VAL B C 1
ATOM 2477 O O . VAL B 1 92 ? 65.554 -48.046 -15.863 1.00 44.94 140 VAL B O 1
ATOM 2481 N N . VAL B 1 93 ? 65.309 -45.849 -15.443 1.00 45.67 141 VAL B N 1
ATOM 2482 C CA . VAL B 1 93 ? 66.637 -45.688 -14.862 1.00 46.72 141 VAL B CA 1
ATOM 2483 C C . VAL B 1 93 ? 66.767 -46.478 -13.563 1.00 47.68 141 VAL B C 1
ATOM 2484 O O . VAL B 1 93 ? 67.763 -47.172 -13.343 1.00 47.99 141 VAL B O 1
ATOM 2488 N N . GLN B 1 94 ? 65.757 -46.366 -12.706 1.00 47.94 142 GLN B N 1
ATOM 2489 C CA . GLN B 1 94 ? 65.756 -47.062 -11.426 1.00 48.02 142 GLN B CA 1
ATOM 2490 C C . GLN B 1 94 ? 65.788 -48.573 -11.614 1.00 48.19 142 GLN B C 1
ATOM 2491 O O . GLN B 1 94 ? 66.633 -49.260 -11.035 1.00 48.60 142 GLN B O 1
ATOM 2497 N N . LEU B 1 95 ? 64.868 -49.089 -12.422 1.00 47.53 143 LEU B N 1
ATOM 2498 C CA . LEU B 1 95 ? 64.801 -50.520 -12.671 1.00 47.87 143 LEU B CA 1
ATOM 2499 C C . LEU B 1 95 ? 66.132 -51.052 -13.185 1.00 49.13 143 LEU B C 1
ATOM 2500 O O . LEU B 1 95 ? 66.650 -52.045 -12.670 1.00 49.18 143 LEU B O 1
ATOM 2505 N N . MET B 1 96 ? 66.685 -50.387 -14.195 1.00 49.77 144 MET B N 1
ATOM 2506 C CA . MET B 1 96 ? 67.957 -50.801 -14.771 1.00 50.73 144 MET B CA 1
ATOM 2507 C C . MET B 1 96 ? 69.058 -50.802 -13.718 1.00 51.53 144 MET B C 1
ATOM 2508 O O . MET B 1 96 ? 69.956 -51.645 -13.743 1.00 52.08 144 MET B O 1
ATOM 2513 N N . LYS B 1 97 ? 68.971 -49.857 -12.788 1.00 51.78 145 LYS B N 1
ATOM 2514 C CA . LYS B 1 97 ? 69.946 -49.729 -11.714 1.00 52.20 145 LYS B CA 1
ATOM 2515 C C . LYS B 1 97 ? 69.843 -50.924 -10.766 1.00 52.21 145 LYS B C 1
ATOM 2516 O O . LYS B 1 97 ? 70.646 -51.069 -9.845 1.00 52.73 145 LYS B O 1
ATOM 2522 N N . TYR B 1 98 ? 68.846 -51.773 -10.998 1.00 51.83 146 TYR B N 1
ATOM 2523 C CA . TYR B 1 98 ? 68.622 -52.957 -10.175 1.00 51.48 146 TYR B CA 1
ATOM 2524 C C . TYR B 1 98 ? 68.801 -54.240 -10.977 1.00 50.87 146 TYR B C 1
ATOM 2525 O O . TYR B 1 98 ? 68.373 -55.309 -10.552 1.00 50.84 146 TYR B O 1
ATOM 2534 N N . GLY B 1 99 ? 69.422 -54.129 -12.145 1.00 50.70 147 GLY B N 1
ATOM 2535 C CA . GLY B 1 99 ? 69.653 -55.304 -12.964 1.00 50.29 147 GLY B CA 1
ATOM 2536 C C . GLY B 1 99 ? 68.634 -55.559 -14.055 1.00 50.01 147 GLY B C 1
ATOM 2537 O O . GLY B 1 99 ? 68.700 -56.580 -14.740 1.00 49.78 147 GLY B O 1
ATOM 2538 N N . ALA B 1 100 ? 67.687 -54.643 -14.223 1.00 49.97 148 ALA B N 1
ATOM 2539 C CA . ALA B 1 100 ? 66.671 -54.800 -15.257 1.00 49.35 148 ALA B CA 1
ATOM 2540 C C . ALA B 1 100 ? 67.350 -54.721 -16.619 1.00 49.15 148 ALA B C 1
ATOM 2541 O O . ALA B 1 100 ? 68.022 -53.740 -16.927 1.00 48.68 148 ALA B O 1
ATOM 2543 N N . ASP B 1 101 ? 67.177 -55.762 -17.427 1.00 49.36 149 ASP B N 1
ATOM 2544 C CA . ASP B 1 101 ? 67.789 -55.816 -18.751 1.00 49.84 149 ASP B CA 1
ATOM 2545 C C . ASP B 1 101 ? 66.859 -55.308 -19.850 1.00 49.38 149 ASP B C 1
ATOM 2546 O O . ASP B 1 101 ? 65.900 -55.981 -20.224 1.00 48.67 149 ASP B O 1
ATOM 2551 N N . PRO B 1 102 ? 67.145 -54.110 -20.387 1.00 49.43 150 PRO B N 1
ATOM 2552 C CA . PRO B 1 102 ? 66.350 -53.482 -21.447 1.00 49.76 150 PRO B CA 1
ATOM 2553 C C . PRO B 1 102 ? 66.385 -54.208 -22.789 1.00 50.52 150 PRO B C 1
ATOM 2554 O O . PRO B 1 102 ? 65.565 -53.934 -23.667 1.00 49.95 150 PRO B O 1
ATOM 2558 N N . SER B 1 103 ? 67.327 -55.136 -22.945 1.00 50.86 151 SER B N 1
ATOM 2559 C CA . SER B 1 103 ? 67.445 -55.878 -24.195 1.00 51.62 151 SER B CA 1
ATOM 2560 C C . SER B 1 103 ? 66.465 -57.044 -24.290 1.00 51.81 151 SER B C 1
ATOM 2561 O O . SER B 1 103 ? 66.306 -57.634 -25.356 1.00 51.36 151 SER B O 1
ATOM 2564 N N . LEU B 1 104 ? 65.812 -57.379 -23.181 1.00 52.74 152 LEU B N 1
ATOM 2565 C CA . LEU B 1 104 ? 64.850 -58.478 -23.185 1.00 54.05 152 LEU B CA 1
ATOM 2566 C C . LEU B 1 104 ? 63.733 -58.223 -24.192 1.00 54.98 152 LEU B C 1
ATOM 2567 O O . LEU B 1 104 ? 63.535 -57.095 -24.643 1.00 55.40 152 LEU B O 1
ATOM 2572 N N . ILE B 1 105 ? 62.999 -59.276 -24.533 1.00 55.77 153 ILE B N 1
ATOM 2573 C CA . ILE B 1 105 ? 61.919 -59.183 -25.506 1.00 56.77 153 ILE B CA 1
ATOM 2574 C C . ILE B 1 105 ? 60.556 -59.555 -24.925 1.00 57.44 153 ILE B C 1
ATOM 2575 O O . ILE B 1 105 ? 60.445 -60.502 -24.145 1.00 57.46 153 ILE B O 1
ATOM 2580 N N . ASP B 1 106 ? 59.521 -58.811 -25.308 1.00 57.95 154 ASP B N 1
ATOM 2581 C CA . ASP B 1 106 ? 58.170 -59.085 -24.821 1.00 58.61 154 ASP B CA 1
ATOM 2582 C C . ASP B 1 106 ? 57.433 -60.026 -25.766 1.00 58.49 154 ASP B C 1
ATOM 2583 O O . ASP B 1 106 ? 58.025 -60.569 -26.697 1.00 58.99 154 ASP B O 1
ATOM 2588 N N . GLY B 1 107 ? 56.139 -60.209 -25.527 1.00 58.53 155 GLY B N 1
ATOM 2589 C CA . GLY B 1 107 ? 55.347 -61.097 -26.360 1.00 58.74 155 GLY B CA 1
ATOM 2590 C C . GLY B 1 107 ? 55.138 -60.613 -27.782 1.00 59.16 155 GLY B C 1
ATOM 2591 O O . GLY B 1 107 ? 54.329 -61.177 -28.519 1.00 59.51 155 GLY B O 1
ATOM 2592 N N . GLU B 1 108 ? 55.868 -59.574 -28.174 1.00 59.54 156 GLU B N 1
ATOM 2593 C CA . GLU B 1 108 ? 55.750 -59.020 -29.519 1.00 60.07 156 GLU B CA 1
ATOM 2594 C C . GLU B 1 108 ? 57.102 -58.942 -30.215 1.00 59.74 156 GLU B C 1
ATOM 2595 O O . GLU B 1 108 ? 57.214 -58.396 -31.312 1.00 59.84 156 GLU B O 1
ATOM 2601 N N . GLY B 1 109 ? 58.127 -59.486 -29.569 1.00 59.69 157 GLY B N 1
ATOM 2602 C CA . GLY B 1 109 ? 59.457 -59.476 -30.151 1.00 59.25 157 GLY B CA 1
ATOM 2603 C C . GLY B 1 109 ? 60.177 -58.153 -29.998 1.00 58.84 157 GLY B C 1
ATOM 2604 O O . GLY B 1 109 ? 61.296 -57.990 -30.483 1.00 59.21 157 GLY B O 1
ATOM 2605 N N . CYS B 1 110 ? 59.543 -57.211 -29.310 1.00 58.21 158 CYS B N 1
ATOM 2606 C CA . CYS B 1 110 ? 60.121 -55.888 -29.114 1.00 57.33 158 CYS B CA 1
ATOM 2607 C C . CYS B 1 110 ? 60.924 -55.757 -27.828 1.00 56.52 158 CYS B C 1
ATOM 2608 O O . CYS B 1 110 ? 60.580 -56.341 -26.800 1.00 55.94 158 CYS B O 1
ATOM 2611 N N . SER B 1 111 ? 62.002 -54.982 -27.901 1.00 55.63 159 SER B N 1
ATOM 2612 C CA . SER B 1 111 ? 62.843 -54.722 -26.742 1.00 54.87 159 SER B CA 1
ATOM 2613 C C . SER B 1 111 ? 62.484 -53.323 -26.260 1.00 53.96 159 SER B C 1
ATOM 2614 O O . SER B 1 111 ? 61.617 -52.669 -26.838 1.00 54.26 159 SER B O 1
ATOM 2617 N N . CYS B 1 112 ? 63.148 -52.857 -25.211 1.00 52.98 160 CYS B N 1
ATOM 2618 C CA . CYS B 1 112 ? 62.853 -51.538 -24.673 1.00 51.90 160 CYS B CA 1
ATOM 2619 C C . CYS B 1 112 ? 63.059 -50.393 -25.658 1.00 51.42 160 CYS B C 1
ATOM 2620 O O . CYS B 1 112 ? 62.206 -49.513 -25.769 1.00 50.61 160 CYS B O 1
ATOM 2623 N N . ILE B 1 113 ? 64.176 -50.402 -26.379 1.00 50.26 161 ILE B N 1
ATOM 2624 C CA . ILE B 1 113 ? 64.444 -49.330 -27.328 1.00 49.31 161 ILE B CA 1
ATOM 2625 C C . ILE B 1 113 ? 63.386 -49.274 -28.425 1.00 48.00 161 ILE B C 1
ATOM 2626 O O . ILE B 1 113 ? 63.042 -48.196 -28.903 1.00 47.94 161 ILE B O 1
ATOM 2631 N N . HIS B 1 114 ? 62.866 -50.432 -28.817 1.00 46.75 162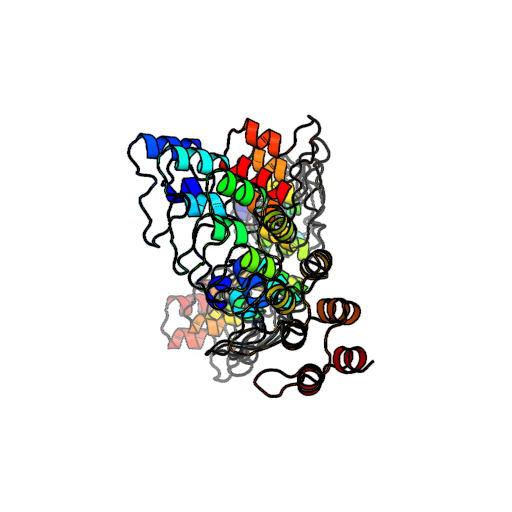 HIS B N 1
ATOM 2632 C CA . HIS B 1 114 ? 61.838 -50.477 -29.849 1.00 45.45 162 HIS B CA 1
ATOM 2633 C C . HIS B 1 114 ? 60.530 -49.935 -29.285 1.00 44.84 162 HIS B C 1
ATOM 2634 O O . HIS B 1 114 ? 59.774 -49.265 -29.986 1.00 44.34 162 HIS B O 1
ATOM 2641 N N . LEU B 1 115 ? 60.266 -50.240 -28.018 1.00 43.52 163 LEU B N 1
ATOM 2642 C CA . LEU B 1 115 ? 59.058 -49.767 -27.354 1.00 43.07 163 LEU B CA 1
ATOM 2643 C C . LEU B 1 115 ? 59.141 -48.254 -27.184 1.00 43.11 163 LEU B C 1
ATOM 2644 O O . LEU B 1 115 ? 58.185 -47.534 -27.473 1.00 43.03 163 LEU B O 1
ATOM 2649 N N . ALA B 1 116 ? 60.289 -47.779 -26.711 1.00 42.47 164 ALA B N 1
ATOM 2650 C CA . ALA B 1 116 ? 60.496 -46.352 -26.505 1.00 42.75 164 ALA B CA 1
ATOM 2651 C C . ALA B 1 116 ? 60.370 -45.608 -27.826 1.00 43.30 164 ALA B C 1
ATOM 2652 O O . ALA B 1 116 ? 59.891 -44.474 -27.868 1.00 42.79 164 ALA B O 1
ATOM 2654 N N . ALA B 1 117 ? 60.795 -46.259 -28.905 1.00 43.70 165 ALA B N 1
ATOM 2655 C CA . ALA B 1 117 ? 60.747 -45.661 -30.233 1.00 43.97 165 ALA B CA 1
ATOM 2656 C C . ALA B 1 117 ? 59.334 -45.581 -30.799 1.00 44.36 165 ALA B C 1
ATOM 2657 O O . ALA B 1 117 ? 58.914 -44.531 -31.283 1.00 44.58 165 ALA B O 1
ATOM 2659 N N . GLN B 1 118 ? 58.596 -46.684 -30.736 1.00 43.93 166 GLN B N 1
ATOM 2660 C CA . GLN B 1 118 ? 57.245 -46.695 -31.278 1.00 44.36 166 GLN B CA 1
ATOM 2661 C C . GLN B 1 118 ? 56.244 -45.863 -30.481 1.00 43.69 166 GLN B C 1
ATOM 2662 O O . GLN B 1 118 ? 55.181 -45.517 -30.993 1.00 42.95 166 GLN B O 1
ATOM 2668 N N . PHE B 1 119 ? 56.575 -45.541 -29.236 1.00 43.63 167 PHE B N 1
ATOM 2669 C CA . PHE B 1 119 ? 55.680 -44.734 -28.411 1.00 43.97 167 PHE B CA 1
ATOM 2670 C C . PHE B 1 119 ? 56.167 -43.293 -28.275 1.00 43.45 167 PHE B C 1
ATOM 2671 O O . PHE B 1 119 ? 55.655 -42.518 -27.464 1.00 43.22 167 PHE B O 1
ATOM 2679 N N . GLY B 1 120 ? 57.162 -42.946 -29.086 1.00 42.30 168 GLY B N 1
ATOM 2680 C CA . GLY B 1 120 ? 57.698 -41.599 -29.088 1.00 41.92 168 GLY B CA 1
ATOM 2681 C C . GLY B 1 120 ? 58.353 -41.106 -27.818 1.00 41.67 168 GLY B C 1
ATOM 2682 O O . GLY B 1 120 ? 58.325 -39.906 -27.536 1.00 41.26 168 GLY B O 1
ATOM 2683 N N . HIS B 1 121 ? 58.953 -42.007 -27.049 1.00 41.11 169 HIS B N 1
ATOM 2684 C CA . HIS B 1 121 ? 59.610 -41.594 -25.818 1.00 41.17 169 HIS B CA 1
ATOM 2685 C C . HIS B 1 121 ? 61.083 -41.308 -26.086 1.00 41.66 169 HIS B C 1
ATOM 2686 O O . HIS B 1 121 ? 61.959 -42.150 -25.871 1.00 41.17 169 HIS B O 1
ATOM 2693 N N . THR B 1 122 ? 61.325 -40.095 -26.571 1.00 41.77 170 THR B N 1
ATOM 2694 C CA . THR B 1 122 ? 62.652 -39.604 -26.924 1.00 41.96 170 THR B CA 1
ATOM 2695 C C . THR B 1 122 ? 63.687 -39.638 -25.806 1.00 42.07 170 THR B C 1
ATOM 2696 O O . THR B 1 122 ? 64.806 -40.113 -26.010 1.00 42.39 170 THR B O 1
ATOM 2700 N N . SER B 1 123 ? 63.327 -39.129 -24.634 1.00 41.75 171 SER B N 1
ATOM 2701 C CA . SER B 1 123 ? 64.261 -39.100 -23.517 1.00 42.62 171 SER B CA 1
ATOM 2702 C C . SER B 1 123 ? 64.755 -40.496 -23.142 1.00 42.99 171 SER B C 1
ATOM 2703 O O . SER B 1 123 ? 65.893 -40.655 -22.705 1.00 42.39 171 SER B O 1
ATOM 2706 N N . ILE B 1 124 ? 63.899 -41.500 -23.312 1.00 43.39 172 ILE B N 1
ATOM 2707 C CA . ILE B 1 124 ? 64.271 -42.874 -22.986 1.00 43.73 172 ILE B CA 1
ATOM 2708 C C . ILE B 1 124 ? 65.140 -43.464 -24.089 1.00 44.43 172 ILE B C 1
ATOM 2709 O O . ILE B 1 124 ? 66.093 -44.194 -23.815 1.00 44.91 172 ILE B O 1
ATOM 2714 N N . VAL B 1 125 ? 64.803 -43.152 -25.335 1.00 44.64 173 VAL B N 1
ATOM 2715 C CA . VAL B 1 125 ? 65.578 -43.640 -26.468 1.00 45.40 173 VAL B CA 1
ATOM 2716 C C . VAL B 1 125 ? 67.025 -43.194 -26.299 1.00 46.02 173 VAL B C 1
ATOM 2717 O O . VAL B 1 125 ? 67.955 -43.979 -26.481 1.00 46.17 173 VAL B O 1
ATOM 2721 N N . ALA B 1 126 ? 67.201 -41.928 -25.937 1.00 46.35 174 ALA B N 1
ATOM 2722 C CA . ALA B 1 126 ? 68.524 -41.356 -25.737 1.00 47.21 174 ALA B CA 1
ATOM 2723 C C . ALA B 1 126 ? 69.272 -42.033 -24.594 1.00 47.62 174 ALA B C 1
ATOM 2724 O O . ALA B 1 126 ? 70.474 -42.283 -24.690 1.00 47.62 174 ALA B O 1
ATOM 2726 N N . TYR B 1 127 ? 68.562 -42.329 -23.512 1.00 47.62 175 TYR B N 1
ATOM 2727 C CA . TYR B 1 127 ? 69.189 -42.965 -22.360 1.00 48.16 175 TYR B CA 1
ATOM 2728 C C . TYR B 1 127 ? 69.659 -44.380 -22.677 1.00 48.24 175 TYR B C 1
ATOM 2729 O O . TYR B 1 127 ? 70.790 -44.744 -22.374 1.00 47.70 175 TYR B O 1
ATOM 2738 N N . LEU B 1 128 ? 68.782 -45.172 -23.283 1.00 49.34 176 LEU B N 1
ATOM 2739 C CA . LEU B 1 128 ? 69.107 -46.549 -23.628 1.00 50.93 176 LEU B CA 1
ATOM 2740 C C . LEU B 1 128 ? 70.305 -46.630 -24.570 1.00 52.13 176 LEU B C 1
ATOM 2741 O O . LEU B 1 128 ? 71.178 -47.481 -24.403 1.00 51.98 176 LEU B O 1
ATOM 2746 N N . ILE B 1 129 ? 70.346 -45.743 -25.558 1.00 52.89 177 ILE B N 1
ATOM 2747 C CA . ILE B 1 129 ? 71.445 -45.731 -26.512 1.00 53.82 177 ILE B CA 1
ATOM 2748 C C . ILE B 1 129 ? 72.754 -45.351 -25.833 1.00 54.72 177 ILE B C 1
ATOM 2749 O O . ILE B 1 129 ? 73.812 -45.879 -26.173 1.00 55.23 177 ILE B O 1
ATOM 2754 N N . ALA B 1 130 ? 72.677 -44.441 -24.867 1.00 55.16 178 ALA B N 1
ATOM 2755 C CA . ALA B 1 130 ? 73.863 -43.999 -24.147 1.00 55.85 178 ALA B CA 1
ATOM 2756 C C . ALA B 1 130 ? 74.323 -45.062 -23.159 1.00 56.66 178 ALA B C 1
ATOM 2757 O O . ALA B 1 130 ? 75.475 -45.059 -22.723 1.00 56.78 178 ALA B O 1
ATOM 2759 N N . LYS B 1 131 ? 73.420 -45.970 -22.805 1.00 57.13 179 LYS B N 1
ATOM 2760 C CA . LYS B 1 131 ? 73.750 -47.032 -21.863 1.00 57.89 179 LYS B CA 1
ATOM 2761 C C . LYS B 1 131 ? 74.333 -48.247 -22.570 1.00 58.64 179 LYS B C 1
ATOM 2762 O O . LYS B 1 131 ? 74.840 -49.162 -21.922 1.00 59.29 179 LYS B O 1
ATOM 2768 N N . GLY B 1 132 ? 74.257 -48.258 -23.897 1.00 59.36 180 GLY B N 1
ATOM 2769 C CA . GLY B 1 132 ? 74.800 -49.377 -24.644 1.00 60.42 180 GLY B CA 1
ATOM 2770 C C . GLY B 1 132 ? 73.957 -49.852 -25.811 1.00 61.33 180 GLY B C 1
ATOM 2771 O O . GLY B 1 132 ? 74.500 -50.231 -26.848 1.00 61.23 180 GLY B O 1
ATOM 2772 N N . GLN B 1 133 ? 72.637 -49.838 -25.645 1.00 61.90 181 GLN B N 1
ATOM 2773 C CA . GLN B 1 133 ? 71.719 -50.285 -26.691 1.00 62.80 181 GLN B CA 1
ATOM 2774 C C . GLN B 1 133 ? 72.187 -49.870 -28.082 1.00 63.41 181 GLN B C 1
ATOM 2775 O O . GLN B 1 133 ? 72.640 -48.744 -28.285 1.00 63.32 181 GLN B O 1
ATOM 2777 N N . ASP B 1 134 ? 72.078 -50.790 -29.035 1.00 64.23 182 ASP B N 1
ATOM 2778 C CA . ASP B 1 134 ? 72.493 -50.523 -30.407 1.00 65.14 182 ASP B CA 1
ATOM 2779 C C . ASP B 1 134 ? 71.415 -49.758 -31.165 1.00 65.24 182 ASP B C 1
ATOM 2780 O O . ASP B 1 134 ? 70.274 -50.206 -31.263 1.00 65.00 182 ASP B O 1
ATOM 2785 N N . VAL B 1 135 ? 71.789 -48.602 -31.704 1.00 65.50 183 VAL B N 1
ATOM 2786 C CA . VAL B 1 135 ? 70.862 -47.760 -32.448 1.00 65.84 183 VAL B CA 1
ATOM 2787 C C . VAL B 1 135 ? 70.177 -48.511 -33.585 1.00 65.95 183 VAL B C 1
ATOM 2788 O O . VAL B 1 135 ? 69.030 -48.224 -33.921 1.00 65.66 183 VAL B O 1
ATOM 2790 N N . ASP B 1 136 ? 70.879 -49.476 -34.172 1.00 66.35 184 ASP B N 1
ATOM 2791 C CA . ASP B 1 136 ? 70.328 -50.257 -35.276 1.00 66.66 184 ASP B CA 1
ATOM 2792 C C . ASP B 1 136 ? 69.765 -51.602 -34.825 1.00 66.99 184 ASP B C 1
ATOM 2793 O O . ASP B 1 136 ? 69.330 -52.405 -35.649 1.00 67.02 184 ASP B O 1
ATOM 2798 N N . MET B 1 137 ? 69.773 -51.843 -33.518 1.00 67.50 185 MET B N 1
ATOM 2799 C CA . MET B 1 137 ? 69.267 -53.093 -32.957 1.00 67.91 185 MET B CA 1
ATOM 2800 C C . MET B 1 137 ? 67.902 -53.464 -33.528 1.00 67.94 185 MET B C 1
ATOM 2801 O O . MET B 1 137 ? 66.963 -52.669 -33.484 1.00 67.92 185 MET B O 1
ATOM 2806 N N . MET B 1 138 ? 67.792 -54.677 -34.056 1.00 67.93 186 MET B N 1
ATOM 2807 C CA . MET B 1 138 ? 66.535 -55.140 -34.630 1.00 68.02 186 MET B CA 1
ATOM 2808 C C . MET B 1 138 ? 65.809 -56.096 -33.696 1.00 67.72 186 MET B C 1
ATOM 2809 O O . MET B 1 138 ? 66.433 -56.912 -33.020 1.00 67.85 186 MET B O 1
ATOM 2814 N N . ASP B 1 139 ? 64.486 -55.990 -33.660 1.00 67.32 187 ASP B N 1
ATOM 2815 C CA . ASP B 1 139 ? 63.680 -56.858 -32.813 1.00 67.11 187 ASP B CA 1
ATOM 2816 C C . ASP B 1 139 ? 63.395 -58.160 -33.551 1.00 66.95 187 ASP B C 1
ATOM 2817 O O . ASP B 1 139 ? 63.844 -58.345 -34.681 1.00 67.07 187 ASP B O 1
ATOM 2822 N N . GLN B 1 140 ? 62.649 -59.058 -32.915 1.00 66.67 188 GLN B N 1
ATOM 2823 C CA . GLN B 1 140 ? 62.312 -60.339 -33.527 1.00 66.64 188 GLN B CA 1
ATOM 2824 C C . GLN B 1 140 ? 61.439 -60.150 -34.760 1.00 66.35 188 GLN B C 1
ATOM 2825 O O . GLN B 1 140 ? 60.939 -61.118 -35.332 1.00 66.44 188 GLN B O 1
ATOM 2831 N N . ASN B 1 141 ? 61.256 -58.897 -35.163 1.00 65.82 189 ASN B N 1
ATOM 2832 C CA . ASN B 1 141 ? 60.445 -58.577 -36.330 1.00 65.14 189 ASN B CA 1
ATOM 2833 C C . ASN B 1 141 ? 61.333 -57.996 -37.422 1.00 64.31 189 ASN B C 1
ATOM 2834 O O . ASN B 1 141 ? 60.870 -57.704 -38.524 1.00 64.23 189 ASN B O 1
ATOM 2839 N N . GLY B 1 142 ? 62.614 -57.831 -37.106 1.00 63.59 190 GLY B N 1
ATOM 2840 C CA . GLY B 1 142 ? 63.547 -57.273 -38.065 1.00 62.49 190 GLY B CA 1
ATOM 2841 C C . GLY B 1 142 ? 63.423 -55.763 -38.092 1.00 62.03 190 GLY B C 1
ATOM 2842 O O . GLY B 1 142 ? 64.129 -55.081 -38.836 1.00 61.73 190 GLY B O 1
ATOM 2843 N N . MET B 1 143 ? 62.514 -55.242 -37.272 1.00 61.29 191 MET B N 1
ATOM 2844 C CA . MET B 1 143 ? 62.279 -53.806 -37.186 1.00 60.26 191 MET B CA 1
ATOM 2845 C C . MET B 1 143 ? 63.362 -53.124 -36.361 1.00 59.43 191 MET B C 1
ATOM 2846 O O . MET B 1 143 ? 63.801 -53.646 -35.338 1.00 59.42 191 MET B O 1
ATOM 2851 N N . THR B 1 144 ? 63.790 -51.955 -36.818 1.00 58.37 192 THR B N 1
ATOM 2852 C CA . THR B 1 144 ? 64.814 -51.187 -36.125 1.00 57.76 192 THR B CA 1
ATOM 2853 C C . THR B 1 144 ? 64.124 -49.996 -35.451 1.00 56.86 192 THR B C 1
ATOM 2854 O O . THR B 1 144 ? 63.000 -49.643 -35.807 1.00 56.75 192 THR B O 1
ATOM 2858 N N . PRO B 1 145 ? 64.778 -49.373 -34.460 1.00 56.20 193 PRO B N 1
ATOM 2859 C CA . PRO B 1 145 ? 64.156 -48.229 -33.788 1.00 55.68 193 PRO B CA 1
ATOM 2860 C C . PRO B 1 145 ? 63.673 -47.164 -34.769 1.00 55.62 193 PRO B C 1
ATOM 2861 O O . PRO B 1 145 ? 62.635 -46.540 -34.555 1.00 55.17 193 PRO B O 1
ATOM 2865 N N . LEU B 1 146 ? 64.428 -46.968 -35.847 1.00 55.53 194 LEU B N 1
ATOM 2866 C CA . LEU B 1 146 ? 64.085 -45.973 -36.859 1.00 55.38 194 LEU B CA 1
ATOM 2867 C C . LEU B 1 146 ? 62.812 -46.333 -37.617 1.00 55.36 194 LEU B C 1
ATOM 2868 O O . LEU B 1 146 ? 61.981 -45.469 -37.898 1.00 55.41 194 LEU B O 1
ATOM 2873 N N . MET B 1 147 ? 62.665 -47.608 -37.956 1.00 54.97 195 MET B N 1
ATOM 2874 C CA . MET B 1 147 ? 61.485 -48.064 -38.679 1.00 55.15 195 MET B CA 1
ATOM 2875 C C . MET B 1 147 ? 60.221 -47.854 -37.850 1.00 54.69 195 MET B C 1
ATOM 2876 O O . MET B 1 147 ? 59.185 -47.437 -38.370 1.00 54.14 195 MET B O 1
ATOM 2881 N N . TRP B 1 148 ? 60.313 -48.146 -36.557 1.00 54.42 196 TRP B N 1
ATOM 2882 C CA . TRP B 1 148 ? 59.180 -47.982 -35.657 1.00 54.02 196 TRP B CA 1
ATOM 2883 C C . TRP B 1 148 ? 58.753 -46.524 -35.569 1.00 53.76 196 TRP B C 1
ATOM 2884 O O . TRP B 1 148 ? 57.613 -46.187 -35.876 1.00 53.90 196 TRP B O 1
ATOM 2895 N N . ALA B 1 149 ? 59.676 -45.666 -35.151 1.00 53.72 197 ALA B N 1
ATOM 2896 C CA . ALA B 1 149 ? 59.397 -44.243 -35.022 1.00 54.20 197 ALA B CA 1
ATOM 2897 C C . ALA B 1 149 ? 58.841 -43.674 -36.323 1.00 54.51 197 ALA B C 1
ATOM 2898 O O . ALA B 1 149 ? 57.876 -42.908 -36.319 1.00 54.30 197 ALA B O 1
ATOM 2900 N N . ALA B 1 150 ? 59.453 -44.054 -37.439 1.00 54.45 198 ALA B N 1
ATOM 2901 C CA . ALA B 1 150 ? 59.012 -43.574 -38.740 1.00 54.94 198 ALA B CA 1
ATOM 2902 C C . ALA B 1 150 ? 57.585 -44.024 -39.001 1.00 54.81 198 ALA B C 1
ATOM 2903 O O . ALA B 1 150 ? 56.804 -43.319 -39.641 1.00 54.73 198 ALA B O 1
ATOM 2905 N N . TYR B 1 151 ? 57.249 -45.197 -38.481 1.00 54.74 199 TYR B N 1
ATOM 2906 C CA . TYR B 1 151 ? 55.929 -45.779 -38.669 1.00 54.84 199 TYR B CA 1
ATOM 2907 C C . TYR B 1 151 ? 54.893 -45.417 -37.601 1.00 54.23 199 TYR B C 1
ATOM 2908 O O . TYR B 1 151 ? 53.691 -45.440 -37.870 1.00 54.16 199 TYR B O 1
ATOM 2917 N N . ARG B 1 152 ? 55.349 -45.065 -36.403 1.00 53.17 200 ARG B N 1
ATOM 2918 C CA . ARG B 1 152 ? 54.427 -44.755 -35.311 1.00 52.51 200 ARG B CA 1
ATOM 2919 C C . ARG B 1 152 ? 54.494 -43.368 -34.671 1.00 51.62 200 ARG B C 1
ATOM 2920 O O . ARG B 1 152 ? 53.622 -43.019 -33.873 1.00 52.34 200 ARG B O 1
ATOM 2928 N N . THR B 1 153 ? 55.505 -42.574 -35.000 1.00 50.05 201 THR B N 1
ATOM 2929 C CA . THR B 1 153 ? 55.611 -41.249 -34.400 1.00 48.94 201 THR B CA 1
ATOM 2930 C C . THR B 1 153 ? 55.628 -40.100 -35.407 1.00 49.16 201 THR B C 1
ATOM 2931 O O . THR B 1 153 ? 56.627 -39.860 -36.083 1.00 47.87 201 THR B O 1
ATOM 2935 N N . HIS B 1 154 ? 54.504 -39.392 -35.489 1.00 49.28 202 HIS B N 1
ATOM 2936 C CA . HIS B 1 154 ? 54.357 -38.257 -36.392 1.00 50.20 202 HIS B CA 1
ATOM 2937 C C . HIS B 1 154 ? 54.887 -37.005 -35.709 1.00 50.10 202 HIS B C 1
ATOM 2938 O O . HIS B 1 154 ? 54.124 -36.165 -35.235 1.00 50.66 202 HIS B O 1
ATOM 2945 N N . SER B 1 155 ? 56.206 -36.895 -35.660 1.00 49.77 203 SER B N 1
ATOM 2946 C CA . SER B 1 155 ? 56.867 -35.766 -35.028 1.00 49.38 203 SER B CA 1
ATOM 2947 C C . SER B 1 155 ? 58.345 -35.842 -35.367 1.00 48.90 203 SER B C 1
ATOM 2948 O O . SER B 1 155 ? 58.829 -36.891 -35.785 1.00 48.90 203 SER B O 1
ATOM 2951 N N . VAL B 1 156 ? 59.060 -34.736 -35.196 1.00 48.41 204 VAL B N 1
ATOM 2952 C CA . VAL B 1 156 ? 60.483 -34.717 -35.499 1.00 48.19 204 VAL B CA 1
ATOM 2953 C C . VAL B 1 156 ? 61.240 -35.772 -34.689 1.00 47.64 204 VAL B C 1
ATOM 2954 O O . VAL B 1 156 ? 62.122 -36.446 -35.216 1.00 47.47 204 VAL B O 1
ATOM 2958 N N . ASP B 1 157 ? 60.890 -35.917 -33.415 1.00 46.82 205 ASP B N 1
ATOM 2959 C CA . ASP B 1 157 ? 61.530 -36.901 -32.548 1.00 46.76 205 ASP B CA 1
ATOM 2960 C C . ASP B 1 157 ? 60.583 -38.070 -32.278 1.00 47.24 205 ASP B C 1
ATOM 2961 O O . ASP B 1 157 ? 59.363 -37.907 -32.312 1.00 46.72 205 ASP B O 1
ATOM 2966 N N . PRO B 1 158 ? 61.129 -39.258 -31.965 1.00 46.98 206 PRO B N 1
ATOM 2967 C CA . PRO B 1 158 ? 62.540 -39.644 -31.828 1.00 47.07 206 PRO B CA 1
ATOM 2968 C C . PRO B 1 158 ? 63.362 -39.735 -33.114 1.00 47.13 206 PRO B C 1
ATOM 2969 O O . PRO B 1 158 ? 64.592 -39.797 -33.059 1.00 46.93 206 PRO B O 1
ATOM 2973 N N . THR B 1 159 ? 62.694 -39.756 -34.263 1.00 47.13 207 THR B N 1
ATOM 2974 C CA . THR B 1 159 ? 63.393 -39.865 -35.538 1.00 47.57 207 THR B CA 1
ATOM 2975 C C . THR B 1 159 ? 64.634 -38.980 -35.626 1.00 47.90 207 THR B C 1
ATOM 2976 O O . THR B 1 159 ? 65.754 -39.485 -35.738 1.00 48.34 207 THR B O 1
ATOM 2980 N N . ARG B 1 160 ? 64.443 -37.667 -35.568 1.00 47.80 208 ARG B N 1
ATOM 2981 C CA . ARG B 1 160 ? 65.567 -36.743 -35.644 1.00 47.81 208 ARG B CA 1
ATOM 2982 C C . ARG B 1 160 ? 66.687 -37.131 -34.682 1.00 47.77 208 ARG B C 1
ATOM 2983 O O . ARG B 1 160 ? 67.865 -37.002 -35.011 1.00 47.68 208 ARG B O 1
ATOM 2991 N N . LEU B 1 161 ? 66.322 -37.592 -33.490 1.00 47.35 209 LEU B N 1
ATOM 2992 C CA . LEU B 1 161 ? 67.323 -37.999 -32.508 1.00 47.16 209 LEU B CA 1
ATOM 2993 C C . LEU B 1 161 ? 68.114 -39.190 -33.045 1.00 46.85 209 LEU B C 1
ATOM 2994 O O . LEU B 1 161 ? 69.343 -39.174 -33.067 1.00 46.16 209 LEU B O 1
ATOM 2999 N N . LEU B 1 162 ? 67.396 -40.222 -33.475 1.00 47.14 210 LEU B N 1
ATOM 3000 C CA . LEU B 1 162 ? 68.028 -41.417 -34.014 1.00 47.78 210 LEU B CA 1
ATOM 3001 C C . LEU B 1 162 ? 69.003 -41.051 -35.131 1.00 48.86 210 LEU B C 1
ATOM 3002 O O . LEU B 1 162 ? 70.140 -41.528 -35.155 1.00 48.65 210 LEU B O 1
ATOM 3007 N N . LEU B 1 163 ? 68.561 -40.196 -36.047 1.00 49.27 211 LEU B N 1
ATOM 3008 C CA . LEU B 1 163 ? 69.409 -39.769 -37.150 1.00 50.91 211 LEU B CA 1
ATOM 3009 C C . LEU B 1 163 ? 70.689 -39.131 -36.620 1.00 52.40 211 LEU B C 1
ATOM 3010 O O . LEU B 1 163 ? 71.741 -39.216 -37.253 1.00 53.06 211 LEU B O 1
ATOM 3015 N N . THR B 1 164 ? 70.592 -38.494 -35.457 1.00 53.51 212 THR B N 1
ATOM 3016 C CA . THR B 1 164 ? 71.745 -37.860 -34.829 1.00 55.14 212 THR B CA 1
ATOM 3017 C C . THR B 1 164 ? 72.733 -38.934 -34.381 1.00 56.47 212 THR B C 1
ATOM 3018 O O . THR B 1 164 ? 73.949 -38.749 -34.458 1.00 56.42 212 THR B O 1
ATOM 3022 N N . PHE B 1 165 ? 72.201 -40.056 -33.906 1.00 57.75 213 PHE B N 1
ATOM 3023 C CA . PHE B 1 165 ? 73.036 -41.163 -33.458 1.00 59.08 213 PHE B CA 1
ATOM 3024 C C . PHE B 1 165 ? 73.515 -41.964 -34.661 1.00 59.81 213 PHE B C 1
ATOM 3025 O O . PHE B 1 165 ? 73.749 -43.168 -34.567 1.00 60.01 213 PHE B O 1
ATOM 3033 N N . ASN B 1 166 ? 73.647 -41.278 -35.791 1.00 60.85 214 ASN B N 1
ATOM 3034 C CA . ASN B 1 166 ? 74.103 -41.884 -37.036 1.00 62.22 214 ASN B CA 1
ATOM 3035 C C . ASN B 1 166 ? 73.570 -43.291 -37.279 1.00 62.86 214 ASN B C 1
ATOM 3036 O O . ASN B 1 166 ? 74.328 -44.262 -37.304 1.00 62.86 214 ASN B O 1
ATOM 3041 N N . VAL B 1 167 ? 72.259 -43.388 -37.463 1.00 63.44 215 VAL B N 1
ATOM 3042 C CA . VAL B 1 167 ? 71.608 -44.663 -37.718 1.00 63.91 215 VAL B CA 1
ATOM 3043 C C . VAL B 1 167 ? 71.583 -44.904 -39.224 1.00 64.97 215 VAL B C 1
ATOM 3044 O O . VAL B 1 167 ? 71.567 -43.956 -40.008 1.00 65.27 215 VAL B O 1
ATOM 3048 N N . SER B 1 168 ? 71.588 -46.170 -39.629 1.00 65.77 216 SER B N 1
ATOM 3049 C CA . SER B 1 168 ? 71.563 -46.510 -41.047 1.00 66.52 216 SER B CA 1
ATOM 3050 C C . SER B 1 168 ? 70.141 -46.341 -41.571 1.00 67.28 216 SER B C 1
ATOM 3051 O O . SER B 1 168 ? 69.242 -47.098 -41.208 1.00 67.16 216 SER B O 1
ATOM 3054 N N . VAL B 1 169 ? 69.949 -45.344 -42.428 1.00 67.89 217 VAL B N 1
ATOM 3055 C CA . VAL B 1 169 ? 68.635 -45.037 -42.983 1.00 68.48 217 VAL B CA 1
ATOM 3056 C C . VAL B 1 169 ? 68.080 -46.016 -44.016 1.00 69.26 217 VAL B C 1
ATOM 3057 O O . VAL B 1 169 ? 66.871 -46.232 -44.076 1.00 69.60 217 VAL B O 1
ATOM 3061 N N . ASN B 1 170 ? 68.950 -46.613 -44.823 1.00 70.17 218 ASN B N 1
ATOM 3062 C CA . ASN B 1 170 ? 68.492 -47.522 -45.869 1.00 70.96 218 ASN B CA 1
ATOM 3063 C C . ASN B 1 170 ? 68.401 -49.000 -45.511 1.00 71.30 218 ASN B C 1
ATOM 3064 O O . ASN B 1 170 ? 68.524 -49.858 -46.384 1.00 71.64 218 ASN B O 1
ATOM 3069 N N . LEU B 1 171 ? 68.174 -49.301 -44.237 1.00 71.63 219 LEU B N 1
ATOM 3070 C CA . LEU B 1 171 ? 68.052 -50.687 -43.802 1.00 72.05 219 LEU B CA 1
ATOM 3071 C C . LEU B 1 171 ? 66.589 -51.110 -43.886 1.00 72.41 219 LEU B C 1
ATOM 3072 O O . LEU B 1 171 ? 65.689 -50.294 -43.693 1.00 72.61 219 LEU B O 1
ATOM 3074 N N . GLY B 1 172 ? 66.355 -52.384 -44.182 1.00 72.95 220 GLY B N 1
ATOM 3075 C CA . GLY B 1 172 ? 64.993 -52.880 -44.280 1.00 73.59 220 GLY B CA 1
ATOM 3076 C C . GLY B 1 172 ? 64.757 -54.063 -43.361 1.00 74.15 220 GLY B C 1
ATOM 3077 O O . GLY B 1 172 ? 65.662 -54.870 -43.143 1.00 74.25 220 GLY B O 1
ATOM 3078 N N . ASP B 1 173 ? 63.547 -54.174 -42.818 1.00 74.43 221 ASP B N 1
ATOM 3079 C CA . ASP B 1 173 ? 63.229 -55.279 -41.920 1.00 74.88 221 ASP B CA 1
ATOM 3080 C C . ASP B 1 173 ? 63.364 -56.610 -42.649 1.00 75.29 221 ASP B C 1
ATOM 3081 O O . ASP B 1 173 ? 63.650 -56.645 -43.846 1.00 75.25 221 ASP B O 1
ATOM 3086 N N . LYS B 1 174 ? 63.150 -57.701 -41.922 1.00 75.73 222 LYS B N 1
ATOM 3087 C CA . LYS B 1 174 ? 63.259 -59.037 -42.493 1.00 75.96 222 LYS B CA 1
ATOM 3088 C C . LYS B 1 174 ? 62.069 -59.408 -43.375 1.00 76.05 222 LYS B C 1
ATOM 3089 O O . LYS B 1 174 ? 62.151 -59.347 -44.602 1.00 76.00 222 LYS B O 1
ATOM 3091 N N . TYR B 1 175 ? 60.967 -59.791 -42.737 1.00 76.28 223 TYR B N 1
ATOM 3092 C CA . TYR B 1 175 ? 59.748 -60.200 -43.433 1.00 76.42 223 TYR B CA 1
ATOM 3093 C C . TYR B 1 175 ? 59.373 -59.349 -44.648 1.00 76.55 223 TYR B C 1
ATOM 3094 O O . TYR B 1 175 ? 59.584 -59.755 -45.791 1.00 76.59 223 TYR B O 1
ATOM 3096 N N . HIS B 1 176 ? 58.809 -58.172 -44.394 1.00 76.51 224 HIS B N 1
ATOM 3097 C CA . HIS B 1 176 ? 58.382 -57.274 -45.463 1.00 76.27 224 HIS B CA 1
ATOM 3098 C C . HIS B 1 176 ? 59.538 -56.591 -46.193 1.00 76.12 224 HIS B C 1
ATOM 3099 O O . HIS B 1 176 ? 59.398 -56.188 -47.349 1.00 75.94 224 HIS B O 1
ATOM 3101 N N . LYS B 1 177 ? 60.675 -56.461 -45.517 1.00 75.96 225 LYS B N 1
ATOM 3102 C CA . LYS B 1 177 ? 61.851 -55.822 -46.101 1.00 75.51 225 LYS B CA 1
ATOM 3103 C C . LYS B 1 177 ? 61.552 -54.382 -46.511 1.00 75.16 225 LYS B C 1
ATOM 3104 O O . LYS B 1 177 ? 61.824 -53.978 -47.641 1.00 75.38 225 LYS B O 1
ATOM 3106 N N . ASN B 1 178 ? 60.989 -53.614 -45.583 1.00 74.47 226 ASN B N 1
ATOM 3107 C CA . ASN B 1 178 ? 60.655 -52.216 -45.835 1.00 73.70 226 ASN B CA 1
ATOM 3108 C C . ASN B 1 178 ? 61.666 -51.278 -45.196 1.00 72.91 226 ASN B C 1
ATOM 3109 O O . ASN B 1 178 ? 62.242 -51.581 -44.152 1.00 72.84 226 ASN B O 1
ATOM 3114 N N . THR B 1 179 ? 61.875 -50.133 -45.835 1.00 71.91 227 THR B N 1
ATOM 3115 C CA . THR B 1 179 ? 62.803 -49.134 -45.326 1.00 71.09 227 THR B CA 1
ATOM 3116 C C . THR B 1 179 ? 62.023 -48.196 -44.413 1.00 70.23 227 THR B C 1
ATOM 3117 O O . THR B 1 179 ? 60.795 -48.124 -44.490 1.00 69.77 227 THR B O 1
ATOM 3121 N N . ALA B 1 180 ? 62.732 -47.485 -43.544 1.00 69.14 228 ALA B N 1
ATOM 3122 C CA . ALA B 1 180 ? 62.082 -46.547 -42.644 1.00 68.36 228 ALA B CA 1
ATOM 3123 C C . ALA B 1 180 ? 61.235 -45.599 -43.486 1.00 67.91 228 ALA B C 1
ATOM 3124 O O . ALA B 1 180 ? 60.204 -45.100 -43.035 1.00 67.77 228 ALA B O 1
ATOM 3126 N N . LEU B 1 181 ? 61.672 -45.371 -44.721 1.00 67.45 229 LEU B N 1
ATOM 3127 C CA . LEU B 1 181 ? 60.968 -44.480 -45.635 1.00 67.00 229 LEU B CA 1
ATOM 3128 C C . LEU B 1 181 ? 59.654 -45.075 -46.137 1.00 66.57 229 LEU B C 1
ATOM 3129 O O . LEU B 1 181 ? 58.678 -44.352 -46.336 1.00 66.35 229 LEU B O 1
ATOM 3134 N N . HIS B 1 182 ? 59.628 -46.389 -46.345 1.00 66.21 230 HIS B N 1
ATOM 3135 C CA . HIS B 1 182 ? 58.415 -47.056 -46.808 1.00 65.73 230 HIS B CA 1
ATOM 3136 C C . HIS B 1 182 ? 57.363 -47.013 -45.706 1.00 64.93 230 HIS B C 1
ATOM 3137 O O . HIS B 1 182 ? 56.189 -46.748 -45.96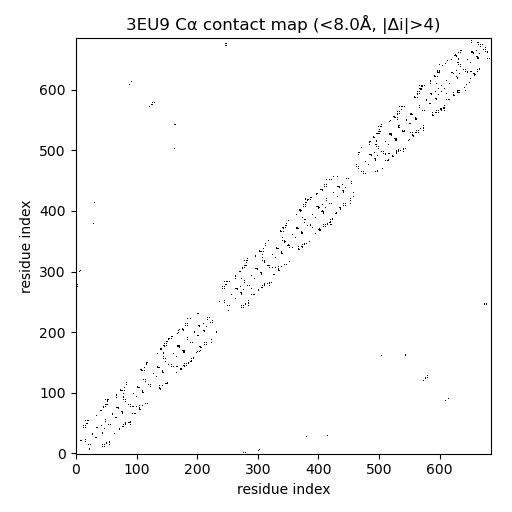2 1.00 64.61 230 HIS B O 1
ATOM 3144 N N . TRP B 1 183 ? 57.795 -47.285 -44.479 1.00 64.18 231 TRP B N 1
ATOM 3145 C CA . TRP B 1 183 ? 56.896 -47.271 -43.331 1.00 63.34 231 TRP B CA 1
ATOM 3146 C C . TRP B 1 183 ? 56.335 -45.867 -43.132 1.00 62.95 231 TRP B C 1
ATOM 3147 O O . TRP B 1 183 ? 55.131 -45.691 -42.946 1.00 63.29 231 TRP B O 1
ATOM 3158 N N . ALA B 1 184 ? 57.215 -44.871 -43.178 1.00 62.15 232 ALA B N 1
ATOM 3159 C CA . ALA B 1 184 ? 56.810 -43.481 -43.006 1.00 61.80 232 ALA B CA 1
ATOM 3160 C C . ALA B 1 184 ? 55.694 -43.121 -43.979 1.00 61.37 232 ALA B C 1
ATOM 3161 O O . ALA B 1 184 ? 54.740 -42.432 -43.616 1.00 61.37 232 ALA B O 1
ATOM 3163 N N . VAL B 1 185 ? 55.819 -43.594 -45.214 1.00 61.11 233 VAL B N 1
ATOM 3164 C CA . VAL B 1 185 ? 54.820 -43.325 -46.240 1.00 61.11 233 VAL B CA 1
ATOM 3165 C C . VAL B 1 185 ? 53.493 -43.994 -45.892 1.00 61.13 233 VAL B C 1
ATOM 3166 O O . VAL B 1 185 ? 52.444 -43.349 -45.902 1.00 61.31 233 VAL B O 1
ATOM 3170 N N . LEU B 1 186 ? 53.547 -45.288 -45.586 1.00 60.77 234 LEU B N 1
ATOM 3171 C CA . LEU B 1 186 ? 52.352 -46.047 -45.233 1.00 60.57 234 LEU B CA 1
ATOM 3172 C C . LEU B 1 186 ? 51.625 -45.413 -44.054 1.00 60.33 234 LEU B C 1
ATOM 3173 O O . LEU B 1 186 ? 50.400 -45.476 -43.963 1.00 60.64 234 LEU B O 1
ATOM 3178 N N . ALA B 1 187 ? 52.388 -44.804 -43.152 1.00 59.73 235 ALA B N 1
ATOM 3179 C CA . ALA B 1 187 ? 51.818 -44.162 -41.977 1.00 59.43 235 ALA B CA 1
ATOM 3180 C C . ALA B 1 187 ? 51.383 -42.730 -42.273 1.00 59.15 235 ALA B C 1
ATOM 3181 O O . ALA B 1 187 ? 50.772 -42.075 -41.428 1.00 59.32 235 ALA B O 1
ATOM 3183 N N . GLY B 1 188 ? 51.694 -42.249 -43.473 1.00 58.63 236 GLY B N 1
ATOM 3184 C CA . GLY B 1 188 ? 51.331 -40.892 -43.842 1.00 57.71 236 GLY B CA 1
ATOM 3185 C C . GLY B 1 188 ? 52.029 -39.899 -42.934 1.00 57.24 236 GLY B C 1
ATOM 3186 O O . GLY B 1 188 ? 51.460 -38.873 -42.562 1.00 57.00 236 GLY B O 1
ATOM 3187 N N . ASN B 1 189 ? 53.273 -40.212 -42.584 1.00 56.79 237 ASN B N 1
ATOM 3188 C CA . ASN B 1 189 ? 54.076 -39.376 -41.698 1.00 56.36 237 ASN B CA 1
ATOM 3189 C C . ASN B 1 189 ? 54.983 -38.432 -42.491 1.00 56.12 237 ASN B C 1
ATOM 3190 O O . ASN B 1 189 ? 56.171 -38.706 -42.668 1.00 55.82 237 ASN B O 1
ATOM 3195 N N . THR B 1 190 ? 54.423 -37.316 -42.951 1.00 55.46 238 THR B N 1
ATOM 3196 C CA . THR B 1 190 ? 55.174 -36.344 -43.741 1.00 54.67 238 THR B CA 1
ATOM 3197 C C . THR B 1 190 ? 56.293 -35.663 -42.960 1.00 54.35 238 THR B C 1
ATOM 3198 O O . THR B 1 190 ? 57.266 -35.186 -43.547 1.00 53.86 238 THR B O 1
ATOM 3202 N N . THR B 1 191 ? 56.154 -35.607 -41.640 1.00 54.07 239 THR B N 1
ATOM 3203 C CA . THR B 1 191 ? 57.179 -34.989 -40.806 1.00 53.88 239 THR B CA 1
ATOM 3204 C C . THR B 1 191 ? 58.446 -35.836 -40.876 1.00 53.72 239 THR B C 1
ATOM 3205 O O . THR B 1 191 ? 59.553 -35.311 -41.021 1.00 53.12 239 THR B O 1
ATOM 3209 N N . VAL B 1 192 ? 58.264 -37.151 -40.784 1.00 53.25 240 VAL B N 1
ATOM 3210 C CA . VAL B 1 192 ? 59.371 -38.097 -40.833 1.00 53.54 240 VAL B CA 1
ATOM 3211 C C . VAL B 1 192 ? 59.970 -38.184 -42.234 1.00 53.76 240 VAL B C 1
ATOM 3212 O O . VAL B 1 192 ? 61.189 -38.260 -42.385 1.00 53.75 240 VAL B O 1
ATOM 3216 N N . ILE B 1 193 ? 59.114 -38.179 -43.250 1.00 53.85 241 ILE B N 1
ATOM 3217 C CA . ILE B 1 193 ? 59.574 -38.246 -44.633 1.00 54.66 241 ILE B CA 1
ATOM 3218 C C . ILE B 1 193 ? 60.662 -37.198 -44.852 1.00 54.92 241 ILE B C 1
ATOM 3219 O O . ILE B 1 193 ? 61.767 -37.517 -45.295 1.00 54.99 241 ILE B O 1
ATOM 3224 N N . SER B 1 194 ? 60.341 -35.949 -44.529 1.00 54.73 242 SER B N 1
ATOM 3225 C CA . SER B 1 194 ? 61.282 -34.847 -44.685 1.00 55.11 242 SER B CA 1
ATOM 3226 C C . SER B 1 194 ? 62.623 -35.152 -44.039 1.00 55.09 242 SER B C 1
ATOM 3227 O O . SER B 1 194 ? 63.665 -35.026 -44.676 1.00 55.28 242 SER B O 1
ATOM 3230 N N . LEU B 1 195 ? 62.593 -35.550 -42.772 1.00 55.30 243 LEU B N 1
ATOM 3231 C CA . LEU B 1 195 ? 63.817 -35.864 -42.043 1.00 55.94 243 LEU B CA 1
ATOM 3232 C C . LEU B 1 195 ? 64.632 -36.955 -42.734 1.00 56.64 243 LEU B C 1
ATOM 3233 O O . LEU B 1 195 ? 65.841 -36.816 -42.915 1.00 56.71 243 LEU B O 1
ATOM 3238 N N . LEU B 1 196 ? 63.966 -38.038 -43.121 1.00 57.53 244 LEU B N 1
ATOM 3239 C CA . LEU B 1 196 ? 64.635 -39.148 -43.791 1.00 58.62 244 LEU B CA 1
ATOM 3240 C C . LEU B 1 196 ? 65.263 -38.729 -45.116 1.00 59.61 244 LEU B C 1
ATOM 3241 O O . LEU B 1 196 ? 66.402 -39.091 -45.409 1.00 59.72 244 LEU B O 1
ATOM 3246 N N . LEU B 1 197 ? 64.521 -37.970 -45.916 1.00 60.57 245 LEU B N 1
ATOM 3247 C CA . LEU B 1 197 ? 65.033 -37.514 -47.202 1.00 61.70 245 LEU B CA 1
ATOM 3248 C C . LEU B 1 19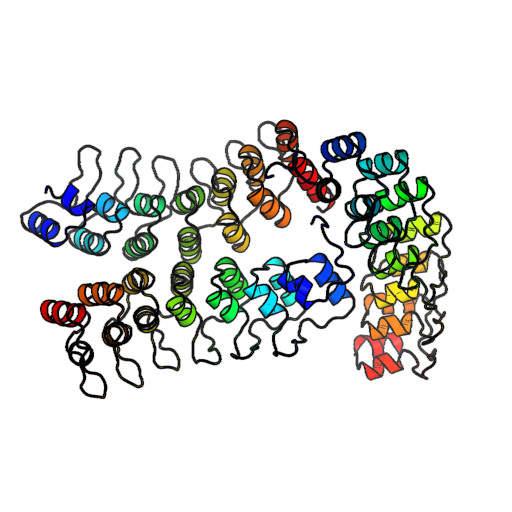7 ? 66.314 -36.714 -47.001 1.00 62.74 245 LEU B C 1
ATOM 3249 O O . LEU B 1 197 ? 67.336 -36.995 -47.625 1.00 63.19 245 LEU B O 1
ATOM 3254 N N . GLU B 1 198 ? 66.257 -35.721 -46.120 1.00 63.84 246 GLU B N 1
ATOM 3255 C CA . GLU B 1 198 ? 67.422 -34.896 -45.833 1.00 65.20 246 GLU B CA 1
ATOM 3256 C C . GLU B 1 198 ? 68.560 -35.762 -45.295 1.00 65.50 246 GLU B C 1
ATOM 3257 O O . GLU B 1 198 ? 69.720 -35.351 -45.292 1.00 65.54 246 GLU B O 1
ATOM 3263 N N . ALA B 1 199 ? 68.219 -36.965 -44.844 1.00 65.96 247 ALA B N 1
ATOM 3264 C CA . ALA B 1 199 ? 69.209 -37.886 -44.298 1.00 66.34 247 ALA B CA 1
ATOM 3265 C C . ALA B 1 199 ? 69.806 -38.770 -45.388 1.00 66.69 247 ALA B C 1
ATOM 3266 O O . ALA B 1 199 ? 70.721 -39.553 -45.131 1.00 66.70 247 ALA B O 1
ATOM 3268 N N . GLY B 1 200 ? 69.282 -38.643 -46.603 1.00 67.15 248 GLY B N 1
ATOM 3269 C CA . GLY B 1 200 ? 69.785 -39.435 -47.710 1.00 67.86 248 GLY B CA 1
ATOM 3270 C C . GLY B 1 200 ? 69.083 -40.767 -47.881 1.00 68.41 248 GLY B C 1
ATOM 3271 O O . GLY B 1 200 ? 69.713 -41.767 -48.224 1.00 68.38 248 GLY B O 1
ATOM 3272 N N . ALA B 1 201 ? 67.776 -40.789 -47.643 1.00 69.01 249 ALA B N 1
ATOM 3273 C CA . ALA B 1 201 ? 67.000 -42.014 -47.785 1.00 69.75 249 ALA B CA 1
ATOM 3274 C C . ALA B 1 201 ? 66.897 -42.384 -49.260 1.00 70.34 249 ALA B C 1
ATOM 3275 O O . ALA B 1 201 ? 66.941 -41.511 -50.128 1.00 70.53 249 ALA B O 1
ATOM 3277 N N . ASN B 1 202 ? 66.761 -43.677 -49.539 1.00 70.90 250 ASN B N 1
ATOM 3278 C CA . ASN B 1 202 ? 66.657 -44.158 -50.914 1.00 71.45 250 ASN B CA 1
ATOM 3279 C C . ASN B 1 202 ? 65.210 -44.092 -51.392 1.00 71.69 250 ASN B C 1
ATOM 3280 O O . ASN B 1 202 ? 64.383 -44.920 -51.011 1.00 71.54 250 ASN B O 1
ATOM 3285 N N . VAL B 1 203 ? 64.912 -43.109 -52.235 1.00 72.46 251 VAL B N 1
ATOM 3286 C CA . VAL B 1 203 ? 63.563 -42.928 -52.758 1.00 72.94 251 VAL B CA 1
ATOM 3287 C C . VAL B 1 203 ? 63.182 -43.988 -53.786 1.00 73.45 251 VAL B C 1
ATOM 3288 O O . VAL B 1 203 ? 62.003 -44.161 -54.099 1.00 73.29 251 VAL B O 1
ATOM 3290 N N . ASP B 1 204 ? 64.177 -44.699 -54.307 1.00 74.33 252 ASP B N 1
ATOM 3291 C CA . ASP B 1 204 ? 63.925 -45.732 -55.307 1.00 75.18 252 ASP B CA 1
ATOM 3292 C C . ASP B 1 204 ? 64.008 -47.155 -54.764 1.00 75.73 252 ASP B C 1
ATOM 3293 O O . ASP B 1 204 ? 63.543 -48.094 -55.410 1.00 75.77 252 ASP B O 1
ATOM 3298 N N . ALA B 1 205 ? 64.597 -47.314 -53.581 1.00 76.44 253 ALA B N 1
ATOM 3299 C CA . ALA B 1 205 ? 64.732 -48.633 -52.968 1.00 77.27 253 ALA B CA 1
ATOM 3300 C C . ALA B 1 205 ? 63.393 -49.365 -52.970 1.00 77.81 253 ALA B C 1
ATOM 3301 O O . ALA B 1 205 ? 62.365 -48.801 -52.590 1.00 77.84 253 ALA B O 1
ATOM 3303 N N . GLN B 1 206 ? 63.412 -50.624 -53.398 1.00 78.52 254 GLN B N 1
ATOM 3304 C CA . GLN B 1 206 ? 62.199 -51.432 -53.466 1.00 79.12 254 GLN B CA 1
ATOM 3305 C C . GLN B 1 206 ? 62.085 -52.424 -52.311 1.00 79.53 254 GLN B C 1
ATOM 3306 O O . GLN B 1 206 ? 63.087 -52.953 -51.827 1.00 79.48 254 GLN B O 1
ATOM 3308 N N . ASN B 1 207 ? 60.851 -52.671 -51.881 1.00 80.06 255 ASN B N 1
ATOM 3309 C CA . ASN B 1 207 ? 60.580 -53.597 -50.788 1.00 80.55 255 ASN B CA 1
ATOM 3310 C C . ASN B 1 207 ? 60.522 -55.030 -51.307 1.00 80.90 255 ASN B C 1
ATOM 3311 O O . ASN B 1 207 ? 60.591 -55.266 -52.514 1.00 80.87 255 ASN B O 1
ATOM 3313 N N . ILE B 1 208 ? 60.392 -55.983 -50.389 1.00 81.29 256 ILE B N 1
ATOM 3314 C CA . ILE B 1 208 ? 60.322 -57.394 -50.752 1.00 81.57 256 ILE B CA 1
ATOM 3315 C C . ILE B 1 208 ? 59.006 -57.691 -51.460 1.00 81.91 256 ILE B C 1
ATOM 3316 O O . ILE B 1 208 ? 58.604 -58.848 -51.588 1.00 82.02 256 ILE B O 1
ATOM 3318 N N . LYS B 1 209 ? 58.337 -56.638 -51.916 1.00 82.24 257 LYS B N 1
ATOM 3319 C CA . LYS B 1 209 ? 57.066 -56.778 -52.612 1.00 82.52 257 LYS B CA 1
ATOM 3320 C C . LYS B 1 209 ? 57.131 -56.046 -53.948 1.00 82.72 257 LYS B C 1
ATOM 3321 O O . LYS B 1 209 ? 56.174 -56.057 -54.723 1.00 82.94 257 LYS B O 1
ATOM 3327 N N . GLY B 1 210 ? 58.273 -55.419 -54.211 1.00 82.85 258 GLY B N 1
ATOM 3328 C CA . GLY B 1 210 ? 58.451 -54.686 -55.450 1.00 83.03 258 GLY B CA 1
ATOM 3329 C C . GLY B 1 210 ? 58.300 -53.193 -55.238 1.00 83.30 258 GLY B C 1
ATOM 3330 O O . GLY B 1 210 ? 59.016 -52.396 -55.848 1.00 83.40 258 GLY B O 1
ATOM 3331 N N . GLU B 1 211 ? 57.364 -52.821 -54.368 1.00 83.30 259 GLU B N 1
ATOM 3332 C CA . GLU B 1 211 ? 57.096 -51.422 -54.053 1.00 83.35 259 GLU B CA 1
ATOM 3333 C C . GLU B 1 211 ? 58.399 -50.649 -53.867 1.00 83.45 259 GLU B C 1
ATOM 3334 O O . GLU B 1 211 ? 59.283 -51.077 -53.126 1.00 83.45 259 GLU B O 1
ATOM 3336 N N . SER B 1 212 ? 58.511 -49.510 -54.542 1.00 83.36 260 SER B N 1
ATOM 3337 C CA . SER B 1 212 ? 59.715 -48.694 -54.458 1.00 83.34 260 SER B CA 1
ATOM 3338 C C . SER B 1 212 ? 59.493 -47.387 -53.704 1.00 83.33 260 SER B C 1
ATOM 3339 O O . SER B 1 212 ? 59.829 -46.313 -54.204 1.00 83.49 260 SER B O 1
ATOM 3341 N N . ALA B 1 213 ? 58.933 -47.483 -52.501 1.00 83.09 261 ALA B N 1
ATOM 3342 C CA . ALA B 1 213 ? 58.673 -46.307 -51.674 1.00 82.94 261 ALA B CA 1
ATOM 3343 C C . ALA B 1 213 ? 57.764 -45.314 -52.390 1.00 82.83 261 ALA B C 1
ATOM 3344 O O . ALA B 1 213 ? 56.562 -45.263 -52.130 1.00 82.88 261 ALA B O 1
ATOM 3346 N N . LEU B 1 214 ? 58.347 -44.523 -53.287 1.00 82.66 262 LEU B N 1
ATOM 3347 C CA . LEU B 1 214 ? 57.591 -43.537 -54.051 1.00 82.11 262 LEU B CA 1
ATOM 3348 C C . LEU B 1 214 ? 56.355 -44.198 -54.647 1.00 81.88 262 LEU B C 1
ATOM 3349 O O . LEU B 1 214 ? 55.320 -43.555 -54.831 1.00 81.98 262 LEU B O 1
ATOM 3351 N N . ASP B 1 215 ? 56.471 -45.488 -54.947 1.00 81.49 263 ASP B N 1
ATOM 3352 C CA . ASP B 1 215 ? 55.362 -46.244 -55.509 1.00 81.12 263 ASP B CA 1
ATOM 3353 C C . ASP B 1 215 ? 54.184 -46.158 -54.547 1.00 81.03 263 ASP B C 1
ATOM 3354 O O . ASP B 1 215 ? 53.058 -45.857 -54.947 1.00 81.07 263 ASP B O 1
ATOM 3356 N N . LEU B 1 216 ? 54.457 -46.420 -53.273 1.00 80.86 264 LEU B N 1
ATOM 3357 C CA . LEU B 1 216 ? 53.430 -46.367 -52.241 1.00 80.68 264 LEU B CA 1
ATOM 3358 C C . LEU B 1 216 ? 52.871 -44.951 -52.167 1.00 80.52 264 LEU B C 1
ATOM 3359 O O . LEU B 1 216 ? 51.678 -44.756 -51.939 1.00 80.58 264 LEU B O 1
ATOM 3364 N N . ALA B 1 217 ? 53.744 -43.967 -52.361 1.00 80.32 265 ALA B N 1
ATOM 3365 C CA . ALA B 1 217 ? 53.333 -42.570 -52.334 1.00 80.16 265 ALA B CA 1
ATOM 3366 C C . ALA B 1 217 ? 52.346 -42.342 -53.473 1.00 80.07 265 ALA B C 1
ATOM 3367 O O . ALA B 1 217 ? 51.397 -41.567 -53.347 1.00 79.89 265 ALA B O 1
ATOM 3369 N N . LYS B 1 218 ? 52.582 -43.029 -54.587 1.00 79.75 266 LYS B N 1
ATOM 3370 C CA . LYS B 1 218 ? 51.715 -42.924 -55.751 1.00 79.48 266 LYS B CA 1
ATOM 3371 C C . LYS B 1 218 ? 50.402 -43.633 -55.444 1.00 79.40 266 LYS B C 1
ATOM 3372 O O . LYS B 1 218 ? 49.322 -43.096 -55.690 1.00 79.40 266 LYS B O 1
ATOM 3374 N N . GLN B 1 219 ? 50.506 -44.844 -54.903 1.00 79.23 267 GLN B N 1
ATOM 3375 C CA . GLN B 1 219 ? 49.330 -45.631 -54.550 1.00 78.78 267 GLN B CA 1
ATOM 3376 C C . GLN B 1 219 ? 48.505 -44.875 -53.513 1.00 78.61 267 GLN B C 1
ATOM 3377 O O . GLN B 1 219 ? 47.290 -45.047 -53.424 1.00 78.60 267 GLN B O 1
ATOM 3379 N N . ARG B 1 220 ? 49.178 -44.038 -52.730 1.00 78.14 268 ARG B N 1
ATOM 3380 C CA . ARG B 1 220 ? 48.513 -43.246 -51.705 1.00 77.81 268 ARG B CA 1
ATOM 3381 C C . ARG B 1 220 ? 47.972 -41.971 -52.341 1.00 77.47 268 ARG B C 1
ATOM 3382 O O . ARG B 1 220 ? 47.064 -41.335 -51.808 1.00 77.19 268 ARG B O 1
ATOM 3384 N N . LYS B 1 221 ? 48.543 -41.609 -53.485 1.00 77.15 269 LYS B N 1
ATOM 3385 C CA . LYS B 1 221 ? 48.135 -40.417 -54.220 1.00 76.81 269 LYS B CA 1
ATOM 3386 C C . LYS B 1 221 ? 48.407 -39.137 -53.436 1.00 76.43 269 LYS B C 1
ATOM 3387 O O . LYS B 1 221 ? 47.991 -38.052 -53.842 1.00 76.41 269 LYS B O 1
ATOM 3389 N N . ASN B 1 222 ? 49.110 -39.265 -52.314 1.00 75.85 270 ASN B N 1
ATOM 3390 C CA . ASN B 1 222 ? 49.431 -38.111 -51.482 1.00 75.24 270 ASN B CA 1
ATOM 3391 C C . ASN B 1 222 ? 50.261 -37.112 -52.286 1.00 74.94 270 ASN B C 1
ATOM 3392 O O . ASN B 1 222 ? 51.409 -37.383 -52.637 1.00 75.06 270 ASN B O 1
ATOM 3397 N N . VAL B 1 223 ? 49.667 -35.957 -52.573 1.00 74.55 271 VAL B N 1
ATOM 3398 C CA . VAL B 1 223 ? 50.329 -34.912 -53.346 1.00 74.00 271 VAL B CA 1
ATOM 3399 C C . VAL B 1 223 ? 51.666 -34.478 -52.750 1.00 73.79 271 VAL B C 1
ATOM 3400 O O . VAL B 1 223 ? 52.687 -34.468 -53.440 1.00 73.64 271 VAL B O 1
ATOM 3402 N N . TRP B 1 224 ? 51.657 -34.118 -51.469 1.00 73.32 272 TRP B N 1
ATOM 3403 C CA . TRP B 1 224 ? 52.871 -33.673 -50.791 1.00 73.01 272 TRP B CA 1
ATOM 3404 C C . TRP B 1 224 ? 54.013 -34.664 -50.983 1.00 73.22 272 TRP B C 1
ATOM 3405 O O . TRP B 1 224 ? 55.098 -34.297 -51.434 1.00 73.60 272 TRP B O 1
ATOM 3416 N N . MET B 1 225 ? 53.760 -35.921 -50.634 1.00 73.30 273 MET B N 1
ATOM 3417 C CA . MET B 1 225 ? 54.761 -36.974 -50.754 1.00 73.49 273 MET B CA 1
ATOM 3418 C C . MET B 1 225 ? 55.324 -37.109 -52.163 1.00 73.62 273 MET B C 1
ATOM 3419 O O . MET B 1 225 ? 56.505 -36.848 -52.398 1.00 73.62 273 MET B O 1
ATOM 3424 N N . ILE B 1 226 ? 54.471 -37.519 -53.095 1.00 73.83 274 ILE B N 1
ATOM 3425 C CA . ILE B 1 226 ? 54.866 -37.707 -54.486 1.00 74.00 274 ILE B CA 1
ATOM 3426 C C . ILE B 1 226 ? 55.794 -36.607 -54.996 1.00 73.96 274 ILE B C 1
ATOM 3427 O O . ILE B 1 226 ? 56.716 -36.871 -55.765 1.00 74.01 274 ILE B O 1
ATOM 3432 N N . ASN B 1 227 ? 55.552 -35.376 -54.559 1.00 74.07 275 ASN B N 1
ATOM 3433 C CA . ASN B 1 227 ? 56.363 -34.241 -54.986 1.00 74.12 275 ASN B CA 1
ATOM 3434 C C . ASN B 1 227 ? 57.725 -34.168 -54.306 1.00 74.35 275 ASN B C 1
ATOM 3435 O O . ASN B 1 227 ? 58.750 -34.008 -54.970 1.00 74.16 275 ASN B O 1
ATOM 3440 N N . HIS B 1 228 ? 57.733 -34.280 -52.982 1.00 74.35 276 HIS B N 1
ATOM 3441 C CA . HIS B 1 228 ? 58.977 -34.210 -52.228 1.00 74.62 276 HIS B CA 1
ATOM 3442 C C . HIS B 1 228 ? 59.897 -35.404 -52.462 1.00 74.90 276 HIS B C 1
ATOM 3443 O O . HIS B 1 228 ? 61.116 -35.243 -52.541 1.00 74.62 276 HIS B O 1
ATOM 3450 N N . LEU B 1 229 ? 59.323 -36.598 -52.570 1.00 75.23 277 LEU B N 1
ATOM 3451 C CA . LEU B 1 229 ? 60.127 -37.789 -52.818 1.00 75.76 277 LEU B CA 1
ATOM 3452 C C . LEU B 1 229 ? 60.710 -37.693 -54.220 1.00 76.28 277 LEU B C 1
ATOM 3453 O O . LEU B 1 229 ? 61.865 -38.053 -54.453 1.00 76.43 277 LEU B O 1
ATOM 3458 N N . GLN B 1 230 ? 59.900 -37.199 -55.152 1.00 76.68 278 GLN B N 1
ATOM 3459 C CA . GLN B 1 230 ? 60.331 -37.043 -56.534 1.00 77.03 278 GLN B CA 1
ATOM 3460 C C . GLN B 1 230 ? 61.522 -36.091 -56.546 1.00 76.96 278 GLN B C 1
ATOM 3461 O O . GLN B 1 230 ? 62.618 -36.451 -56.971 1.00 77.07 278 GLN B O 1
ATOM 3467 N N . GLU B 1 231 ? 61.293 -34.874 -56.065 1.00 76.99 279 GLU B N 1
ATOM 3468 C CA . GLU B 1 231 ? 62.334 -33.858 -56.006 1.00 77.17 279 GLU B CA 1
ATOM 3469 C C . GLU B 1 231 ? 63.578 -34.408 -55.318 1.00 77.42 279 GLU B C 1
ATOM 3470 O O . GLU B 1 231 ? 64.671 -34.309 -55.913 1.00 77.67 279 GLU B O 1
ATOM 3472 N N . TRP C 1 11 ? -7.362 -20.854 5.901 1.00 53.95 59 TRP C N 1
ATOM 3473 C CA . TRP C 1 11 ? -6.145 -20.322 6.585 1.00 53.59 59 TRP C CA 1
ATOM 3474 C C . TRP C 1 11 ? -5.929 -18.866 6.196 1.00 52.73 59 TRP C C 1
ATOM 3475 O O . TRP C 1 11 ? -6.692 -18.303 5.408 1.00 53.02 59 TRP C O 1
ATOM 3486 N N . ASP C 1 12 ? -4.883 -18.261 6.751 1.00 51.38 60 ASP C N 1
ATOM 3487 C CA . ASP C 1 12 ? -4.545 -16.888 6.411 1.00 49.69 60 ASP C CA 1
ATOM 3488 C C . ASP C 1 12 ? -3.992 -16.981 4.989 1.00 48.24 60 ASP C C 1
ATOM 3489 O O . ASP C 1 12 ? -3.737 -18.081 4.495 1.00 47.29 60 ASP C O 1
ATOM 3494 N N . ILE C 1 13 ? -3.794 -15.847 4.329 1.00 45.93 61 ILE C N 1
ATOM 3495 C CA . ILE C 1 13 ? -3.287 -15.877 2.964 1.00 44.55 61 ILE C CA 1
ATOM 3496 C C . ILE C 1 13 ? -1.872 -16.449 2.849 1.00 42.79 61 ILE C C 1
ATOM 3497 O O . ILE C 1 13 ? -1.549 -17.115 1.867 1.00 42.81 61 ILE C O 1
ATOM 3502 N N . VAL C 1 14 ? -1.033 -16.200 3.848 1.00 41.52 62 VAL C N 1
ATOM 3503 C CA . VAL C 1 14 ? 0.330 -16.718 3.827 1.00 40.51 62 VAL C CA 1
ATOM 3504 C C . VAL C 1 14 ? 0.331 -18.249 3.792 1.00 40.55 62 VAL C C 1
ATOM 3505 O O . VAL C 1 14 ? 0.962 -18.857 2.927 1.00 40.04 62 VAL C O 1
ATOM 3509 N N . LYS C 1 15 ? -0.376 -18.867 4.734 1.00 39.57 63 LYS C N 1
ATOM 3510 C CA . LYS C 1 15 ? -0.465 -20.323 4.799 1.00 38.66 63 LYS C CA 1
ATOM 3511 C C . LYS C 1 15 ? -1.099 -20.893 3.541 1.00 36.79 63 LYS C C 1
ATOM 3512 O O . LYS C 1 15 ? -0.670 -21.930 3.038 1.00 36.98 63 LYS C O 1
ATOM 3518 N N . ALA C 1 16 ? -2.126 -20.219 3.034 1.00 35.68 64 ALA C N 1
ATOM 3519 C CA . ALA C 1 16 ? -2.811 -20.676 1.828 1.00 33.83 64 ALA C CA 1
ATOM 3520 C C . ALA C 1 16 ? -1.848 -20.655 0.644 1.00 33.63 64 ALA C C 1
ATOM 3521 O O . ALA C 1 16 ? -1.940 -21.480 -0.273 1.00 31.74 64 ALA C O 1
ATOM 3523 N N . THR C 1 17 ? -0.929 -19.693 0.668 1.00 33.13 65 THR C N 1
ATOM 3524 C CA . THR C 1 17 ? 0.066 -19.556 -0.388 1.00 31.93 65 THR C CA 1
ATOM 3525 C C . THR C 1 17 ? 1.075 -20.683 -0.257 1.00 31.90 65 THR C C 1
ATOM 3526 O O . THR C 1 17 ? 1.357 -21.395 -1.216 1.00 31.23 65 THR C O 1
ATOM 3530 N N . GLN C 1 18 ? 1.614 -20.832 0.945 1.00 32.64 66 GLN C N 1
ATOM 3531 C CA . GLN C 1 18 ? 2.598 -21.867 1.223 1.00 34.35 66 GLN C CA 1
ATOM 3532 C C . GLN C 1 18 ? 2.079 -23.258 0.874 1.00 34.72 66 GLN C C 1
ATOM 3533 O O . GLN C 1 18 ? 2.806 -24.076 0.309 1.00 34.80 66 GLN C O 1
ATOM 3539 N N . TYR C 1 19 ? 0.815 -23.511 1.199 1.00 35.60 67 TYR C N 1
ATOM 3540 C CA . TYR C 1 19 ? 0.191 -24.805 0.936 1.00 36.58 67 TYR C CA 1
ATOM 3541 C C . TYR C 1 19 ? -0.396 -24.917 -0.465 1.00 37.05 67 TYR C C 1
ATOM 3542 O O . TYR C 1 19 ? -0.899 -25.968 -0.849 1.00 37.28 67 TYR C O 1
ATOM 3551 N N . GLY C 1 20 ? -0.342 -23.826 -1.223 1.00 36.97 68 GLY C N 1
ATOM 3552 C CA . GLY C 1 20 ? -0.839 -23.846 -2.586 1.00 37.01 68 GLY C CA 1
ATOM 3553 C C . GLY C 1 20 ? -2.338 -23.917 -2.808 1.00 38.18 68 GLY C C 1
ATOM 3554 O O . GLY C 1 20 ? -2.786 -24.429 -3.836 1.00 37.32 68 GLY C O 1
ATOM 3555 N N . ILE C 1 21 ? -3.119 -23.401 -1.865 1.00 39.19 69 ILE C N 1
ATOM 3556 C CA . ILE C 1 21 ? -4.574 -23.416 -1.997 1.00 40.48 69 ILE C CA 1
ATOM 3557 C C . ILE C 1 21 ? -4.993 -22.221 -2.849 1.00 40.98 69 ILE C C 1
ATOM 3558 O O . ILE C 1 21 ? -5.380 -21.172 -2.331 1.00 41.54 69 ILE C O 1
ATOM 3563 N N . TYR C 1 22 ? -4.913 -22.402 -4.163 1.00 41.76 70 TYR C N 1
ATOM 3564 C CA . TYR C 1 22 ? -5.228 -21.362 -5.135 1.00 43.26 70 TYR C CA 1
ATOM 3565 C C . TYR C 1 22 ? -6.529 -20.598 -4.905 1.00 43.84 70 TYR C C 1
ATOM 3566 O O . TYR C 1 22 ? -6.520 -19.374 -4.761 1.00 43.39 70 TYR C O 1
ATOM 3575 N N . GLU C 1 23 ? -7.644 -21.322 -4.887 1.00 43.79 71 GLU C N 1
ATOM 3576 C CA . GLU C 1 23 ? -8.957 -20.712 -4.695 1.00 44.78 71 GLU C CA 1
ATOM 3577 C C . GLU C 1 23 ? -8.996 -19.797 -3.476 1.00 44.96 71 GLU C C 1
ATOM 3578 O O . GLU C 1 23 ? -9.506 -18.680 -3.545 1.00 45.18 71 GLU C O 1
ATOM 3580 N N . ARG C 1 24 ? -8.449 -20.277 -2.365 1.00 45.48 72 ARG C N 1
ATOM 3581 C CA . ARG C 1 24 ? -8.429 -19.519 -1.121 1.00 46.07 72 ARG C CA 1
ATOM 3582 C C . ARG C 1 24 ? -7.630 -18.217 -1.223 1.00 46.52 72 ARG C C 1
ATOM 3583 O O . ARG C 1 24 ? -8.038 -17.189 -0.682 1.00 46.82 72 ARG C O 1
ATOM 3591 N N . CYS C 1 25 ? -6.491 -18.260 -1.910 1.00 45.89 73 CYS C N 1
ATOM 3592 C CA . CYS C 1 25 ? -5.667 -17.065 -2.071 1.00 45.59 73 CYS C CA 1
ATOM 3593 C C . CYS C 1 25 ? -6.410 -16.039 -2.918 1.00 47.17 73 CYS C C 1
ATOM 3594 O O . CYS C 1 25 ? -6.478 -14.861 -2.574 1.00 46.75 73 CYS C O 1
ATOM 3597 N N . ARG C 1 26 ? -6.962 -16.505 -4.032 1.00 49.04 74 ARG C N 1
ATOM 3598 C CA . ARG C 1 26 ? -7.707 -15.660 -4.952 1.00 51.60 74 ARG C CA 1
ATOM 3599 C C . ARG C 1 26 ? -8.900 -15.013 -4.250 1.00 52.73 74 ARG C C 1
ATOM 3600 O O . ARG C 1 26 ? -9.288 -13.887 -4.569 1.00 52.83 74 ARG C O 1
ATOM 3608 N N . GLU C 1 27 ? -9.471 -15.726 -3.285 1.00 53.54 75 GLU C N 1
ATOM 3609 C CA . GLU C 1 27 ? -10.619 -15.223 -2.539 1.00 54.77 75 GLU C CA 1
ATOM 3610 C C . GLU C 1 27 ? -10.219 -14.053 -1.655 1.00 55.68 75 GLU C C 1
ATOM 3611 O O . GLU C 1 27 ? -10.853 -12.997 -1.685 1.00 55.87 75 GLU C O 1
ATOM 3613 N N . LEU C 1 28 ? -9.164 -14.245 -0.871 1.00 56.55 76 LEU C N 1
ATOM 3614 C CA . LEU C 1 28 ? -8.680 -13.210 0.031 1.00 57.98 76 LEU C CA 1
ATOM 3615 C C . LEU C 1 28 ? -8.169 -11.989 -0.724 1.00 58.81 76 LEU C C 1
ATOM 3616 O O . LEU C 1 28 ? -8.384 -10.855 -0.297 1.00 59.18 76 LEU C O 1
ATOM 3621 N N . VAL C 1 29 ? -7.495 -12.224 -1.846 1.00 59.61 77 VAL C N 1
ATOM 3622 C CA . VAL C 1 29 ? -6.953 -11.134 -2.650 1.00 60.55 77 VAL C CA 1
ATOM 3623 C C . VAL C 1 29 ? -8.075 -10.264 -3.209 1.00 61.26 77 VAL C C 1
ATOM 3624 O O . VAL C 1 29 ? -8.042 -9.038 -3.086 1.00 61.49 77 VAL C O 1
ATOM 3628 N N . GLU C 1 30 ? -9.065 -10.900 -3.825 1.00 61.79 78 GLU C N 1
ATOM 3629 C CA . GLU C 1 30 ? -10.195 -10.171 -4.383 1.00 62.45 78 GLU C CA 1
ATOM 3630 C C . GLU C 1 30 ? -10.922 -9.452 -3.250 1.00 62.30 78 GLU C C 1
ATOM 3631 O O . GLU C 1 30 ? -11.490 -8.376 -3.443 1.00 62.48 78 GLU C O 1
ATOM 3637 N N . ALA C 1 31 ? -10.887 -10.050 -2.063 1.00 61.68 79 ALA C N 1
ATOM 3638 C CA . ALA C 1 31 ? -11.527 -9.470 -0.889 1.00 61.09 79 ALA C CA 1
ATOM 3639 C C . ALA C 1 31 ? -10.849 -8.160 -0.500 1.00 60.82 79 ALA C C 1
ATOM 3640 O O . ALA C 1 31 ? -11.374 -7.407 0.322 1.00 61.56 79 ALA C O 1
ATOM 3642 N N . GLY C 1 32 ? -9.678 -7.896 -1.075 1.00 59.63 80 GLY C N 1
ATOM 3643 C CA . GLY C 1 32 ? -8.984 -6.656 -0.771 1.00 58.44 80 GLY C CA 1
ATOM 3644 C C . GLY C 1 32 ? -7.536 -6.736 -0.315 1.00 57.46 80 GLY C C 1
ATOM 3645 O O . GLY C 1 32 ? -6.854 -5.712 -0.261 1.00 57.48 80 GLY C O 1
ATOM 3646 N N . TYR C 1 33 ? -7.055 -7.931 0.013 1.00 56.11 81 TYR C N 1
ATOM 3647 C CA . TYR C 1 33 ? -5.674 -8.082 0.465 1.00 54.32 81 TYR C CA 1
ATOM 3648 C C . TYR C 1 33 ? -4.690 -7.543 -0.576 1.00 53.46 81 TYR C C 1
ATOM 3649 O O . TYR C 1 33 ? -4.843 -7.787 -1.773 1.00 52.84 81 TYR C O 1
ATOM 3658 N N . ASP C 1 34 ? -3.681 -6.811 -0.112 1.00 52.37 82 ASP C N 1
ATOM 3659 C CA . ASP C 1 34 ? -2.670 -6.246 -1.004 1.00 52.03 82 ASP C CA 1
ATOM 3660 C C . ASP C 1 34 ? -1.552 -7.271 -1.193 1.00 50.95 82 ASP C C 1
ATOM 3661 O O . ASP C 1 34 ? -0.910 -7.677 -0.226 1.00 50.79 82 ASP C O 1
ATOM 3666 N N . VAL C 1 35 ? -1.315 -7.680 -2.436 1.00 50.28 83 VAL C N 1
ATOM 3667 C CA . VAL C 1 35 ? -0.283 -8.673 -2.723 1.00 50.01 83 VAL C CA 1
ATOM 3668 C C . VAL C 1 35 ? 1.132 -8.209 -2.391 1.00 50.16 83 VAL C C 1
ATOM 3669 O O . VAL C 1 35 ? 2.059 -9.020 -2.346 1.00 49.96 83 VAL C O 1
ATOM 3673 N N . ARG C 1 36 ? 1.298 -6.913 -2.148 1.00 49.66 84 ARG C N 1
ATOM 3674 C CA . ARG C 1 36 ? 2.611 -6.365 -1.830 1.00 49.50 84 ARG C CA 1
ATOM 3675 C C . ARG C 1 36 ? 2.857 -6.307 -0.331 1.00 49.53 84 ARG C C 1
ATOM 3676 O O . ARG C 1 36 ? 3.953 -5.974 0.112 1.00 49.43 84 ARG C O 1
ATOM 3684 N N . GLN C 1 37 ? 1.832 -6.645 0.444 1.00 49.99 85 GLN C N 1
ATOM 3685 C CA . GLN C 1 37 ? 1.918 -6.630 1.899 1.00 50.80 85 GLN C CA 1
ATOM 3686 C C . GLN C 1 37 ? 2.822 -7.738 2.443 1.00 50.79 85 GLN C C 1
ATOM 3687 O O . GLN C 1 37 ? 2.496 -8.919 2.345 1.00 50.83 85 GLN C O 1
ATOM 3693 N N . PRO C 1 38 ? 3.972 -7.362 3.025 1.00 50.67 86 PRO C N 1
ATOM 3694 C CA . PRO C 1 38 ? 4.945 -8.297 3.599 1.00 51.06 86 PRO C CA 1
ATOM 3695 C C . PRO C 1 38 ? 4.527 -8.727 5.002 1.00 51.20 86 PRO C C 1
ATOM 3696 O O . PRO C 1 38 ? 3.679 -8.085 5.620 1.00 51.37 86 PRO C O 1
ATOM 3700 N N . ASP C 1 39 ? 5.117 -9.809 5.504 1.00 51.07 87 ASP C N 1
ATOM 3701 C CA . ASP C 1 39 ? 4.794 -10.274 6.846 1.00 51.11 87 ASP C CA 1
ATOM 3702 C C . ASP C 1 39 ? 5.817 -9.768 7.852 1.00 51.16 87 ASP C C 1
ATOM 3703 O O . ASP C 1 39 ? 6.651 -8.924 7.528 1.00 51.58 87 ASP C O 1
ATOM 3708 N N . LYS C 1 40 ? 5.748 -10.289 9.072 1.00 51.55 88 LYS C N 1
ATOM 3709 C CA . LYS C 1 40 ? 6.656 -9.884 10.138 1.00 51.62 88 LYS C CA 1
ATOM 3710 C C . LYS C 1 40 ? 8.113 -9.860 9.690 1.00 51.49 88 LYS C C 1
ATOM 3711 O O . LYS C 1 40 ? 8.815 -8.871 9.912 1.00 52.60 88 LYS C O 1
ATOM 3713 N N . GLU C 1 41 ? 8.568 -10.942 9.065 1.00 50.73 89 GLU C N 1
ATOM 3714 C CA . GLU C 1 41 ? 9.950 -11.020 8.597 1.00 49.78 89 GLU C CA 1
ATOM 3715 C C . GLU C 1 41 ? 10.170 -10.336 7.247 1.00 47.94 89 GLU C C 1
ATOM 3716 O O . GLU C 1 41 ? 11.191 -10.552 6.594 1.00 48.06 89 GLU C O 1
ATOM 3722 N N . ASN C 1 42 ? 9.205 -9.520 6.837 1.00 44.96 90 ASN C N 1
ATOM 3723 C CA . ASN C 1 42 ? 9.282 -8.778 5.582 1.00 42.31 90 ASN C CA 1
ATOM 3724 C C . ASN C 1 42 ? 9.314 -9.659 4.324 1.00 40.62 90 ASN C C 1
ATOM 3725 O O . ASN C 1 42 ? 9.936 -9.311 3.320 1.00 38.70 90 ASN C O 1
ATOM 3730 N N . VAL C 1 43 ? 8.632 -10.796 4.383 1.00 37.43 91 VAL C N 1
ATOM 3731 C CA . VAL C 1 43 ? 8.564 -11.708 3.251 1.00 35.00 91 VAL C CA 1
ATOM 3732 C C . VAL C 1 43 ? 7.251 -11.445 2.522 1.00 34.16 91 VAL C C 1
ATOM 3733 O O . VAL C 1 43 ? 6.204 -11.283 3.157 1.00 34.03 91 VAL C O 1
ATOM 3737 N N . THR C 1 44 ? 7.300 -11.391 1.196 1.00 31.61 92 THR C N 1
ATOM 3738 C CA . THR C 1 44 ? 6.092 -11.146 0.414 1.00 30.05 92 THR C CA 1
ATOM 3739 C C . THR C 1 44 ? 5.479 -12.465 -0.041 1.00 29.97 92 THR C C 1
ATOM 3740 O O . THR C 1 44 ? 6.146 -13.504 -0.046 1.00 30.02 92 THR C O 1
ATOM 3744 N N . LEU C 1 45 ? 4.212 -12.412 -0.435 1.00 29.11 93 LEU C N 1
ATOM 3745 C CA . LEU C 1 45 ? 3.496 -13.596 -0.893 1.00 28.80 93 LEU C CA 1
ATOM 3746 C C . LEU C 1 45 ? 4.196 -14.266 -2.069 1.00 28.57 93 LEU C C 1
ATOM 3747 O O . LEU C 1 45 ? 4.112 -15.486 -2.241 1.00 27.83 93 LEU C O 1
ATOM 3752 N N . LEU C 1 46 ? 4.881 -13.469 -2.882 1.00 27.35 94 LEU C N 1
ATOM 3753 C CA . LEU C 1 46 ? 5.583 -14.016 -4.035 1.00 27.88 94 LEU C CA 1
ATOM 3754 C C . LEU C 1 46 ? 6.762 -14.878 -3.601 1.00 26.16 94 LEU C C 1
ATOM 3755 O O . LEU C 1 46 ? 7.102 -15.847 -4.282 1.00 25.89 94 LEU C O 1
ATOM 3760 N N . HIS C 1 47 ? 7.394 -14.521 -2.484 1.00 24.71 95 HIS C N 1
ATOM 3761 C CA . HIS C 1 47 ? 8.517 -15.303 -1.971 1.00 25.48 95 HIS C CA 1
ATOM 3762 C C . HIS C 1 47 ? 7.998 -16.673 -1.545 1.00 25.72 95 HIS C C 1
ATOM 3763 O O . HIS C 1 47 ? 8.588 -17.701 -1.874 1.00 24.80 95 HIS C O 1
ATOM 3770 N N . TRP C 1 48 ? 6.901 -16.674 -0.793 1.00 25.20 96 TRP C N 1
ATOM 3771 C CA . TRP C 1 48 ? 6.303 -17.921 -0.327 1.00 25.71 96 TRP C CA 1
ATOM 3772 C C . TRP C 1 48 ? 5.844 -18.786 -1.496 1.00 24.45 96 TRP C C 1
ATOM 3773 O O . TRP C 1 48 ? 6.023 -20.009 -1.478 1.00 25.78 96 TRP C O 1
ATOM 3784 N N . ALA C 1 49 ? 5.256 -18.155 -2.509 1.00 23.08 97 ALA C N 1
ATOM 3785 C CA . ALA C 1 49 ? 4.783 -18.888 -3.681 1.00 23.86 97 ALA C CA 1
ATOM 3786 C C . ALA C 1 49 ? 5.962 -19.476 -4.447 1.00 23.95 97 ALA C C 1
ATOM 3787 O O . ALA C 1 49 ? 5.912 -20.620 -4.900 1.00 24.77 97 ALA C O 1
ATOM 3789 N N . ALA C 1 50 ? 7.025 -18.687 -4.582 1.00 23.81 98 ALA C N 1
ATOM 3790 C CA . ALA C 1 50 ? 8.219 -19.120 -5.300 1.00 22.76 98 ALA C CA 1
ATOM 3791 C C . ALA C 1 50 ? 8.927 -20.299 -4.631 1.00 23.02 98 ALA C C 1
ATOM 3792 O O . ALA C 1 50 ? 9.216 -21.311 -5.276 1.00 21.80 98 ALA C O 1
ATOM 3794 N N . ILE C 1 51 ? 9.212 -20.175 -3.342 1.00 22.76 99 ILE C N 1
ATOM 3795 C CA . ILE C 1 51 ? 9.921 -21.241 -2.649 1.00 24.09 99 ILE C CA 1
ATOM 3796 C C . ILE C 1 51 ? 9.117 -22.537 -2.555 1.00 25.16 99 ILE C C 1
ATOM 3797 O O . ILE C 1 51 ? 9.689 -23.616 -2.364 1.00 25.60 99 ILE C O 1
ATOM 3802 N N . ASN C 1 52 ? 7.798 -22.435 -2.701 1.00 25.91 100 ASN C N 1
ATOM 3803 C CA . ASN C 1 52 ? 6.932 -23.611 -2.634 1.00 27.81 100 ASN C CA 1
ATOM 3804 C C . ASN C 1 52 ? 6.491 -24.095 -4.004 1.00 28.27 100 ASN C C 1
ATOM 3805 O O . ASN C 1 52 ? 5.590 -24.928 -4.122 1.00 29.13 100 ASN C O 1
ATOM 3810 N N . ASN C 1 53 ? 7.124 -23.547 -5.036 1.00 27.50 101 ASN C N 1
ATOM 3811 C CA . ASN C 1 53 ? 6.861 -23.929 -6.416 1.00 28.53 101 ASN C CA 1
ATOM 3812 C C . ASN C 1 53 ? 5.408 -23.756 -6.865 1.00 28.22 101 ASN C C 1
ATOM 3813 O O . ASN C 1 53 ? 4.899 -24.567 -7.632 1.00 27.94 101 ASN C O 1
ATOM 3818 N N . ARG C 1 54 ? 4.745 -22.703 -6.399 1.00 27.91 102 ARG C N 1
ATOM 3819 C CA . ARG C 1 54 ? 3.358 -22.463 -6.783 1.00 28.86 102 ARG C CA 1
ATOM 3820 C C . ARG C 1 54 ? 3.322 -21.615 -8.054 1.00 29.37 102 ARG C C 1
ATOM 3821 O O . ARG C 1 54 ? 3.129 -20.399 -8.002 1.00 28.32 102 ARG C O 1
ATOM 3829 N N . ILE C 1 55 ? 3.508 -22.280 -9.190 1.00 29.85 103 ILE C N 1
ATOM 3830 C CA . ILE C 1 55 ? 3.530 -21.635 -10.497 1.00 31.78 103 ILE C CA 1
ATOM 3831 C C . ILE C 1 55 ? 2.312 -20.755 -10.765 1.00 32.17 103 ILE C C 1
ATOM 3832 O O . ILE C 1 55 ? 2.450 -19.574 -11.114 1.00 30.37 103 ILE C O 1
ATOM 3837 N N . ASP C 1 56 ? 1.124 -21.331 -10.613 1.00 32.65 104 ASP C N 1
ATOM 3838 C CA . ASP C 1 56 ? -0.111 -20.589 -10.859 1.00 34.24 104 ASP C CA 1
ATOM 3839 C C . ASP C 1 56 ? -0.248 -19.366 -9.963 1.00 33.17 104 ASP C C 1
ATOM 3840 O O . ASP C 1 56 ? -0.642 -18.296 -10.423 1.00 33.00 104 ASP C O 1
ATOM 3845 N N . LEU C 1 57 ? 0.081 -19.520 -8.686 1.00 32.74 105 LEU C N 1
ATOM 3846 C CA . LEU C 1 57 ? -0.009 -18.402 -7.762 1.00 33.06 105 LEU C CA 1
ATOM 3847 C C . LEU C 1 57 ? 0.968 -17.286 -8.131 1.00 33.79 105 LEU C C 1
ATOM 3848 O O . LEU C 1 57 ? 0.655 -16.107 -7.959 1.00 34.14 105 LEU C O 1
ATOM 3853 N N . VAL C 1 58 ? 2.148 -17.645 -8.633 1.00 33.65 106 VAL C N 1
ATOM 3854 C CA . VAL C 1 58 ? 3.119 -16.629 -9.027 1.00 33.62 106 VAL C CA 1
ATOM 3855 C C . VAL C 1 58 ? 2.549 -15.773 -10.158 1.00 35.01 106 VAL C C 1
ATOM 3856 O O . VAL C 1 58 ? 2.603 -14.543 -10.103 1.00 34.75 106 VAL C O 1
ATOM 3860 N N . LYS C 1 59 ? 2.007 -16.422 -11.184 1.00 35.97 107 LYS C N 1
ATOM 3861 C CA . LYS C 1 59 ? 1.412 -15.697 -12.305 1.00 37.83 107 LYS C CA 1
ATOM 3862 C C . LYS C 1 59 ? 0.317 -14.772 -11.784 1.00 38.18 107 LYS C C 1
ATOM 3863 O O . LYS C 1 59 ? 0.247 -13.595 -12.149 1.00 39.56 107 LYS C O 1
ATOM 3869 N N . TYR C 1 60 ? -0.542 -15.323 -10.934 1.00 38.09 108 TYR C N 1
ATOM 3870 C CA . TYR C 1 60 ? -1.657 -14.575 -10.362 1.00 38.81 108 TYR C CA 1
ATOM 3871 C C . TYR C 1 60 ? -1.225 -13.359 -9.548 1.00 38.69 108 TYR C C 1
ATOM 3872 O O . TYR C 1 60 ? -1.733 -12.260 -9.764 1.00 39.55 108 TYR C O 1
ATOM 3881 N N . TYR C 1 61 ? -0.293 -13.545 -8.616 1.00 37.44 109 TYR C N 1
ATOM 3882 C CA . TYR C 1 61 ? 0.167 -12.432 -7.790 1.00 37.32 109 TYR C CA 1
ATOM 3883 C C . TYR C 1 61 ? 0.860 -11.337 -8.594 1.00 37.39 109 TYR C C 1
ATOM 3884 O O . TYR C 1 61 ? 0.730 -10.151 -8.281 1.00 36.98 109 TYR C O 1
ATOM 3893 N N . ILE C 1 62 ? 1.607 -11.733 -9.617 1.00 37.26 110 ILE C N 1
ATOM 3894 C CA . ILE C 1 62 ? 2.293 -10.763 -10.453 1.00 38.56 110 ILE C CA 1
ATOM 3895 C C . ILE C 1 62 ? 1.256 -9.975 -11.248 1.00 39.59 110 ILE C C 1
ATOM 3896 O O . ILE C 1 62 ? 1.421 -8.777 -11.477 1.00 40.41 110 ILE C O 1
ATOM 3901 N N . SER C 1 63 ? 0.185 -10.650 -11.659 1.00 40.50 111 SER C N 1
ATOM 3902 C CA . SER C 1 63 ? -0.878 -9.995 -12.410 1.00 42.08 111 SER C CA 1
ATOM 3903 C C . SER C 1 63 ? -1.557 -8.979 -11.498 1.00 42.67 111 SER C C 1
ATOM 3904 O O . SER C 1 63 ? -2.096 -7.979 -11.968 1.00 44.07 111 SER C O 1
ATOM 3907 N N . LYS C 1 64 ? -1.523 -9.238 -10.194 1.00 42.65 112 LYS C N 1
ATOM 3908 C CA . LYS C 1 64 ? -2.138 -8.340 -9.221 1.00 42.79 112 LYS C CA 1
ATOM 3909 C C . LYS C 1 64 ? -1.204 -7.230 -8.745 1.00 42.66 112 LYS C C 1
ATOM 3910 O O . LYS C 1 64 ? -1.529 -6.501 -7.808 1.00 43.58 112 LYS C O 1
ATOM 3916 N N . GLY C 1 65 ? -0.040 -7.110 -9.377 1.00 42.28 113 GLY C N 1
ATOM 3917 C CA . GLY C 1 65 ? 0.892 -6.061 -9.001 1.00 40.54 113 GLY C CA 1
ATOM 3918 C C . GLY C 1 65 ? 2.085 -6.439 -8.143 1.00 39.74 113 GLY C C 1
ATOM 3919 O O . GLY C 1 65 ? 2.848 -5.566 -7.739 1.00 39.34 113 GLY C O 1
ATOM 3920 N N . ALA C 1 66 ? 2.259 -7.725 -7.853 1.00 38.87 114 ALA C N 1
ATOM 3921 C CA . ALA C 1 66 ? 3.392 -8.157 -7.039 1.00 37.59 114 ALA C CA 1
ATOM 3922 C C . ALA C 1 66 ? 4.707 -7.732 -7.686 1.00 35.98 114 ALA C C 1
ATOM 3923 O O . ALA C 1 66 ? 4.871 -7.843 -8.898 1.00 36.40 114 ALA C O 1
ATOM 3925 N N . ILE C 1 67 ? 5.642 -7.243 -6.878 1.00 35.36 115 ILE C N 1
ATOM 3926 C CA . ILE C 1 67 ? 6.945 -6.832 -7.389 1.00 35.20 115 ILE C CA 1
ATOM 3927 C C . ILE C 1 67 ? 7.826 -8.076 -7.515 1.00 34.28 115 ILE C C 1
ATOM 3928 O O . ILE C 1 67 ? 8.205 -8.688 -6.517 1.00 34.50 115 ILE C O 1
ATOM 3933 N N . VAL C 1 68 ? 8.148 -8.434 -8.752 1.00 33.73 116 VAL C N 1
ATOM 3934 C CA . VAL C 1 68 ? 8.945 -9.622 -9.050 1.00 33.44 116 VAL C CA 1
ATOM 3935 C C . VAL C 1 68 ? 10.248 -9.803 -8.277 1.00 31.66 116 VAL C C 1
ATOM 3936 O O . VAL C 1 68 ? 10.460 -10.847 -7.665 1.00 31.05 116 VAL C O 1
ATOM 3940 N N . ASP C 1 69 ? 11.124 -8.806 -8.305 1.00 30.69 117 ASP C N 1
ATOM 3941 C CA . ASP C 1 69 ? 12.396 -8.917 -7.598 1.00 30.53 117 ASP C CA 1
ATOM 3942 C C . ASP C 1 69 ? 12.446 -8.193 -6.258 1.00 30.45 117 ASP C C 1
ATOM 3943 O O . ASP C 1 69 ? 13.512 -7.773 -5.806 1.00 30.34 117 ASP C O 1
ATOM 3948 N N . GLN C 1 70 ? 11.295 -8.056 -5.613 1.00 31.66 118 GLN C N 1
ATOM 3949 C CA . GLN C 1 70 ? 11.235 -7.392 -4.316 1.00 32.70 118 GLN C CA 1
ATOM 3950 C C . GLN C 1 70 ? 12.112 -8.123 -3.304 1.00 33.07 118 GLN C C 1
ATOM 3951 O O . GLN C 1 70 ? 11.981 -9.333 -3.122 1.00 32.28 118 GLN C O 1
ATOM 3957 N N . LEU C 1 71 ? 13.010 -7.394 -2.648 1.00 32.88 119 LEU C N 1
ATOM 3958 C CA . LEU C 1 71 ? 13.878 -8.006 -1.650 1.00 34.60 119 LEU C CA 1
ATOM 3959 C C . LEU C 1 71 ? 13.080 -8.252 -0.375 1.00 35.03 119 LEU C C 1
ATOM 3960 O O . LEU C 1 71 ? 12.236 -7.439 0.004 1.00 35.86 119 LEU C O 1
ATOM 3965 N N . GLY C 1 72 ? 13.346 -9.375 0.282 1.00 33.84 120 GLY C N 1
ATOM 3966 C CA . GLY C 1 72 ? 12.631 -9.688 1.504 1.00 34.03 120 GLY C CA 1
ATOM 3967 C C . GLY C 1 72 ? 13.352 -10.716 2.344 1.00 34.39 120 GLY C C 1
ATOM 3968 O O . GLY C 1 72 ? 14.398 -11.229 1.943 1.00 33.16 120 GLY C O 1
ATOM 3969 N N . GLY C 1 73 ? 12.798 -11.009 3.517 1.00 34.20 121 GLY C N 1
ATOM 3970 C CA . GLY C 1 73 ? 13.402 -11.990 4.394 1.00 35.57 121 GLY C CA 1
ATOM 3971 C C . GLY C 1 73 ? 14.575 -11.467 5.198 1.00 36.77 121 GLY C C 1
ATOM 3972 O O . GLY C 1 73 ? 15.097 -10.383 4.934 1.00 36.35 121 GLY C O 1
ATOM 3973 N N . ASP C 1 74 ? 14.988 -12.250 6.188 1.00 39.07 122 ASP C N 1
ATOM 3974 C CA . ASP C 1 74 ? 16.105 -11.883 7.047 1.00 41.98 122 ASP C CA 1
ATOM 3975 C C . ASP C 1 74 ? 17.385 -11.679 6.243 1.00 42.32 122 ASP C C 1
ATOM 3976 O O . ASP C 1 74 ? 18.325 -11.032 6.712 1.00 43.14 122 ASP C O 1
ATOM 3981 N N . LEU C 1 75 ? 17.425 -12.227 5.031 1.00 41.68 123 LEU C N 1
ATOM 3982 C CA . LEU C 1 75 ? 18.611 -12.092 4.193 1.00 41.37 123 LEU C CA 1
ATOM 3983 C C . LEU C 1 75 ? 18.410 -11.288 2.917 1.00 39.87 123 LEU C C 1
ATOM 3984 O O . LEU C 1 75 ? 19.153 -11.462 1.952 1.00 40.47 123 LEU C O 1
ATOM 3989 N N . ASN C 1 76 ? 17.414 -10.409 2.916 1.00 38.51 124 ASN C N 1
ATOM 3990 C CA . ASN C 1 76 ? 17.131 -9.559 1.760 1.00 37.14 124 ASN C CA 1
ATOM 3991 C C . ASN C 1 76 ? 17.353 -10.274 0.428 1.00 35.96 124 ASN C C 1
ATOM 3992 O O . ASN C 1 76 ? 18.269 -9.935 -0.327 1.00 35.65 124 ASN C O 1
ATOM 3997 N N . SER C 1 77 ? 16.502 -11.254 0.146 1.00 32.76 125 SER C N 1
ATOM 3998 C CA . SER C 1 77 ? 16.591 -12.029 -1.083 1.00 30.28 125 SER C CA 1
ATOM 3999 C C . SER C 1 77 ? 15.342 -11.826 -1.923 1.00 28.21 125 SER C C 1
ATOM 4000 O O . SER C 1 77 ? 14.286 -11.449 -1.405 1.00 29.33 125 SER C O 1
ATOM 4003 N N . THR C 1 78 ? 15.463 -12.083 -3.220 1.00 25.55 126 THR C N 1
ATOM 4004 C CA . THR C 1 78 ? 14.338 -11.966 -4.137 1.00 23.59 126 THR C CA 1
ATOM 4005 C C . THR C 1 78 ? 13.624 -13.311 -4.180 1.00 23.17 126 THR C C 1
ATOM 4006 O O . THR C 1 78 ? 14.139 -14.316 -3.697 1.00 22.52 126 THR C O 1
ATOM 4010 N N . PRO C 1 79 ? 12.419 -13.344 -4.756 1.00 22.98 127 PRO C N 1
ATOM 4011 C CA . PRO C 1 79 ? 11.693 -14.614 -4.839 1.00 21.66 127 PRO C CA 1
ATOM 4012 C C . PRO C 1 79 ? 12.484 -15.637 -5.661 1.00 20.87 127 PRO C C 1
ATOM 4013 O O . PRO C 1 79 ? 12.469 -16.830 -5.356 1.00 19.89 127 PRO C O 1
ATOM 4017 N N . LEU C 1 80 ? 13.180 -15.170 -6.694 1.00 18.72 128 LEU C N 1
ATOM 4018 C CA . LEU C 1 80 ? 13.966 -16.075 -7.538 1.00 20.19 128 LEU C CA 1
ATOM 4019 C C . LEU C 1 80 ? 15.122 -16.671 -6.724 1.00 19.30 128 LEU C C 1
ATOM 4020 O O . LEU C 1 80 ? 15.485 -17.833 -6.915 1.00 20.18 128 LEU C O 1
ATOM 4025 N N . HIS C 1 81 ? 15.701 -15.879 -5.822 1.00 19.24 129 HIS C N 1
ATOM 4026 C CA . HIS C 1 81 ? 16.776 -16.376 -4.964 1.00 20.34 129 HIS C CA 1
ATOM 4027 C C . HIS C 1 81 ? 16.222 -17.556 -4.171 1.00 20.79 129 HIS C C 1
ATOM 4028 O O . HIS C 1 81 ? 16.847 -18.608 -4.084 1.00 19.43 129 HIS C O 1
ATOM 4035 N N . TRP C 1 82 ? 15.036 -17.372 -3.596 1.00 20.28 130 TRP C N 1
ATOM 4036 C CA . TRP C 1 82 ? 14.416 -18.431 -2.806 1.00 21.74 130 TRP C CA 1
ATOM 4037 C C . TRP C 1 82 ? 14.146 -19.693 -3.634 1.00 21.21 130 TRP C C 1
ATOM 4038 O O . TRP C 1 82 ? 14.435 -20.809 -3.192 1.00 21.75 130 TRP C O 1
ATOM 4049 N N . ALA C 1 83 ? 13.600 -19.519 -4.831 1.00 20.22 131 ALA C N 1
ATOM 4050 C CA . ALA C 1 83 ? 13.311 -20.662 -5.694 1.00 21.06 131 ALA C CA 1
ATOM 4051 C C . ALA C 1 83 ? 14.588 -21.399 -6.095 1.00 20.83 131 ALA C C 1
ATOM 4052 O O . ALA C 1 83 ? 14.611 -22.629 -6.161 1.00 21.18 131 ALA C O 1
ATOM 4054 N N . THR C 1 84 ? 15.651 -20.647 -6.353 1.00 20.39 132 THR C N 1
ATOM 4055 C CA . THR C 1 84 ? 16.911 -21.245 -6.745 1.00 20.19 132 THR C CA 1
ATOM 4056 C C . THR C 1 84 ? 17.477 -22.070 -5.593 1.00 21.34 132 THR C C 1
ATOM 4057 O O . THR C 1 84 ? 17.921 -23.196 -5.797 1.00 21.82 132 THR C O 1
ATOM 4061 N N . ARG C 1 85 ? 17.457 -21.515 -4.385 1.00 21.96 133 ARG C N 1
ATOM 4062 C CA . ARG C 1 85 ? 17.951 -22.242 -3.214 1.00 23.51 133 ARG C CA 1
ATOM 4063 C C . ARG C 1 85 ? 17.222 -23.571 -3.043 1.00 23.46 133 ARG C C 1
ATOM 4064 O O . ARG C 1 85 ? 17.842 -24.613 -2.791 1.00 23.41 133 ARG C O 1
ATOM 4072 N N . GLN C 1 86 ? 15.900 -23.519 -3.174 1.00 23.53 134 GLN C N 1
ATOM 4073 C CA . GLN C 1 86 ? 15.054 -24.693 -3.007 1.00 24.44 134 GLN C CA 1
ATOM 4074 C C . GLN C 1 86 ? 15.206 -25.675 -4.167 1.00 24.55 134 GLN C C 1
ATOM 4075 O O . GLN C 1 86 ? 14.859 -26.849 -4.043 1.00 25.07 134 GLN C O 1
ATOM 4081 N N . GLY C 1 87 ? 15.718 -25.189 -5.295 1.00 23.56 135 GLY C N 1
ATOM 4082 C CA . GLY C 1 87 ? 15.924 -26.050 -6.447 1.00 23.74 135 GLY C CA 1
ATOM 4083 C C . GLY C 1 87 ? 14.725 -26.279 -7.358 1.00 24.35 135 GLY C C 1
ATOM 4084 O O . GLY C 1 87 ? 14.605 -27.341 -7.972 1.00 24.15 135 GLY C O 1
ATOM 4085 N N . HIS C 1 88 ? 13.838 -25.296 -7.466 1.00 23.01 136 HIS C N 1
ATOM 4086 C CA . HIS C 1 88 ? 12.668 -25.443 -8.333 1.00 22.32 136 HIS C CA 1
ATOM 4087 C C . HIS C 1 88 ? 12.950 -24.925 -9.734 1.00 21.89 136 HIS C C 1
ATOM 4088 O O . HIS C 1 88 ? 12.793 -23.734 -9.993 1.00 20.12 136 HIS C O 1
ATOM 4095 N N . LEU C 1 89 ? 13.360 -25.819 -10.634 1.00 21.25 137 LEU C N 1
ATOM 4096 C CA . LEU C 1 89 ? 13.670 -25.444 -12.015 1.00 21.81 137 LEU C CA 1
ATOM 4097 C C . LEU C 1 89 ? 12.488 -24.756 -12.701 1.00 21.93 137 LEU C C 1
ATOM 4098 O O . LEU C 1 89 ? 12.663 -23.754 -13.396 1.00 20.59 137 LEU C O 1
ATOM 4103 N N . SER C 1 90 ? 11.289 -25.309 -12.534 1.00 21.86 138 SER C N 1
ATOM 4104 C CA . SER C 1 90 ? 10.101 -24.718 -13.164 1.00 22.92 138 SER C CA 1
ATOM 4105 C C . SER C 1 90 ? 9.821 -23.302 -12.664 1.00 21.68 138 SER C C 1
ATOM 4106 O O . SER C 1 90 ? 9.402 -22.437 -13.434 1.00 22.16 138 SER C O 1
ATOM 4109 N N . MET C 1 91 ? 10.045 -23.069 -11.376 1.00 21.52 139 MET C N 1
ATOM 4110 C CA . MET C 1 91 ? 9.821 -21.745 -10.806 1.00 21.05 139 MET C CA 1
ATOM 4111 C C . MET C 1 91 ? 10.888 -20.759 -11.305 1.00 21.69 139 MET C C 1
ATOM 4112 O O . MET C 1 91 ? 10.596 -19.588 -11.525 1.00 22.71 139 MET C O 1
ATOM 4117 N N . VAL C 1 92 ? 12.121 -21.230 -11.480 1.00 21.81 140 VAL C N 1
ATOM 4118 C CA . VAL C 1 92 ? 13.190 -20.368 -11.987 1.00 21.38 140 VAL C CA 1
ATOM 4119 C C . VAL C 1 92 ? 12.798 -19.906 -13.397 1.00 22.00 140 VAL C C 1
ATOM 4120 O O . VAL C 1 92 ? 12.941 -18.736 -13.745 1.00 21.95 140 VAL C O 1
ATOM 4124 N N . VAL C 1 93 ? 12.297 -20.838 -14.203 1.00 21.75 141 VAL C N 1
ATOM 4125 C CA . VAL C 1 93 ? 11.875 -20.531 -15.572 1.00 21.81 141 VAL C CA 1
ATOM 4126 C C . VAL C 1 93 ? 10.739 -19.514 -15.575 1.00 22.65 141 VAL C C 1
ATOM 4127 O O . VAL C 1 93 ? 10.763 -18.529 -16.316 1.00 22.31 141 VAL C O 1
ATOM 4131 N N . GLN C 1 94 ? 9.744 -19.769 -14.734 1.00 23.04 142 GLN C N 1
ATOM 4132 C CA . GLN C 1 94 ? 8.572 -18.909 -14.617 1.00 24.83 142 GLN C CA 1
ATOM 4133 C C . GLN C 1 94 ? 8.921 -17.475 -14.209 1.00 24.61 142 GLN C C 1
ATOM 4134 O O . GLN C 1 94 ? 8.497 -16.519 -14.854 1.00 24.62 142 GLN C O 1
ATOM 4140 N N . LEU C 1 95 ? 9.687 -17.324 -13.135 1.00 23.53 143 LEU C N 1
ATOM 4141 C CA . LEU C 1 95 ? 10.052 -15.993 -12.671 1.00 22.67 143 LEU C CA 1
ATOM 4142 C C . LEU C 1 95 ? 10.888 -15.258 -13.704 1.00 24.09 143 LEU C C 1
ATOM 4143 O O . LEU C 1 95 ? 10.674 -14.068 -13.955 1.00 22.63 143 LEU C O 1
ATOM 4148 N N . MET C 1 96 ? 11.838 -15.958 -14.319 1.00 23.98 144 MET C N 1
ATOM 4149 C CA . MET C 1 96 ? 12.667 -15.307 -15.324 1.00 25.57 144 MET C CA 1
ATOM 4150 C C . MET C 1 96 ? 11.800 -14.873 -16.502 1.00 26.60 144 MET C C 1
ATOM 4151 O O . MET C 1 96 ? 12.068 -13.850 -17.124 1.00 26.85 144 MET C O 1
ATOM 4156 N N . LYS C 1 97 ? 10.756 -15.644 -16.794 1.00 28.56 145 LYS C N 1
ATOM 4157 C CA . LYS C 1 97 ? 9.827 -15.301 -17.871 1.00 30.67 145 LYS C CA 1
ATOM 4158 C C . LYS C 1 97 ? 9.175 -13.952 -17.560 1.00 31.02 145 LYS C C 1
ATOM 4159 O O . LYS C 1 97 ? 8.870 -13.178 -18.465 1.00 31.43 145 LYS C O 1
ATOM 4165 N N . TYR C 1 98 ? 8.962 -13.677 -16.276 1.00 30.18 146 TYR C N 1
ATOM 4166 C CA . TYR C 1 98 ? 8.357 -12.416 -15.872 1.00 30.87 146 TYR C CA 1
ATOM 4167 C C . TYR C 1 98 ? 9.387 -11.326 -15.586 1.00 30.80 146 TYR C C 1
ATOM 4168 O O . TYR C 1 98 ? 9.076 -10.324 -14.943 1.00 30.01 146 TYR C O 1
ATOM 4177 N N . GLY C 1 99 ? 10.616 -11.530 -16.052 1.00 29.33 147 GLY C N 1
ATOM 4178 C CA . GLY C 1 99 ? 11.649 -10.528 -15.863 1.00 28.89 147 GLY C CA 1
ATOM 4179 C C . GLY C 1 99 ? 12.508 -10.587 -14.613 1.00 28.31 147 GLY C C 1
ATOM 4180 O O . GLY C 1 99 ? 13.249 -9.641 -14.350 1.00 28.71 147 GLY C O 1
ATOM 4181 N N . ALA C 1 100 ? 12.423 -11.664 -13.837 1.00 25.75 148 ALA C N 1
ATOM 4182 C CA . ALA C 1 100 ? 13.250 -11.765 -12.638 1.00 25.82 148 ALA C CA 1
ATOM 4183 C C . ALA C 1 100 ? 14.712 -11.788 -13.086 1.00 25.08 148 ALA C C 1
ATOM 4184 O O . ALA C 1 100 ? 15.064 -12.477 -14.038 1.00 25.62 148 ALA C O 1
ATOM 4186 N N . ASP C 1 101 ? 15.548 -11.028 -12.389 1.00 24.51 149 ASP C N 1
ATOM 4187 C CA . ASP C 1 101 ? 16.972 -10.900 -12.701 1.00 24.57 149 ASP C CA 1
ATOM 4188 C C . ASP C 1 101 ? 17.833 -11.811 -11.821 1.00 21.94 149 ASP C C 1
ATOM 4189 O O . ASP C 1 101 ? 18.051 -11.520 -10.650 1.00 20.65 149 ASP C O 1
ATOM 4194 N N . PRO C 1 102 ? 18.352 -12.920 -12.383 1.00 22.31 150 PRO C N 1
ATOM 4195 C CA . PRO C 1 102 ? 19.186 -13.851 -11.607 1.00 22.02 150 PRO C CA 1
ATOM 4196 C C . PRO C 1 102 ? 20.541 -13.315 -11.144 1.00 21.82 150 PRO C C 1
ATOM 4197 O O . PRO C 1 102 ? 21.192 -13.922 -10.291 1.00 22.13 150 PRO C O 1
ATOM 4201 N N . SER C 1 103 ? 20.970 -12.177 -11.682 1.00 22.09 151 SER C N 1
ATOM 4202 C CA . SER C 1 103 ? 22.261 -11.624 -11.281 1.00 22.82 151 SER C CA 1
ATOM 4203 C C . SER C 1 103 ? 22.173 -10.812 -9.995 1.00 23.27 151 SER C C 1
ATOM 4204 O O . SER C 1 103 ? 23.200 -10.483 -9.396 1.00 22.93 151 SER C O 1
ATOM 4207 N N . LEU C 1 104 ? 20.956 -10.500 -9.552 1.00 24.17 152 LEU C N 1
ATOM 4208 C CA . LEU C 1 104 ? 20.796 -9.724 -8.323 1.00 25.15 152 LEU C CA 1
ATOM 4209 C C . LEU C 1 104 ? 21.478 -10.431 -7.161 1.00 25.16 152 LEU C C 1
ATOM 4210 O O . LEU C 1 104 ? 21.614 -11.652 -7.156 1.00 24.00 152 LEU C O 1
ATOM 4215 N N . ILE C 1 105 ? 21.896 -9.652 -6.171 1.00 25.69 153 ILE C N 1
ATOM 4216 C CA . ILE C 1 105 ? 22.623 -10.181 -5.025 1.00 26.23 153 ILE C CA 1
ATOM 4217 C C . ILE C 1 105 ? 21.804 -10.279 -3.740 1.00 26.65 153 ILE C C 1
ATOM 4218 O O . ILE C 1 105 ? 21.093 -9.343 -3.381 1.00 27.70 153 ILE C O 1
ATOM 4223 N N . ASP C 1 106 ? 21.913 -11.407 -3.043 1.00 26.86 154 ASP C N 1
ATOM 4224 C CA . ASP C 1 106 ? 21.173 -11.583 -1.802 1.00 28.83 154 ASP C CA 1
ATOM 4225 C C . ASP C 1 106 ? 21.989 -11.128 -0.593 1.00 29.90 154 ASP C C 1
ATOM 4226 O O . ASP C 1 106 ? 23.138 -10.698 -0.729 1.00 28.75 154 ASP C O 1
ATOM 4231 N N . GLY C 1 107 ? 21.385 -11.233 0.585 1.00 30.96 155 GLY C N 1
ATOM 4232 C CA . GLY C 1 107 ? 22.045 -10.814 1.806 1.00 32.73 155 GLY C CA 1
ATOM 4233 C C . GLY C 1 107 ? 23.360 -11.507 2.088 1.00 34.30 155 GLY C C 1
ATOM 4234 O O . GLY C 1 107 ? 24.181 -10.984 2.837 1.00 35.46 155 GLY C O 1
ATOM 4235 N N . GLU C 1 108 ? 23.570 -12.684 1.505 1.00 33.57 156 GLU C N 1
ATOM 4236 C CA . GLU C 1 108 ? 24.817 -13.403 1.724 1.00 33.09 156 GLU C CA 1
ATOM 4237 C C . GLU C 1 108 ? 25.841 -13.073 0.637 1.00 31.57 156 GLU C C 1
ATOM 4238 O O . GLU C 1 108 ? 26.930 -13.640 0.619 1.00 31.42 156 GLU C O 1
ATOM 4244 N N . GLY C 1 109 ? 25.479 -12.153 -0.254 1.00 29.36 157 GLY C N 1
ATOM 4245 C CA . GLY C 1 109 ? 26.361 -11.742 -1.336 1.00 28.49 157 GLY C CA 1
ATOM 4246 C C . GLY C 1 109 ? 26.330 -12.640 -2.566 1.00 27.28 157 GLY C C 1
ATOM 4247 O O . GLY C 1 109 ? 27.152 -12.494 -3.467 1.00 27.36 157 GLY C O 1
ATOM 4248 N N . CYS C 1 110 ? 25.365 -13.551 -2.617 1.00 25.75 158 CYS C N 1
ATOM 4249 C CA . CYS C 1 110 ? 25.248 -14.493 -3.724 1.00 24.72 158 CYS C CA 1
ATOM 4250 C C . CYS C 1 110 ? 24.179 -14.159 -4.754 1.00 23.67 158 CYS C C 1
ATOM 4251 O O . CYS C 1 110 ? 23.139 -13.577 -4.431 1.00 23.03 158 CYS C O 1
ATOM 4254 N N . SER C 1 111 ? 24.450 -14.538 -5.999 1.00 21.89 159 SER C N 1
ATOM 4255 C CA . SER C 1 111 ? 23.493 -14.365 -7.078 1.00 21.50 159 SER C CA 1
ATOM 4256 C C . SER C 1 111 ? 22.976 -15.784 -7.319 1.00 21.53 159 SER C C 1
ATOM 4257 O O . SER C 1 111 ? 23.512 -16.744 -6.760 1.00 20.74 159 SER C O 1
ATOM 4260 N N . CYS C 1 112 ? 21.943 -15.922 -8.139 1.00 20.70 160 CYS C N 1
ATOM 4261 C CA . CYS C 1 112 ? 21.361 -17.233 -8.402 1.00 21.58 160 CYS C CA 1
ATOM 4262 C C . CYS C 1 112 ? 22.322 -18.313 -8.861 1.00 20.26 160 CYS C C 1
ATOM 4263 O O . CYS C 1 112 ? 22.189 -19.465 -8.452 1.00 20.14 160 CYS C O 1
ATOM 4266 N N . ILE C 1 113 ? 23.296 -17.958 -9.693 1.00 18.60 161 ILE C N 1
ATOM 4267 C CA . ILE C 1 113 ? 24.226 -18.968 -10.166 1.00 19.07 161 ILE C CA 1
ATOM 4268 C C . ILE C 1 113 ? 25.061 -19.555 -9.023 1.00 18.10 161 ILE C C 1
ATOM 4269 O O . ILE C 1 113 ? 25.352 -20.747 -9.027 1.00 18.07 161 ILE C O 1
ATOM 4274 N N . HIS C 1 114 ? 25.431 -18.730 -8.044 1.00 18.06 162 HIS C N 1
ATOM 4275 C CA . HIS C 1 114 ? 26.211 -19.211 -6.902 1.00 17.93 162 HIS C CA 1
ATOM 4276 C C . HIS C 1 114 ? 25.349 -20.086 -6.002 1.00 17.57 162 HIS C C 1
ATOM 4277 O O . HIS C 1 114 ? 25.828 -21.091 -5.463 1.00 16.65 162 HIS C O 1
ATOM 4284 N N . LEU C 1 115 ? 24.080 -19.707 -5.845 1.00 17.82 163 LEU C N 1
ATOM 4285 C CA . LEU C 1 115 ? 23.150 -20.476 -5.016 1.00 18.37 163 LEU C CA 1
ATOM 4286 C C . LEU C 1 115 ? 22.898 -21.833 -5.669 1.00 18.35 163 LEU C C 1
ATOM 4287 O O . LEU C 1 115 ? 22.867 -22.868 -4.997 1.00 17.11 163 LEU C O 1
ATOM 4292 N N . ALA C 1 116 ? 22.731 -21.825 -6.986 1.00 18.26 164 ALA C N 1
ATOM 4293 C CA . ALA C 1 116 ? 22.508 -23.067 -7.718 1.00 18.74 164 ALA C CA 1
ATOM 4294 C C . ALA C 1 116 ? 23.717 -23.987 -7.553 1.00 19.19 164 ALA C C 1
ATOM 4295 O O . ALA C 1 116 ? 23.567 -25.186 -7.311 1.00 18.71 164 ALA C O 1
ATOM 4297 N N . ALA C 1 117 ? 24.919 -23.428 -7.662 1.00 19.81 165 ALA C N 1
ATOM 4298 C CA . ALA C 1 117 ? 26.122 -24.237 -7.523 1.00 20.71 165 ALA C CA 1
ATOM 4299 C C . ALA C 1 117 ? 26.362 -24.784 -6.114 1.00 22.16 165 ALA C C 1
ATOM 4300 O O . ALA C 1 117 ? 26.684 -25.964 -5.951 1.00 22.78 165 ALA C O 1
ATOM 4302 N N . GLN C 1 118 ? 26.199 -23.954 -5.090 1.00 21.93 166 GLN C N 1
ATOM 4303 C CA . GLN C 1 118 ? 26.468 -24.439 -3.746 1.00 24.01 166 GLN C CA 1
ATOM 4304 C C . GLN C 1 118 ? 25.477 -25.490 -3.251 1.00 23.52 166 GLN C C 1
ATOM 4305 O O . GLN C 1 118 ? 25.813 -26.298 -2.388 1.00 21.89 166 GLN C O 1
ATOM 4311 N N . PHE C 1 119 ? 24.269 -25.499 -3.809 1.00 22.14 167 PHE C N 1
ATOM 4312 C CA . PHE C 1 119 ? 23.274 -26.478 -3.394 1.00 22.91 167 PHE C CA 1
ATOM 4313 C C . PHE C 1 119 ? 23.138 -27.637 -4.391 1.00 22.45 167 PHE C C 1
ATOM 4314 O O . PHE C 1 119 ? 22.211 -28.437 -4.300 1.00 22.30 167 PHE C O 1
ATOM 4322 N N . GLY C 1 120 ? 24.083 -27.716 -5.329 1.00 21.35 168 GLY C N 1
ATOM 4323 C CA . GLY C 1 120 ? 24.100 -28.788 -6.314 1.00 20.80 168 GLY C CA 1
ATOM 4324 C C . GLY C 1 120 ? 22.935 -28.915 -7.289 1.00 20.54 168 GLY C C 1
ATOM 4325 O O . GLY C 1 120 ? 22.674 -30.006 -7.796 1.00 19.25 168 GLY C O 1
ATOM 4326 N N . HIS C 1 121 ? 22.252 -27.812 -7.575 1.00 19.73 169 HIS C N 1
ATOM 4327 C CA . HIS C 1 121 ? 21.117 -27.831 -8.495 1.00 19.83 169 HIS C CA 1
ATOM 4328 C C . HIS C 1 121 ? 21.634 -27.692 -9.925 1.00 20.33 169 HIS C C 1
ATOM 4329 O O . HIS C 1 121 ? 21.512 -26.641 -10.555 1.00 19.78 169 HIS C O 1
ATOM 4336 N N . THR C 1 122 ? 22.215 -28.779 -10.422 1.00 21.15 170 THR C N 1
ATOM 4337 C CA . THR C 1 122 ? 22.816 -28.830 -11.749 1.00 21.01 170 THR C CA 1
ATOM 4338 C C . THR C 1 122 ? 21.921 -28.366 -12.901 1.00 19.68 170 THR C C 1
ATOM 4339 O O . THR C 1 122 ? 22.373 -27.626 -13.765 1.00 20.19 170 THR C O 1
ATOM 4343 N N . SER C 1 123 ? 20.657 -28.775 -12.913 1.00 20.29 171 SER C N 1
ATOM 4344 C CA . SER C 1 123 ? 19.756 -28.377 -14.000 1.00 20.63 171 SER C CA 1
ATOM 4345 C C . SER C 1 123 ? 19.515 -26.871 -14.021 1.00 20.39 171 SER C C 1
ATOM 4346 O O . SER C 1 123 ? 19.312 -26.275 -15.084 1.00 17.70 171 SER C O 1
ATOM 4349 N N . ILE C 1 124 ? 19.537 -26.247 -12.846 1.00 20.12 172 ILE C N 1
ATOM 4350 C CA . ILE C 1 124 ? 19.340 -24.802 -12.776 1.00 18.83 172 ILE C CA 1
ATOM 4351 C C . ILE C 1 124 ? 20.626 -24.111 -13.218 1.00 18.30 172 ILE C C 1
ATOM 4352 O O . ILE C 1 124 ? 20.584 -23.098 -13.903 1.00 18.93 172 ILE C O 1
ATOM 4357 N N . VAL C 1 125 ? 21.775 -24.659 -12.837 1.00 18.81 173 VAL C N 1
ATOM 4358 C CA . VAL C 1 125 ? 23.037 -24.067 -13.271 1.00 18.74 173 VAL C CA 1
ATOM 4359 C C . VAL C 1 125 ? 23.056 -24.047 -14.811 1.00 19.45 173 VAL C C 1
ATOM 4360 O O . VAL C 1 125 ? 23.422 -23.050 -15.426 1.00 19.13 173 VAL C O 1
ATOM 4364 N N . ALA C 1 126 ? 22.647 -25.152 -15.429 1.00 19.35 174 ALA C N 1
ATOM 4365 C CA . ALA C 1 126 ? 22.650 -25.236 -16.890 1.00 19.99 174 ALA C CA 1
ATOM 4366 C C . ALA C 1 126 ? 21.692 -24.226 -17.518 1.00 18.85 174 ALA C C 1
ATOM 4367 O O . ALA C 1 126 ? 22.045 -23.542 -18.473 1.00 18.66 174 ALA C O 1
ATOM 4369 N N . TYR C 1 127 ? 20.486 -24.128 -16.975 1.00 20.04 175 TYR C N 1
ATOM 4370 C CA . TYR C 1 127 ? 19.502 -23.191 -17.505 1.00 18.93 175 TYR C CA 1
ATOM 4371 C C . TYR C 1 127 ? 20.002 -21.746 -17.397 1.00 19.20 175 TYR C C 1
ATOM 4372 O O . TYR C 1 127 ? 19.874 -20.966 -18.337 1.00 18.93 175 TYR C O 1
ATOM 4381 N N . LEU C 1 128 ? 20.566 -21.390 -16.247 1.00 18.93 176 LEU C N 1
ATOM 4382 C CA . LEU C 1 128 ? 21.055 -20.025 -16.051 1.00 20.28 176 LEU C CA 1
ATOM 4383 C C . LEU C 1 128 ? 22.160 -19.660 -17.030 1.00 19.86 176 LEU C C 1
ATOM 4384 O O . LEU C 1 128 ? 22.201 -18.546 -17.555 1.00 19.46 176 LEU C O 1
ATOM 4389 N N . ILE C 1 129 ? 23.070 -20.594 -17.264 1.00 19.74 177 ILE C N 1
ATOM 4390 C CA . ILE C 1 129 ? 24.167 -20.334 -18.183 1.00 20.28 177 ILE C CA 1
ATOM 4391 C C . ILE C 1 129 ? 23.629 -20.230 -19.607 1.00 20.38 177 ILE C C 1
ATOM 4392 O O . ILE C 1 129 ? 24.066 -19.379 -20.385 1.00 20.12 177 ILE C O 1
ATOM 4397 N N . ALA C 1 130 ? 22.676 -21.091 -19.946 1.00 20.65 178 ALA C N 1
ATOM 4398 C CA . ALA C 1 130 ? 22.082 -21.057 -21.279 1.00 22.31 178 ALA C CA 1
ATOM 4399 C C . ALA C 1 130 ? 21.364 -19.719 -21.514 1.00 23.64 178 ALA C C 1
ATOM 4400 O O . ALA C 1 130 ? 21.237 -19.271 -22.655 1.00 24.72 178 ALA C O 1
ATOM 4402 N N . LYS C 1 131 ? 20.903 -19.078 -20.438 1.00 23.67 179 LYS C N 1
ATOM 4403 C CA . LYS C 1 131 ? 20.214 -17.793 -20.559 1.00 24.38 179 LYS C CA 1
ATOM 4404 C C . LYS C 1 131 ? 21.157 -16.589 -20.448 1.00 24.86 179 LYS C C 1
ATOM 4405 O O . LYS C 1 131 ? 20.707 -15.445 -20.349 1.00 24.26 179 LYS C O 1
ATOM 4411 N N . GLY C 1 132 ? 22.463 -16.838 -20.439 1.00 23.65 180 GLY C N 1
ATOM 4412 C CA . GLY C 1 132 ? 23.391 -15.725 -20.399 1.00 23.65 180 GLY C CA 1
ATOM 4413 C C . GLY C 1 132 ? 24.195 -15.431 -19.143 1.00 24.19 180 GLY C C 1
ATOM 4414 O O . GLY C 1 132 ? 25.046 -14.548 -19.174 1.00 23.79 180 GLY C O 1
ATOM 4415 N N . GLN C 1 133 ? 23.948 -16.140 -18.044 1.00 24.62 181 GLN C N 1
ATOM 4416 C CA . GLN C 1 133 ? 24.707 -15.869 -16.827 1.00 25.44 181 GLN C CA 1
ATOM 4417 C C . GLN C 1 133 ? 26.192 -16.155 -17.019 1.00 25.59 181 GLN C C 1
ATOM 4418 O O . GLN C 1 133 ? 26.568 -17.138 -17.661 1.00 25.50 181 GLN C O 1
ATOM 4424 N N . ASP C 1 134 ? 27.027 -15.281 -16.466 1.00 25.09 182 ASP C N 1
ATOM 4425 C CA . ASP C 1 134 ? 28.474 -15.413 -16.555 1.00 25.57 182 ASP C CA 1
ATOM 4426 C C . ASP C 1 134 ? 28.934 -16.576 -15.694 1.00 25.25 182 ASP C C 1
ATOM 4427 O O . ASP C 1 134 ? 28.787 -16.562 -14.472 1.00 24.07 182 ASP C O 1
ATOM 4432 N N . VAL C 1 135 ? 29.496 -17.584 -16.344 1.00 24.07 183 VAL C N 1
ATOM 4433 C CA . VAL C 1 135 ? 29.952 -18.767 -15.644 1.00 24.60 183 VAL C CA 1
ATOM 4434 C C . VAL C 1 135 ? 31.092 -18.509 -14.649 1.00 23.31 183 VAL C C 1
ATOM 4435 O O . VAL C 1 135 ? 31.259 -19.269 -13.699 1.00 21.82 183 VAL C O 1
ATOM 4439 N N . ASP C 1 136 ? 31.861 -17.440 -14.854 1.00 22.52 184 ASP C N 1
ATOM 4440 C CA . ASP C 1 136 ? 32.965 -17.095 -13.948 1.00 23.97 184 ASP C CA 1
ATOM 4441 C C . ASP C 1 136 ? 32.566 -16.014 -12.937 1.00 24.04 184 ASP C C 1
ATOM 4442 O O . ASP C 1 136 ? 33.419 -15.519 -12.194 1.00 23.90 184 ASP C O 1
ATOM 4447 N N . MET C 1 137 ? 31.290 -15.643 -12.906 1.00 22.30 185 MET C N 1
ATOM 4448 C CA . MET C 1 137 ? 30.843 -14.582 -12.005 1.00 22.06 185 MET C CA 1
ATOM 4449 C C . MET C 1 137 ? 31.259 -14.744 -10.540 1.00 22.38 185 MET C C 1
ATOM 4450 O O . MET C 1 137 ? 30.969 -15.760 -9.901 1.00 19.62 185 MET C O 1
ATOM 4455 N N . MET C 1 138 ? 31.946 -13.738 -10.006 1.00 22.11 186 MET C N 1
ATOM 4456 C CA . MET C 1 138 ? 32.343 -13.773 -8.605 1.00 23.50 186 MET C CA 1
ATOM 4457 C C . MET C 1 138 ? 31.225 -13.153 -7.773 1.00 23.22 186 MET C C 1
ATOM 4458 O O . MET C 1 138 ? 30.717 -12.079 -8.115 1.00 22.74 186 MET C O 1
ATOM 4463 N N . ASP C 1 139 ? 30.825 -13.820 -6.696 1.00 21.77 187 ASP C N 1
ATOM 4464 C CA . ASP C 1 139 ? 29.790 -13.246 -5.855 1.00 21.88 187 ASP C CA 1
ATOM 4465 C C . ASP C 1 139 ? 30.471 -12.201 -4.963 1.00 23.69 187 ASP C C 1
ATOM 4466 O O . ASP C 1 139 ? 31.667 -11.928 -5.124 1.00 21.85 187 ASP C O 1
ATOM 4471 N N . GLN C 1 140 ? 29.733 -11.614 -4.033 1.00 24.68 188 GLN C N 1
ATOM 4472 C CA . GLN C 1 140 ? 30.322 -10.591 -3.172 1.00 28.48 188 GLN C CA 1
ATOM 4473 C C . GLN C 1 140 ? 31.272 -11.157 -2.120 1.00 29.15 188 GLN C C 1
ATOM 4474 O O . GLN C 1 140 ? 31.938 -10.410 -1.407 1.00 30.83 188 GLN C O 1
ATOM 4480 N N . ASN C 1 141 ? 31.335 -12.481 -2.033 1.00 29.72 189 ASN C N 1
ATOM 4481 C CA . ASN C 1 141 ? 32.235 -13.148 -1.098 1.00 29.71 189 ASN C CA 1
ATOM 4482 C C . ASN C 1 141 ? 33.537 -13.442 -1.837 1.00 29.07 189 ASN C C 1
ATOM 4483 O O . ASN C 1 141 ? 34.480 -13.981 -1.252 1.00 30.83 189 ASN C O 1
ATOM 4488 N N . GLY C 1 142 ? 33.576 -13.071 -3.118 1.00 27.61 190 GLY C N 1
ATOM 4489 C CA . GLY C 1 142 ? 34.743 -13.307 -3.956 1.00 26.03 190 GLY C CA 1
ATOM 4490 C C . GLY C 1 142 ? 34.752 -14.707 -4.562 1.00 24.72 190 GLY C C 1
ATOM 4491 O O . GLY C 1 142 ? 35.725 -15.115 -5.200 1.00 25.44 190 GLY C O 1
ATOM 4492 N N . MET C 1 143 ? 33.652 -15.435 -4.388 1.00 22.69 191 MET C N 1
ATOM 4493 C CA . MET C 1 143 ? 33.537 -16.809 -4.869 1.00 21.00 191 MET C CA 1
ATOM 4494 C C . MET C 1 143 ? 32.848 -16.988 -6.223 1.00 20.92 191 MET C C 1
ATOM 4495 O O . MET C 1 143 ? 31.835 -16.356 -6.501 1.00 21.76 191 MET C O 1
ATOM 4500 N N . THR C 1 144 ? 33.398 -17.867 -7.055 1.00 20.17 192 THR C N 1
ATOM 4501 C CA . THR C 1 144 ? 32.808 -18.172 -8.361 1.00 20.21 192 THR C CA 1
ATOM 4502 C C . THR C 1 144 ? 31.958 -19.436 -8.204 1.00 19.32 192 THR C C 1
ATOM 4503 O O . THR C 1 144 ? 32.073 -20.144 -7.208 1.00 18.08 192 THR C O 1
ATOM 4507 N N . PRO C 1 145 ? 31.104 -19.740 -9.193 1.00 18.99 193 PRO C N 1
ATOM 4508 C CA . PRO C 1 145 ? 30.273 -20.942 -9.100 1.00 18.50 193 PRO C CA 1
ATOM 4509 C C . PRO C 1 145 ? 31.122 -22.205 -8.946 1.00 18.57 193 PRO C C 1
ATOM 4510 O O . PRO C 1 145 ? 30.753 -23.126 -8.210 1.00 17.64 193 PRO C O 1
ATOM 4514 N N . LEU C 1 146 ? 32.258 -22.249 -9.642 1.00 17.95 194 LEU C N 1
ATOM 4515 C CA . LEU C 1 146 ? 33.132 -23.419 -9.575 1.00 17.94 194 LEU C CA 1
ATOM 4516 C C . LEU C 1 146 ? 33.692 -23.621 -8.171 1.00 18.52 194 LEU C C 1
ATOM 4517 O O . LEU C 1 146 ? 33.793 -24.754 -7.686 1.00 16.81 194 LEU C O 1
ATOM 4522 N N . MET C 1 147 ? 34.050 -22.520 -7.514 1.00 17.53 195 MET C N 1
ATOM 4523 C CA . MET C 1 147 ? 34.587 -22.591 -6.162 1.00 18.09 195 MET C CA 1
ATOM 4524 C C . MET C 1 147 ? 33.533 -23.102 -5.191 1.00 18.82 195 MET C C 1
ATOM 4525 O O . MET C 1 147 ? 33.833 -23.916 -4.317 1.00 18.66 195 MET C O 1
ATOM 4530 N N . TRP C 1 148 ? 32.305 -22.610 -5.331 1.00 18.58 196 TRP C N 1
ATOM 4531 C CA . TRP C 1 148 ? 31.223 -23.050 -4.459 1.00 19.87 196 TRP C CA 1
ATOM 4532 C C . TRP C 1 148 ? 30.939 -24.538 -4.664 1.00 19.47 196 TRP C C 1
ATOM 4533 O O . TRP C 1 148 ? 30.702 -25.265 -3.709 1.00 20.72 196 TRP C O 1
ATOM 4544 N N . ALA C 1 149 ? 30.969 -24.988 -5.913 1.00 19.61 197 ALA C N 1
ATOM 4545 C CA . ALA C 1 149 ? 30.710 -26.390 -6.211 1.00 20.04 197 ALA C CA 1
ATOM 4546 C C . ALA C 1 149 ? 31.811 -27.268 -5.621 1.00 21.01 197 ALA C C 1
ATOM 4547 O O . ALA C 1 149 ? 31.534 -28.314 -5.036 1.00 21.67 197 ALA C O 1
ATOM 4549 N N . ALA C 1 150 ? 33.057 -26.830 -5.760 1.00 21.55 198 ALA C N 1
ATOM 4550 C CA . ALA C 1 150 ? 34.185 -27.588 -5.237 1.00 22.32 198 ALA C CA 1
ATOM 4551 C C . ALA C 1 150 ? 34.154 -27.668 -3.713 1.00 22.77 198 ALA C C 1
ATOM 4552 O O . ALA C 1 150 ? 34.536 -28.681 -3.120 1.00 23.80 198 ALA C O 1
ATOM 4554 N N . TYR C 1 151 ? 33.689 -26.601 -3.076 1.00 22.85 199 TYR C N 1
ATOM 4555 C CA . TYR C 1 151 ? 33.653 -26.565 -1.627 1.00 23.80 199 TYR C CA 1
ATOM 4556 C C . TYR C 1 151 ? 32.426 -27.209 -0.998 1.00 24.22 199 TYR C C 1
ATOM 4557 O O . TYR C 1 151 ? 32.510 -27.733 0.108 1.00 24.69 199 TYR C O 1
ATOM 4566 N N . ARG C 1 152 ? 31.300 -27.190 -1.708 1.00 23.38 200 ARG C N 1
ATOM 4567 C CA . ARG C 1 152 ? 30.051 -27.718 -1.166 1.00 24.74 200 ARG C CA 1
ATOM 4568 C C . ARG C 1 152 ? 29.456 -28.998 -1.761 1.00 24.90 200 ARG C C 1
ATOM 4569 O O . ARG C 1 152 ? 28.695 -29.696 -1.081 1.00 26.07 200 ARG C O 1
ATOM 4577 N N . THR C 1 153 ? 29.773 -29.313 -3.010 1.00 23.08 201 THR C N 1
ATOM 4578 C CA . THR C 1 153 ? 29.173 -30.493 -3.631 1.00 23.66 201 THR C CA 1
ATOM 4579 C C . THR C 1 153 ? 30.143 -31.644 -3.856 1.00 24.89 201 THR C C 1
ATOM 4580 O O . THR C 1 153 ? 31.005 -31.585 -4.732 1.00 25.15 201 THR C O 1
ATOM 4584 N N . HIS C 1 154 ? 30.000 -32.691 -3.049 1.00 26.08 202 HIS C N 1
ATOM 4585 C CA . HIS C 1 154 ? 30.858 -33.865 -3.162 1.00 28.97 202 HIS C CA 1
ATOM 4586 C C . HIS C 1 154 ? 30.223 -34.828 -4.157 1.00 30.47 202 HIS C C 1
ATOM 4587 O O . HIS C 1 154 ? 29.783 -35.923 -3.798 1.00 30.52 202 HIS C O 1
ATOM 4594 N N . SER C 1 155 ? 30.171 -34.388 -5.409 1.00 29.90 203 SER C N 1
ATOM 4595 C CA . SER C 1 155 ? 29.583 -35.164 -6.490 1.00 31.15 203 SER C CA 1
ATOM 4596 C C . SER C 1 155 ? 30.190 -34.707 -7.810 1.00 29.75 203 SER C C 1
ATOM 4597 O O . SER C 1 155 ? 30.855 -33.666 -7.870 1.00 28.68 203 SER C O 1
ATOM 4600 N N . VAL C 1 156 ? 29.971 -35.489 -8.860 1.00 29.31 204 VAL C N 1
ATOM 4601 C CA . VAL C 1 156 ? 30.504 -35.167 -10.178 1.00 29.38 204 VAL C CA 1
ATOM 4602 C C . VAL C 1 156 ? 29.916 -33.857 -10.699 1.00 28.01 204 VAL C C 1
ATOM 4603 O O . VAL C 1 156 ? 30.628 -33.032 -11.282 1.00 26.93 204 VAL C O 1
ATOM 4607 N N . ASP C 1 157 ? 28.614 -33.679 -10.497 1.00 26.72 205 ASP C N 1
ATOM 4608 C CA . ASP C 1 157 ? 27.932 -32.456 -10.914 1.00 27.70 205 ASP C CA 1
ATOM 4609 C C . ASP C 1 157 ? 27.573 -31.646 -9.674 1.00 25.63 205 ASP C C 1
ATOM 4610 O O . ASP C 1 157 ? 27.369 -32.207 -8.599 1.00 25.92 205 ASP C O 1
ATOM 4615 N N . PRO C 1 158 ? 27.446 -30.318 -9.815 1.00 24.25 206 PRO C N 1
ATOM 4616 C CA . PRO C 1 158 ? 27.604 -29.518 -11.035 1.00 23.66 206 PRO C CA 1
ATOM 4617 C C . PRO C 1 158 ? 29.018 -29.182 -11.529 1.00 23.01 206 PRO C C 1
ATOM 4618 O O . PRO C 1 158 ? 29.162 -28.501 -12.539 1.00 22.34 206 PRO C O 1
ATOM 4622 N N . THR C 1 159 ? 30.055 -29.642 -10.835 1.00 22.03 207 THR C N 1
ATOM 4623 C CA . THR C 1 159 ? 31.422 -29.354 -11.264 1.00 22.63 207 THR C CA 1
ATOM 4624 C C . THR C 1 159 ? 31.700 -29.768 -12.713 1.00 23.19 207 THR C C 1
ATOM 4625 O O . THR C 1 159 ? 32.274 -28.996 -13.495 1.00 21.57 207 THR C O 1
ATOM 4629 N N . ARG C 1 160 ? 31.306 -30.986 -13.073 1.00 23.62 208 ARG C N 1
ATOM 4630 C CA . ARG C 1 160 ? 31.550 -31.464 -14.428 1.00 24.75 208 ARG C CA 1
ATOM 4631 C C . ARG C 1 160 ? 30.882 -30.563 -15.458 1.00 23.70 208 ARG C C 1
ATOM 4632 O O . ARG C 1 160 ? 31.492 -30.199 -16.457 1.00 22.96 208 ARG C O 1
ATOM 4640 N N . LEU C 1 161 ? 29.628 -30.202 -15.202 1.00 23.12 209 LEU C N 1
ATOM 4641 C CA . LEU C 1 161 ? 28.873 -29.331 -16.102 1.00 22.81 209 LEU C CA 1
ATOM 4642 C C . LEU C 1 161 ? 29.575 -27.982 -16.269 1.00 22.40 209 LEU C C 1
ATOM 4643 O O . LEU C 1 161 ? 29.771 -27.494 -17.382 1.00 22.07 209 LEU C O 1
ATOM 4648 N N . LEU C 1 162 ? 29.951 -27.373 -15.150 1.00 22.48 210 LEU C N 1
ATOM 4649 C CA . LEU C 1 162 ? 30.636 -26.088 -15.185 1.00 21.25 210 LEU C CA 1
ATOM 4650 C C . LEU C 1 162 ? 31.920 -26.179 -16.017 1.00 21.82 210 LEU C C 1
ATOM 4651 O O . LEU C 1 162 ? 32.206 -25.301 -16.830 1.00 21.04 210 LEU C O 1
ATOM 4656 N N . LEU C 1 163 ? 32.689 -27.246 -15.833 1.00 21.37 211 LEU C N 1
ATOM 4657 C CA . LEU C 1 163 ? 33.921 -27.403 -16.602 1.00 22.58 211 LEU C CA 1
ATOM 4658 C C . LEU C 1 163 ? 33.627 -27.568 -18.093 1.00 24.61 211 LEU C C 1
ATOM 4659 O O . LEU C 1 163 ? 34.461 -27.251 -18.932 1.00 23.85 211 LEU C O 1
ATOM 4664 N N . THR C 1 164 ? 32.442 -28.069 -18.422 1.00 25.14 212 THR C N 1
ATOM 4665 C CA . THR C 1 164 ? 32.075 -28.247 -19.819 1.00 27.34 212 THR C CA 1
ATOM 4666 C C . THR C 1 164 ? 31.780 -26.892 -20.450 1.00 27.92 212 THR C C 1
ATOM 4667 O O . THR C 1 164 ? 31.998 -26.691 -21.644 1.00 26.41 212 THR C O 1
ATOM 4671 N N . PHE C 1 165 ? 31.295 -25.958 -19.636 1.00 29.73 213 PHE C N 1
ATOM 4672 C CA . PHE C 1 165 ? 30.981 -24.622 -20.123 1.00 30.97 213 PHE C CA 1
ATOM 4673 C C . PHE C 1 165 ? 32.246 -23.780 -20.234 1.00 32.76 213 PHE C C 1
ATOM 4674 O O . PHE C 1 165 ? 32.194 -22.594 -20.546 1.00 33.80 213 PHE C O 1
ATOM 4682 N N . ASN C 1 166 ? 33.386 -24.404 -19.960 1.00 34.24 214 ASN C N 1
ATOM 4683 C CA . ASN C 1 166 ? 34.685 -23.741 -20.058 1.00 36.30 214 ASN C CA 1
ATOM 4684 C C . ASN C 1 166 ? 34.957 -22.599 -19.075 1.00 35.49 214 ASN C C 1
ATOM 4685 O O . ASN C 1 166 ? 35.384 -21.519 -19.467 1.00 37.18 214 ASN C O 1
ATOM 4690 N N . VAL C 1 167 ? 34.721 -22.844 -17.798 1.00 33.49 215 VAL C N 1
ATOM 4691 C CA . VAL C 1 167 ? 34.968 -21.845 -16.769 1.00 31.07 215 VAL C CA 1
ATOM 4692 C C . VAL C 1 167 ? 36.477 -21.620 -16.628 1.00 29.96 215 VAL C C 1
ATOM 4693 O O . VAL C 1 167 ? 37.276 -22.417 -17.116 1.00 30.32 215 VAL C O 1
ATOM 4697 N N . SER C 1 168 ? 36.870 -20.539 -15.964 1.00 27.03 216 SER C N 1
ATOM 4698 C CA . SER C 1 168 ? 38.289 -20.290 -15.740 1.00 25.93 216 SER C CA 1
ATOM 4699 C C . SER C 1 168 ? 38.621 -21.143 -14.515 1.00 24.27 216 SER C C 1
ATOM 4700 O O . SER C 1 168 ? 38.227 -20.822 -13.398 1.00 22.33 216 SER C O 1
ATOM 4703 N N . VAL C 1 169 ? 39.341 -22.232 -14.733 1.00 22.68 217 VAL C N 1
ATOM 4704 C CA . VAL C 1 169 ? 39.675 -23.158 -13.652 1.00 23.09 217 VAL C CA 1
ATOM 4705 C C . VAL C 1 169 ? 40.624 -22.647 -12.572 1.00 21.75 217 VAL C C 1
ATOM 4706 O O . VAL C 1 169 ? 40.537 -23.066 -11.417 1.00 23.02 217 VAL C O 1
ATOM 4710 N N . ASN C 1 170 ? 41.506 -21.727 -12.930 1.00 20.42 218 ASN C N 1
ATOM 4711 C CA . ASN C 1 170 ? 42.501 -21.244 -11.989 1.00 21.73 218 ASN C CA 1
ATOM 4712 C C . ASN C 1 170 ? 42.290 -19.914 -11.259 1.00 21.75 218 ASN C C 1
ATOM 4713 O O . ASN C 1 170 ? 43.221 -19.394 -10.632 1.00 21.26 218 ASN C O 1
ATOM 4718 N N . LEU C 1 171 ? 41.087 -19.358 -11.329 1.00 21.01 219 LEU C N 1
ATOM 4719 C CA . LEU C 1 171 ? 40.806 -18.116 -10.612 1.00 20.96 219 LEU C CA 1
ATOM 4720 C C . LEU C 1 171 ? 40.887 -18.385 -9.107 1.00 21.15 219 LEU C C 1
ATOM 4721 O O . LEU C 1 171 ? 40.488 -19.449 -8.638 1.00 21.78 219 LEU C O 1
ATOM 4726 N N . GLY C 1 172 ? 41.400 -17.424 -8.352 1.00 21.33 220 GLY C N 1
ATOM 4727 C CA . GLY C 1 172 ? 41.468 -17.587 -6.909 1.00 22.42 220 GLY C CA 1
ATOM 4728 C C . GLY C 1 172 ? 40.402 -16.675 -6.326 1.00 21.95 220 GLY C C 1
ATOM 4729 O O . GLY C 1 172 ? 40.164 -15.608 -6.884 1.00 22.54 220 GLY C O 1
ATOM 4730 N N . ASP C 1 173 ? 39.752 -17.058 -5.232 1.00 20.93 221 ASP C N 1
ATOM 4731 C CA . ASP C 1 173 ? 38.726 -16.173 -4.695 1.00 22.58 221 ASP C CA 1
ATOM 4732 C C . ASP C 1 173 ? 39.353 -14.848 -4.271 1.00 22.70 221 ASP C C 1
ATOM 4733 O O . ASP C 1 173 ? 40.517 -14.778 -3.866 1.00 21.62 221 ASP C O 1
ATOM 4738 N N . LYS C 1 174 ? 38.571 -13.788 -4.408 1.00 23.63 222 LYS C N 1
ATOM 4739 C CA . LYS C 1 174 ? 39.026 -12.445 -4.101 1.00 25.19 222 LYS C CA 1
ATOM 4740 C C . LYS C 1 174 ? 39.729 -12.227 -2.762 1.00 24.81 222 LYS C C 1
ATOM 4741 O O . LYS C 1 174 ? 40.742 -11.533 -2.705 1.00 24.38 222 LYS C O 1
ATOM 4747 N N . TYR C 1 175 ? 39.223 -12.826 -1.691 1.00 24.38 223 TYR C N 1
ATOM 4748 C CA . TYR C 1 175 ? 39.812 -12.593 -0.373 1.00 25.14 223 TYR C CA 1
ATOM 4749 C C . TYR C 1 175 ? 40.829 -13.578 0.172 1.00 25.54 223 TYR C C 1
ATOM 4750 O O . TYR C 1 175 ? 41.716 -13.186 0.928 1.00 27.04 223 TYR C O 1
ATOM 4759 N N . HIS C 1 176 ? 40.717 -14.848 -0.198 1.00 23.64 224 HIS C N 1
ATOM 4760 C CA . HIS C 1 176 ? 41.650 -15.853 0.297 1.00 23.36 224 HIS C CA 1
ATOM 4761 C C . HIS C 1 176 ? 42.557 -16.384 -0.807 1.00 23.41 224 HIS C C 1
ATOM 4762 O O . HIS C 1 176 ? 43.544 -17.070 -0.533 1.00 22.87 224 HIS C O 1
ATOM 4769 N N . LYS C 1 177 ? 42.225 -16.034 -2.047 1.00 23.09 225 LYS C N 1
ATOM 4770 C CA . LYS C 1 177 ? 42.967 -16.481 -3.221 1.00 23.03 225 LYS C CA 1
ATOM 4771 C C . LYS C 1 177 ? 43.001 -18.006 -3.309 1.00 23.04 225 LYS C C 1
ATOM 4772 O O . LYS C 1 177 ? 43.963 -18.600 -3.807 1.00 22.46 225 LYS C O 1
ATOM 4778 N N . ASN C 1 178 ? 41.943 -18.633 -2.805 1.00 21.59 226 ASN C N 1
ATOM 4779 C CA . ASN C 1 178 ? 41.815 -20.078 -2.8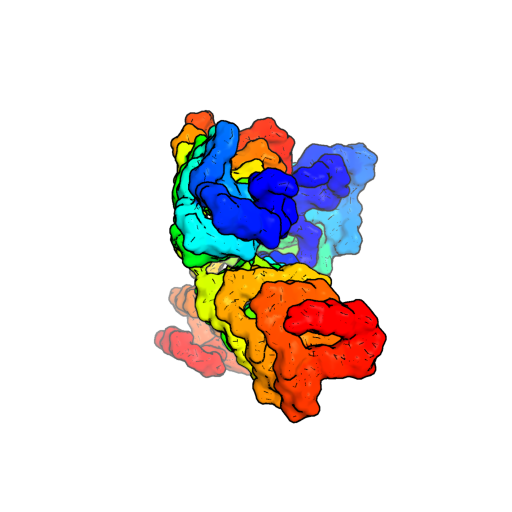80 1.00 21.35 226 ASN C CA 1
ATOM 4780 C C . ASN C 1 178 ? 41.181 -20.409 -4.226 1.00 20.54 226 ASN C C 1
ATOM 4781 O O . ASN C 1 178 ? 40.123 -19.878 -4.557 1.00 20.29 226 ASN C O 1
ATOM 4786 N N . THR C 1 179 ? 41.834 -21.261 -5.013 1.00 19.98 227 THR C N 1
ATOM 4787 C CA . THR C 1 179 ? 41.272 -21.658 -6.296 1.00 19.79 227 THR C CA 1
ATOM 4788 C C . THR C 1 179 ? 40.270 -22.765 -6.007 1.00 20.15 227 THR C C 1
ATOM 4789 O O . THR C 1 179 ? 40.196 -23.264 -4.881 1.00 18.29 227 THR C O 1
ATOM 4793 N N . ALA C 1 180 ? 39.502 -23.154 -7.019 1.00 18.92 228 ALA C N 1
ATOM 4794 C CA . ALA C 1 180 ? 38.546 -24.235 -6.845 1.00 19.53 228 ALA C CA 1
ATOM 4795 C C . ALA C 1 180 ? 39.275 -25.456 -6.262 1.00 19.22 228 ALA C C 1
ATOM 4796 O O . ALA C 1 180 ? 38.742 -26.151 -5.401 1.00 20.44 228 ALA C O 1
ATOM 4798 N N . LEU C 1 181 ? 40.491 -25.714 -6.730 1.00 19.59 229 LEU C N 1
ATOM 4799 C CA . LEU C 1 181 ? 41.253 -26.859 -6.243 1.00 21.37 229 LEU C CA 1
ATOM 4800 C C . LEU C 1 181 ? 41.578 -26.711 -4.750 1.00 20.33 229 LEU C C 1
ATOM 4801 O O . LEU C 1 181 ? 41.499 -27.689 -4.003 1.00 21.42 229 LEU C O 1
ATOM 4806 N N . HIS C 1 182 ? 41.938 -25.504 -4.315 1.00 20.68 230 HIS C N 1
ATOM 4807 C CA . HIS C 1 182 ? 42.216 -25.274 -2.892 1.00 20.97 230 HIS C CA 1
ATOM 4808 C C . HIS C 1 182 ? 40.969 -25.640 -2.096 1.00 21.16 230 HIS C C 1
ATOM 4809 O O . HIS C 1 182 ? 41.038 -26.401 -1.122 1.00 20.11 230 HIS C O 1
ATOM 4816 N N . TRP C 1 183 ? 39.825 -25.092 -2.512 1.00 20.36 231 TRP C N 1
ATOM 4817 C CA . TRP C 1 183 ? 38.563 -25.356 -1.826 1.00 19.86 231 TRP C CA 1
ATOM 4818 C C . TRP C 1 183 ? 38.206 -26.845 -1.803 1.00 20.49 231 TRP C C 1
ATOM 4819 O O . TRP C 1 183 ? 37.709 -27.345 -0.796 1.00 20.35 231 TRP C O 1
ATOM 4830 N N . ALA C 1 184 ? 38.450 -27.553 -2.905 1.00 19.52 232 ALA C N 1
ATOM 4831 C CA . ALA C 1 184 ? 38.143 -28.981 -2.940 1.00 19.37 232 ALA C CA 1
ATOM 4832 C C . ALA C 1 184 ? 39.007 -29.745 -1.920 1.00 19.81 232 ALA C C 1
ATOM 4833 O O . ALA C 1 184 ? 38.527 -30.646 -1.233 1.00 20.21 232 ALA C O 1
ATOM 4835 N N . VAL C 1 185 ? 40.284 -29.394 -1.827 1.00 21.10 233 VAL C N 1
ATOM 4836 C CA . VAL C 1 185 ? 41.160 -30.051 -0.865 1.00 21.51 233 VAL C CA 1
ATOM 4837 C C . VAL C 1 185 ? 40.670 -29.744 0.556 1.0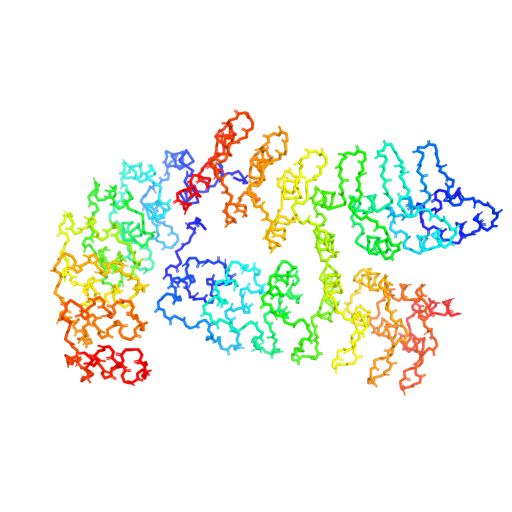0 22.88 233 VAL C C 1
ATOM 4838 O O . VAL C 1 185 ? 40.514 -30.657 1.373 1.00 23.08 233 VAL C O 1
ATOM 4842 N N . LEU C 1 186 ? 40.395 -28.470 0.839 1.00 22.55 234 LEU C N 1
ATOM 4843 C CA . LEU C 1 186 ? 39.917 -28.062 2.165 1.00 23.20 234 LEU C CA 1
ATOM 4844 C C . LEU C 1 186 ? 38.629 -28.780 2.572 1.00 24.59 234 LEU C C 1
ATOM 4845 O O . LEU C 1 186 ? 38.411 -29.043 3.754 1.00 23.93 234 LEU C O 1
ATOM 4850 N N . ALA C 1 187 ? 37.773 -29.092 1.602 1.00 23.49 235 ALA C N 1
ATOM 4851 C CA . ALA C 1 187 ? 36.524 -29.789 1.898 1.00 24.48 235 ALA C CA 1
ATOM 4852 C C . ALA C 1 187 ? 36.671 -31.304 1.806 1.00 23.97 235 ALA C C 1
ATOM 4853 O O . ALA C 1 187 ? 35.710 -32.031 2.049 1.00 24.60 235 ALA C O 1
ATOM 4855 N N . GLY C 1 188 ? 37.862 -31.777 1.444 1.00 25.58 236 GLY C N 1
ATOM 4856 C CA . GLY C 1 188 ? 38.085 -33.211 1.313 1.00 26.42 236 GLY C CA 1
ATOM 4857 C C . GLY C 1 188 ? 37.208 -33.771 0.205 1.00 27.34 236 GLY C C 1
ATOM 4858 O O . GLY C 1 188 ? 36.726 -34.906 0.277 1.00 26.44 236 GLY C O 1
ATOM 4859 N N . ASN C 1 189 ? 37.010 -32.961 -0.832 1.00 26.60 237 ASN C N 1
ATOM 4860 C CA . ASN C 1 189 ? 36.176 -33.323 -1.972 1.00 27.40 237 ASN C CA 1
ATOM 4861 C C . ASN C 1 189 ? 36.998 -34.021 -3.064 1.00 27.46 237 ASN C C 1
ATOM 4862 O O . ASN C 1 189 ? 37.321 -33.424 -4.095 1.00 25.75 237 ASN C O 1
ATOM 4867 N N . THR C 1 190 ? 37.317 -35.290 -2.842 1.00 28.15 238 THR C N 1
ATOM 4868 C CA . THR C 1 190 ? 38.123 -36.055 -3.787 1.00 29.75 238 THR C CA 1
ATOM 4869 C C . THR C 1 190 ? 37.504 -36.223 -5.176 1.00 29.64 238 THR C C 1
ATOM 4870 O O . THR C 1 190 ? 38.216 -36.219 -6.178 1.00 29.71 238 THR C O 1
ATOM 4874 N N . THR C 1 191 ? 36.186 -36.365 -5.246 1.00 31.09 239 THR C N 1
ATOM 4875 C CA . THR C 1 191 ? 35.523 -36.532 -6.543 1.00 31.87 239 THR C CA 1
ATOM 4876 C C . THR C 1 191 ? 35.813 -35.339 -7.445 1.00 30.92 239 THR C C 1
ATOM 4877 O O . THR C 1 191 ? 36.141 -35.484 -8.628 1.00 31.30 239 THR C O 1
ATOM 4881 N N . VAL C 1 192 ? 35.690 -34.152 -6.874 1.00 28.92 240 VAL C N 1
ATOM 4882 C CA . VAL C 1 192 ? 35.920 -32.930 -7.620 1.00 27.77 240 VAL C CA 1
ATOM 4883 C C . VAL C 1 192 ? 37.398 -32.720 -7.937 1.00 26.78 240 VAL C C 1
ATOM 4884 O O . VAL C 1 192 ? 37.731 -32.194 -8.989 1.00 24.39 240 VAL C O 1
ATOM 4888 N N . ILE C 1 193 ? 38.285 -33.151 -7.043 1.00 27.05 241 ILE C N 1
ATOM 4889 C CA . ILE C 1 193 ? 39.716 -32.978 -7.278 1.00 26.24 241 ILE C CA 1
ATOM 4890 C C . ILE C 1 193 ? 40.173 -33.573 -8.612 1.00 25.32 241 ILE C C 1
ATOM 4891 O O . ILE C 1 193 ? 40.895 -32.929 -9.377 1.00 24.85 241 ILE C O 1
ATOM 4896 N N . SER C 1 194 ? 39.736 -34.790 -8.904 1.00 25.79 242 SER C N 1
ATOM 4897 C CA . SER C 1 194 ? 40.109 -35.449 -10.151 1.00 26.54 242 SER C CA 1
ATOM 4898 C C . SER C 1 194 ? 39.624 -34.656 -11.365 1.00 25.94 242 SER C C 1
ATOM 4899 O O . SER C 1 194 ? 40.364 -34.468 -12.326 1.00 24.46 242 SER C O 1
ATOM 4902 N N . LEU C 1 195 ? 38.375 -34.202 -11.317 1.00 26.02 243 LEU C N 1
ATOM 4903 C CA . LEU C 1 195 ? 37.802 -33.419 -12.410 1.00 25.66 243 LEU C CA 1
ATOM 4904 C C . LEU C 1 195 ? 38.613 -32.146 -12.646 1.00 25.15 243 LEU C C 1
ATOM 4905 O O . LEU C 1 195 ? 38.949 -31.816 -13.785 1.00 25.13 243 LEU C O 1
ATOM 4910 N N . LEU C 1 196 ? 38.930 -31.431 -11.567 1.00 23.91 244 LEU C N 1
ATOM 4911 C CA . LEU C 1 196 ? 39.694 -30.187 -11.682 1.00 21.69 244 LEU C CA 1
ATOM 4912 C C . LEU C 1 196 ? 41.101 -30.409 -12.235 1.00 23.00 244 LEU C C 1
ATOM 4913 O O . LEU C 1 196 ? 41.576 -29.645 -13.089 1.00 21.95 244 LEU C O 1
ATOM 4918 N N . LEU C 1 197 ? 41.775 -31.451 -11.756 1.00 21.89 245 LEU C N 1
ATOM 4919 C CA . LEU C 1 197 ? 43.119 -31.741 -12.237 1.00 24.58 245 LEU C CA 1
ATOM 4920 C C . LEU C 1 197 ? 43.076 -32.042 -13.737 1.00 24.46 245 LEU C C 1
ATOM 4921 O O . LEU C 1 197 ? 43.905 -31.549 -14.497 1.00 26.17 245 LEU C O 1
ATOM 4926 N N . GLU C 1 198 ? 42.094 -32.829 -14.163 1.00 25.38 246 GLU C N 1
ATOM 4927 C CA . GLU C 1 198 ? 41.978 -33.173 -15.578 1.00 27.68 246 GLU C CA 1
ATOM 4928 C C . GLU C 1 198 ? 41.750 -31.934 -16.441 1.00 29.01 246 GLU C C 1
ATOM 4929 O O . GLU C 1 198 ? 42.156 -31.894 -17.609 1.00 29.74 246 GLU C O 1
ATOM 4931 N N . ALA C 1 199 ? 41.109 -30.923 -15.861 1.00 28.69 247 ALA C N 1
ATOM 4932 C CA . ALA C 1 199 ? 40.815 -29.683 -16.571 1.00 29.07 247 ALA C CA 1
ATOM 4933 C C . ALA C 1 199 ? 41.933 -28.651 -16.470 1.00 29.10 247 ALA C C 1
ATOM 4934 O O . ALA C 1 199 ? 41.744 -27.488 -16.826 1.00 29.19 247 ALA C O 1
ATOM 4936 N N . GLY C 1 200 ? 43.087 -29.069 -15.958 1.00 28.53 248 GLY C N 1
ATOM 4937 C CA . GLY C 1 200 ? 44.215 -28.161 -15.862 1.00 27.98 248 GLY C CA 1
ATOM 4938 C C . GLY C 1 200 ? 44.381 -27.329 -14.600 1.00 27.81 248 GLY C C 1
ATOM 4939 O O . GLY C 1 200 ? 45.058 -26.301 -14.637 1.00 28.13 248 GLY C O 1
ATOM 4940 N N . ALA C 1 201 ? 43.782 -27.745 -13.488 1.00 26.69 249 ALA C N 1
ATOM 4941 C CA . ALA C 1 201 ? 43.927 -26.979 -12.252 1.00 26.62 249 ALA C CA 1
ATOM 4942 C C . ALA C 1 201 ? 45.412 -26.901 -11.884 1.00 26.98 249 ALA C C 1
ATOM 4943 O O . ALA C 1 201 ? 46.136 -27.896 -11.967 1.00 25.91 249 ALA C O 1
ATOM 4945 N N . ASN C 1 202 ? 45.847 -25.710 -11.481 1.00 26.73 250 ASN C N 1
ATOM 4946 C CA . ASN C 1 202 ? 47.234 -25.437 -11.109 1.00 27.57 250 ASN C CA 1
ATOM 4947 C C . ASN C 1 202 ? 47.488 -25.855 -9.663 1.00 27.45 250 ASN C C 1
ATOM 4948 O O . ASN C 1 202 ? 47.010 -25.216 -8.718 1.00 26.12 250 ASN C O 1
ATOM 4953 N N . VAL C 1 203 ? 48.266 -26.916 -9.500 1.00 26.98 251 VAL C N 1
ATOM 4954 C CA . VAL C 1 203 ? 48.570 -27.457 -8.184 1.00 28.91 251 VAL C CA 1
ATOM 4955 C C . VAL C 1 203 ? 49.491 -26.588 -7.337 1.00 28.85 251 VAL C C 1
ATOM 4956 O O . VAL C 1 203 ? 49.517 -26.720 -6.116 1.00 29.36 251 VAL C O 1
ATOM 4960 N N . ASP C 1 204 ? 50.239 -25.695 -7.972 1.00 29.45 252 ASP C N 1
ATOM 4961 C CA . ASP C 1 204 ? 51.155 -24.843 -7.224 1.00 31.32 252 ASP C CA 1
ATOM 4962 C C . ASP C 1 204 ? 50.679 -23.415 -6.962 1.00 30.25 252 ASP C C 1
ATOM 4963 O O . ASP C 1 204 ? 51.365 -22.652 -6.279 1.00 30.46 252 ASP C O 1
ATOM 4968 N N . ALA C 1 205 ? 49.514 -23.050 -7.489 1.00 28.81 253 ALA C N 1
ATOM 4969 C CA . ALA C 1 205 ? 48.986 -21.699 -7.267 1.00 27.99 253 ALA C CA 1
ATOM 4970 C C . ALA C 1 205 ? 48.890 -21.479 -5.757 1.00 27.01 253 ALA C C 1
ATOM 4971 O O . ALA C 1 205 ? 48.410 -22.341 -5.026 1.00 26.60 253 ALA C O 1
ATOM 4973 N N . GLN C 1 206 ? 49.352 -20.331 -5.281 1.00 27.06 254 GLN C N 1
ATOM 4974 C CA . GLN C 1 206 ? 49.321 -20.072 -3.847 1.00 28.20 254 GLN C CA 1
ATOM 4975 C C . GLN C 1 206 ? 48.224 -19.133 -3.375 1.00 26.26 254 GLN C C 1
ATOM 4976 O O . GLN C 1 206 ? 47.935 -18.129 -4.023 1.00 25.18 254 GLN C O 1
ATOM 4982 N N . ASN C 1 207 ? 47.613 -19.461 -2.241 1.00 25.47 255 ASN C N 1
ATOM 4983 C CA . ASN C 1 207 ? 46.571 -18.604 -1.697 1.00 25.45 255 ASN C CA 1
ATOM 4984 C C . ASN C 1 207 ? 47.222 -17.457 -0.917 1.00 26.24 255 ASN C C 1
ATOM 4985 O O . ASN C 1 207 ? 48.444 -17.311 -0.936 1.00 25.51 255 ASN C O 1
ATOM 4990 N N . ILE C 1 208 ? 46.424 -16.638 -0.245 1.00 27.44 256 ILE C N 1
ATOM 4991 C CA . ILE C 1 208 ? 46.983 -15.502 0.482 1.00 29.32 256 ILE C CA 1
ATOM 4992 C C . ILE C 1 208 ? 47.914 -15.894 1.632 1.00 29.60 256 ILE C C 1
ATOM 4993 O O . ILE C 1 208 ? 48.734 -15.090 2.069 1.00 30.52 256 ILE C O 1
ATOM 4998 N N . LYS C 1 209 ? 47.795 -17.126 2.112 1.00 30.33 257 LYS C N 1
ATOM 4999 C CA . LYS C 1 209 ? 48.646 -17.604 3.203 1.00 29.93 257 LYS C CA 1
ATOM 5000 C C . LYS C 1 209 ? 49.894 -18.282 2.647 1.00 30.03 257 LYS C C 1
ATOM 5001 O O . LYS C 1 209 ? 50.683 -18.858 3.392 1.00 30.23 257 LYS C O 1
ATOM 5007 N N . GLY C 1 210 ? 50.060 -18.210 1.330 1.00 29.08 258 GLY C N 1
ATOM 5008 C CA . GLY C 1 210 ? 51.211 -18.815 0.683 1.00 28.29 258 GLY C CA 1
ATOM 5009 C C . GLY C 1 210 ? 51.132 -20.327 0.558 1.00 28.61 258 GLY C C 1
ATOM 5010 O O . GLY C 1 210 ? 52.150 -20.993 0.366 1.00 29.52 258 GLY C O 1
ATOM 5011 N N . GLU C 1 211 ? 49.931 -20.882 0.657 1.00 27.47 259 GLU C N 1
ATOM 5012 C CA . GLU C 1 211 ? 49.764 -22.328 0.556 1.00 26.92 259 GLU C CA 1
ATOM 5013 C C . GLU C 1 211 ? 49.252 -22.741 -0.819 1.00 26.09 259 GLU C C 1
ATOM 5014 O O . GLU C 1 211 ? 48.341 -22.118 -1.360 1.00 23.61 259 GLU C O 1
ATOM 5020 N N . SER C 1 212 ? 49.840 -23.787 -1.386 1.00 25.01 260 SER C N 1
ATOM 5021 C CA . SER C 1 212 ? 49.388 -24.293 -2.674 1.00 24.79 260 SER C CA 1
ATOM 5022 C C . SER C 1 212 ? 48.393 -25.391 -2.317 1.00 25.39 260 SER C C 1
ATOM 5023 O O . SER C 1 212 ? 48.295 -25.783 -1.155 1.00 25.11 260 SER C O 1
ATOM 5026 N N . ALA C 1 213 ? 47.651 -25.886 -3.303 1.00 25.00 261 ALA C N 1
ATOM 5027 C CA . ALA C 1 213 ? 46.687 -26.942 -3.046 1.00 25.28 261 ALA C CA 1
ATOM 5028 C C . ALA C 1 213 ? 47.453 -28.179 -2.568 1.00 26.17 261 ALA C C 1
ATOM 5029 O O . ALA C 1 213 ? 46.946 -28.971 -1.773 1.00 25.69 261 ALA C O 1
ATOM 5031 N N . LEU C 1 214 ? 48.679 -28.332 -3.055 1.00 25.34 262 LEU C N 1
ATOM 5032 C CA . LEU C 1 214 ? 49.514 -29.461 -2.660 1.00 27.79 262 LEU C CA 1
ATOM 5033 C C . LEU C 1 214 ? 49.881 -29.332 -1.182 1.00 27.21 262 LEU C C 1
ATOM 5034 O O . LEU C 1 214 ? 49.838 -30.317 -0.443 1.00 28.38 262 LEU C O 1
ATOM 5039 N N . ASP C 1 215 ? 50.232 -28.122 -0.745 1.00 27.10 263 ASP C N 1
ATOM 5040 C CA . ASP C 1 215 ? 50.562 -27.909 0.666 1.00 27.64 263 ASP C CA 1
ATOM 5041 C C . ASP C 1 215 ? 49.365 -28.342 1.505 1.00 27.17 263 ASP C C 1
ATOM 5042 O O . ASP C 1 215 ? 49.512 -29.036 2.510 1.00 26.42 263 ASP C O 1
ATOM 5047 N N . LEU C 1 216 ? 48.170 -27.935 1.081 1.00 25.80 264 LEU C N 1
ATOM 5048 C CA . LEU C 1 216 ? 46.956 -28.283 1.804 1.00 25.58 264 LEU C CA 1
ATOM 5049 C C . LEU C 1 216 ? 46.708 -29.790 1.854 1.00 25.50 264 LEU C C 1
ATOM 5050 O O . LEU C 1 216 ? 46.242 -30.313 2.870 1.00 26.11 264 LEU C O 1
ATOM 5055 N N . ALA C 1 217 ? 47.015 -30.488 0.764 1.00 26.01 265 ALA C N 1
ATOM 5056 C CA . ALA C 1 217 ? 46.827 -31.936 0.707 1.00 27.65 265 ALA C CA 1
ATOM 5057 C C . ALA C 1 217 ? 47.738 -32.609 1.742 1.00 29.36 265 ALA C C 1
ATOM 5058 O O . ALA C 1 217 ? 47.318 -33.514 2.471 1.00 29.32 265 ALA C O 1
ATOM 5060 N N . LYS C 1 218 ? 48.986 -32.161 1.792 1.00 30.89 266 LYS C N 1
ATOM 5061 C CA . LYS C 1 218 ? 49.955 -32.695 2.744 1.00 33.63 266 LYS C CA 1
ATOM 5062 C C . LYS C 1 218 ? 49.466 -32.416 4.161 1.00 34.84 266 LYS C C 1
ATOM 5063 O O . LYS C 1 218 ? 49.486 -33.300 5.018 1.00 35.53 266 LYS C O 1
ATOM 5069 N N . GLN C 1 219 ? 49.024 -31.186 4.409 1.00 35.86 267 GLN C N 1
ATOM 5070 C CA . GLN C 1 219 ? 48.513 -30.834 5.728 1.00 37.03 267 GLN C CA 1
ATOM 5071 C C . GLN C 1 219 ? 47.416 -31.814 6.127 1.00 37.44 267 GLN C C 1
ATOM 5072 O O . GLN C 1 219 ? 47.360 -32.281 7.264 1.00 38.64 267 GLN C O 1
ATOM 5078 N N . ARG C 1 220 ? 46.547 -32.127 5.175 1.00 36.80 268 ARG C N 1
ATOM 5079 C CA . ARG C 1 220 ? 45.432 -33.035 5.406 1.00 36.97 268 ARG C CA 1
ATOM 5080 C C . ARG C 1 220 ? 45.905 -34.488 5.542 1.00 35.93 268 ARG C C 1
ATOM 5081 O O . ARG C 1 220 ? 45.156 -35.357 5.987 1.00 35.50 268 ARG C O 1
ATOM 5089 N N . LYS C 1 221 ? 47.149 -34.739 5.146 1.00 35.10 269 LYS C N 1
ATOM 5090 C CA . LYS C 1 221 ? 47.741 -36.073 5.200 1.00 35.39 269 LYS C CA 1
ATOM 5091 C C . LYS C 1 221 ? 46.992 -37.108 4.361 1.00 35.29 269 LYS C C 1
ATOM 5092 O O . LYS C 1 221 ? 46.888 -38.273 4.745 1.00 33.51 269 LYS C O 1
ATOM 5098 N N . ASN C 1 222 ? 46.477 -36.681 3.211 1.00 34.09 270 ASN C N 1
ATOM 5099 C CA . ASN C 1 222 ? 45.761 -37.590 2.324 1.00 33.29 270 ASN C CA 1
ATOM 5100 C C . ASN C 1 222 ? 46.709 -38.004 1.196 1.00 32.87 270 ASN C C 1
ATOM 5101 O O . ASN C 1 222 ? 46.968 -37.227 0.271 1.00 32.32 270 ASN C O 1
ATOM 5106 N N . VAL C 1 223 ? 47.223 -39.229 1.281 1.00 31.06 271 VAL C N 1
ATOM 5107 C CA . VAL C 1 223 ? 48.163 -39.746 0.289 1.00 30.12 271 VAL C CA 1
ATOM 5108 C C . VAL C 1 223 ? 47.596 -39.802 -1.125 1.00 28.90 271 VAL C C 1
ATOM 5109 O O . VAL C 1 223 ? 48.309 -39.535 -2.090 1.00 29.70 271 VAL C O 1
ATOM 5113 N N . TRP C 1 224 ? 46.323 -40.160 -1.248 1.00 28.55 272 TRP C N 1
ATOM 5114 C CA . TRP C 1 224 ? 45.675 -40.224 -2.558 1.00 28.22 272 TRP C CA 1
ATOM 5115 C C . TRP C 1 224 ? 45.732 -38.821 -3.177 1.00 27.87 272 TRP C C 1
ATOM 5116 O O . TRP C 1 224 ? 46.039 -38.664 -4.358 1.00 28.04 272 TRP C O 1
ATOM 5127 N N . MET C 1 225 ? 45.440 -37.805 -2.370 1.00 27.13 273 MET C N 1
ATOM 5128 C CA . MET C 1 225 ? 45.472 -36.417 -2.836 1.00 27.26 273 MET C CA 1
ATOM 5129 C C . MET C 1 225 ? 46.881 -35.975 -3.194 1.00 26.90 273 MET C C 1
ATOM 5130 O O . MET C 1 225 ? 47.122 -35.399 -4.259 1.00 26.10 273 MET C O 1
ATOM 5135 N N . ILE C 1 226 ? 47.813 -36.235 -2.287 1.00 26.16 274 ILE C N 1
ATOM 5136 C CA . ILE C 1 226 ? 49.194 -35.859 -2.505 1.00 25.45 274 ILE C CA 1
ATOM 5137 C C . ILE C 1 226 ? 49.723 -36.458 -3.806 1.00 25.30 274 ILE C C 1
ATOM 5138 O O . ILE C 1 226 ? 50.324 -35.749 -4.613 1.00 25.08 274 ILE C O 1
ATOM 5143 N N . ASN C 1 227 ? 49.493 -37.753 -4.020 1.00 23.78 275 ASN C N 1
ATOM 5144 C CA . ASN C 1 227 ? 49.967 -38.409 -5.242 1.00 25.07 275 ASN C CA 1
ATOM 5145 C C . ASN C 1 227 ? 49.336 -37.817 -6.506 1.00 24.84 275 ASN C C 1
ATOM 5146 O O . ASN C 1 227 ? 50.035 -37.549 -7.478 1.00 25.10 275 ASN C O 1
ATOM 5151 N N . HIS C 1 228 ? 48.019 -37.628 -6.494 1.00 25.64 276 HIS C N 1
ATOM 5152 C CA . HIS C 1 228 ? 47.326 -37.071 -7.657 1.00 26.40 276 HIS C CA 1
ATOM 5153 C C . HIS C 1 228 ? 47.783 -35.658 -7.983 1.00 26.14 276 HIS C C 1
ATOM 5154 O O . HIS C 1 228 ? 48.045 -35.339 -9.141 1.00 26.94 276 HIS C O 1
ATOM 5161 N N . LEU C 1 229 ? 47.885 -34.806 -6.970 1.00 27.06 277 LEU C N 1
ATOM 5162 C CA . LEU C 1 229 ? 48.334 -33.442 -7.211 1.00 28.60 277 LEU C CA 1
ATOM 5163 C C . LEU C 1 229 ? 49.772 -33.419 -7.731 1.00 29.82 277 LEU C C 1
ATOM 5164 O O . LEU C 1 229 ? 50.089 -32.662 -8.651 1.00 29.08 277 LEU C O 1
ATOM 5169 N N . GLN C 1 230 ? 50.641 -34.243 -7.146 1.00 30.27 278 GLN C N 1
ATOM 5170 C CA . GLN C 1 230 ? 52.031 -34.307 -7.590 1.00 32.21 278 GLN C CA 1
ATOM 5171 C C . GLN C 1 230 ? 52.094 -34.775 -9.043 1.00 32.85 278 GLN C C 1
ATOM 5172 O O . GLN C 1 230 ? 52.836 -34.219 -9.849 1.00 33.14 278 GLN C O 1
ATOM 5178 N N . GLU C 1 231 ? 51.313 -35.801 -9.367 1.00 34.19 279 GLU C N 1
ATOM 5179 C CA . GLU C 1 231 ? 51.275 -36.343 -10.723 1.00 36.06 279 GLU C CA 1
ATOM 5180 C C . GLU C 1 231 ? 50.781 -35.301 -11.724 1.00 36.41 279 GLU C C 1
ATOM 5181 O O . GLU C 1 231 ? 51.263 -35.241 -12.854 1.00 35.26 279 GLU C O 1
ATOM 5187 N N . ALA C 1 232 ? 49.807 -34.493 -11.312 1.00 36.19 280 ALA C N 1
ATOM 5188 C CA . ALA C 1 232 ? 49.259 -33.463 -12.185 1.00 38.63 280 ALA C CA 1
ATOM 5189 C C . ALA C 1 232 ? 50.349 -32.456 -12.514 1.00 40.15 280 ALA C C 1
ATOM 5190 O O . ALA C 1 232 ? 50.466 -31.998 -13.648 1.00 40.29 280 ALA C O 1
ATOM 5192 N N . ARG C 1 233 ? 51.144 -32.118 -11.507 1.00 42.94 281 ARG C N 1
ATOM 5193 C CA . ARG C 1 233 ? 52.239 -31.175 -11.674 1.00 46.65 281 ARG C CA 1
ATOM 5194 C C . ARG C 1 233 ? 53.201 -31.696 -12.736 1.00 48.76 281 ARG C C 1
ATOM 5195 O O . ARG C 1 233 ? 53.625 -30.960 -13.631 1.00 48.72 281 ARG C O 1
ATOM 5203 N N . GLN C 1 234 ? 53.534 -32.977 -12.627 1.00 51.35 282 GLN C N 1
ATOM 5204 C CA . GLN C 1 234 ? 54.451 -33.627 -13.554 1.00 53.69 282 GLN C CA 1
ATOM 5205 C C . GLN C 1 234 ? 53.884 -33.675 -14.968 1.00 55.05 282 GLN C C 1
ATOM 5206 O O . GLN C 1 234 ? 54.629 -33.712 -15.946 1.00 55.14 282 GLN C O 1
ATOM 5212 N N . ALA C 1 235 ? 52.560 -33.672 -15.071 1.00 56.65 283 ALA C N 1
ATOM 5213 C CA . ALA C 1 235 ? 51.899 -33.709 -16.369 1.00 58.37 283 ALA C CA 1
ATOM 5214 C C . ALA C 1 235 ? 51.821 -32.301 -16.951 1.00 59.76 283 ALA C C 1
ATOM 5215 O O . ALA C 1 235 ? 51.826 -32.117 -18.170 1.00 59.76 283 ALA C O 1
ATOM 5217 N N . LYS C 1 236 ? 51.755 -31.310 -16.066 1.00 61.18 284 LYS C N 1
ATOM 5218 C CA . LYS C 1 236 ? 51.671 -29.912 -16.472 1.00 62.36 284 LYS C CA 1
ATOM 5219 C C . LYS C 1 236 ? 52.984 -29.437 -17.083 1.00 63.19 284 LYS C C 1
ATOM 5220 O O . LYS C 1 236 ? 53.902 -30.274 -17.238 1.00 63.82 284 LYS C O 1
#

InterPro domains:
  IPR001594 Palmitoyltransferase, DHHC domain [PF01529] (438-569)
  IPR002110 Ankyrin repeat [PF12796] (64-152)
  IPR002110 Ankyrin repeat [PF12796] (161-255)
  IPR002110 Ankyrin repeat [PR01415] (124-139)
  IPR002110 Ankyrin repeat [PR01415] (240-254)
  IPR002110 Ankyrin repeat [PS50088] (89-121)
  IPR002110 Ankyrin repeat [PS50088] (123-155)
  IPR002110 Ankyrin repeat [PS50088] (156-188)
  IPR002110 Ankyrin repeat [PS50088] (189-222)
  IPR002110 Ankyrin repeat [PS50088] (224-256)
  IPR002110 Ankyrin repeat [SM00248] (89-118)
  IPR002110 Ankyrin repeat [SM00248] (123-152)
  IPR002110 Ankyrin repeat [SM00248] (156-185)
  IPR002110 Ankyrin repeat [SM00248] (189-219)
  IPR002110 Ankyrin repeat [SM00248] (224-253)
  IPR036770 Ankyrin repeat-containing domain superfamily [G3DSA:1.25.40.20] (50-288)
  IPR036770 Ankyrin repeat-containing domain superfamily [SSF48403] (54-279)

Sequence (685 aa):
MTHIDDYSTWDIVKATQYGIYERCRELVEAGYDVRQQPDKENVTLLHWAAINNRIDLVKYYISKGAIVDQLGGDLNSTPLHWATRQGHLSMVVQLMKYGADPSLIDGEGCSCIHLAAQFGHTSIVAYLIAKGQDVDMMDQNGMTPLMWAAYRTHSVDPTRLLLTFNVSVNLGDKYHKNTALHWAVLAGNTTVISLLLEAGANVDAQNIKGESALDLAKQRKNVWMINHLQEARIDDYSTWDIVKATQYGIYERCRELVEAGYDVRQPDKENVTLLHWAAINNRIDLVKYYISKGAIVDQLGGDLNSTPLHWATRQGHLSMVVQLMKYGADPSLIDGEGCSCIHLAAQFGHTSIVAYLIAKGQDVDMMDQNGMTPLMWAAYRTHSVDPTRLLLTFNVSVNLGDKYHKNTALHWAVLAGNTTVISLLLEAGANVDAQNIKGESALDLAKQRKNVWMINHLQEWDIVKATQYGIYERCRELVEAGYDVRQPDKENVTLLHWAAINNRIDLVKYYISKGAIVDQLGGDLNSTPLHWATRQGHLSMVVQLMKYGADPSLIDGEGCSCIHLAAQFGHTSIVAYLIAKGQDVDMMDQNGMTPLMWAAYRTHSVDPTRLLLTFNVSVNLGDKYHKNTALHWAVLAGNTTVISLLLEAGANVDAQNIKGESALDLAKQRKNVWMINHLQEARQAK

Solvent-accessible surface area: 28147 Å² total

CATH classification: 1.25.40.20

Nearest PDB structures (foldseek):
  3eu9-assembly1_A  TM=1.004E+00  e=7.969E-41  Homo sapiens
  5w7j-assembly1_A  TM=9.946E-01  e=3.236E-37  Homo sapiens
  2qc9-assembly1_A  TM=6.928E-01  e=1.719E-09  Mus musculus
  1yyh-assembly2_B  TM=7.225E-01  e=7.470E-09  Homo sapiens
  1ot8-assembly2_B  TM=6.916E-01  e=1.304E-08  Drosophila melanogaster

Organism: Homo sapiens (NCBI:txid9606)

B-factor: mean 40.05, std 15.48, range [11.27, 108.98]